Protein AF-0000000066949048 (afdb_homodimer)

Nearest PDB structures (foldseek):
  5hz0-assembly1_B  TM=9.841E-01  e=3.105E-16  Arabidopsis thaliana
  8wei-assembly1_A  TM=9.281E-01  e=3.618E-16  Brassica napus
  3riz-assembly1_A  TM=9.766E-01  e=4.492E-12  Arabidopsis thaliana
  5jfk-assembly2_B  TM=9.798E-01  e=2.516E-10  Arabidopsis thaliana
  5xjx-assembly1_A  TM=6.779E-01  e=1.478E-13  Arabidopsis thaliana

Solvent-accessible surface area (backbone atoms only — not comparable to full-atom values): 26074 Å² total; per-residue (Å²): 135,84,85,83,82,88,76,73,70,66,64,60,59,55,55,55,50,50,50,49,50,51,51,50,51,53,50,52,62,61,61,56,61,71,79,62,52,32,37,73,54,31,44,22,50,51,54,42,54,67,60,38,62,52,48,93,62,58,67,65,63,62,52,68,78,33,59,56,47,61,80,21,79,42,37,39,44,39,89,86,80,64,43,51,28,29,39,47,48,64,71,43,51,35,31,33,62,60,74,39,77,49,46,52,81,33,22,82,50,26,28,36,42,33,48,27,37,18,52,31,30,50,51,61,48,52,58,61,22,60,26,52,47,23,28,33,42,28,55,20,43,30,52,30,30,50,47,63,43,63,40,51,34,56,19,46,47,22,29,32,43,32,54,19,39,30,48,31,28,48,49,61,45,65,53,53,22,51,21,44,46,22,27,36,42,35,45,22,40,27,48,28,25,47,49,65,45,56,35,49,20,53,15,48,46,21,27,36,41,32,43,18,46,10,52,47,24,27,50,46,64,42,58,38,53,27,42,17,47,42,22,30,33,40,35,37,34,32,14,44,52,41,62,41,53,37,52,33,57,27,52,22,60,45,23,53,31,39,26,35,37,44,58,78,39,75,58,66,80,62,80,72,117,134,85,82,83,82,84,76,73,70,65,63,60,58,54,53,53,51,51,51,49,50,52,50,48,52,54,50,52,64,63,61,56,61,72,79,62,52,32,37,72,55,31,46,23,50,50,53,42,56,66,60,39,61,51,50,94,62,57,66,64,64,62,54,67,78,34,60,55,47,62,80,20,80,42,35,37,44,40,88,87,79,64,42,51,29,28,39,49,48,63,70,42,51,34,32,33,60,63,74,40,78,50,45,51,81,34,21,83,50,25,27,34,42,32,47,26,36,20,52,31,29,50,52,60,47,51,58,60,23,61,24,51,47,22,29,33,42,28,55,19,45,31,51,31,30,50,49,62,44,62,40,52,35,57,20,45,48,22,29,33,43,31,55,20,38,31,49,31,28,47,48,61,45,65,53,52,21,51,22,45,45,22,27,36,40,35,46,23,40,26,47,30,24,47,50,65,45,56,35,50,20,53,15,47,48,21,28,36,44,31,44,17,47,10,52,49,26,27,50,45,64,41,59,37,54,27,42,17,48,44,22,28,33,40,35,38,33,32,16,44,52,40,61,42,53,38,53,33,57,27,52,24,60,46,24,53,31,39,28,35,37,43,58,77,42,76,59,67,75,62,79,72,115

Secondary structure (DSSP, 8-state):
-PPPP--TTHHHHHHHHHHHHHHHHHHHHHT--------HHHHHHHHHHHT---STTTTTT--TTSS-GGGSTTEEE-TTT--EEEEEEESS---EEPP-GGGGGGTTT--EEEEESS-EEEEPPGGGGG-TT-SEEE--SSEEESB--GGGGG-TT--EEE--SS--EEEPPGGGGG-TT--EEE--SSEEEE---GGGGG-TT--EEE-TT-TEEEEPPPGGGGG-TT--EEEEETSEE-SPPPGGGGG-TT--EEEEE-GGGSSSS-S--/-PPPP--TTHHHHHHHHHHHHHHHHHHHHHT--------HHHHHHHHHHTT---STTTTTT--TTSS-GGGSTTEEE-TTT--EEEEEEESS---EEPP-GGGGGGTTT--EEEEESS-EEEEPPGGGGG-TT-SEEE--SSEEESB--GGGGG-TT--EEE--SS--EEEPPGGGGG-TT--EEE--SSEEEEPPPGGGGG-TT--EEE-TT-TEEEEPPPGGGGG-TT--EEEEETSEE-SPPPGGGGG-TT--EEEEE-GGGSSSS-TT-

Structure (mmCIF, N/CA/C/O backbone):
data_AF-0000000066949048-model_v1
#
loop_
_entity.id
_entity.type
_entity.pdbx_description
1 polymer 'Os09g0479200 protein'
#
loop_
_atom_site.group_PDB
_atom_site.id
_atom_site.type_symbol
_atom_site.label_atom_id
_atom_site.label_alt_id
_atom_site.label_comp_id
_atom_site.label_asym_id
_atom_site.label_entity_id
_atom_site.label_seq_id
_atom_site.pdbx_PDB_ins_code
_atom_site.Cartn_x
_atom_site.Cartn_y
_atom_site.Cartn_z
_atom_site.occupancy
_atom_site.B_iso_or_equiv
_atom_site.auth_seq_id
_atom_site.auth_comp_id
_atom_site.auth_asym_id
_atom_site.auth_atom_id
_atom_site.pdbx_PDB_model_num
ATOM 1 N N . MET A 1 1 ? 6.098 -103.688 -72.188 1 32.59 1 MET A N 1
ATOM 2 C CA . MET A 1 1 ? 5.461 -102.875 -71.188 1 32.59 1 MET A CA 1
ATOM 3 C C . MET A 1 1 ? 6.324 -101.625 -70.875 1 32.59 1 MET A C 1
ATOM 5 O O . MET A 1 1 ? 7.5 -101.75 -70.5 1 32.59 1 MET A O 1
ATOM 9 N N . PRO A 1 2 ? 5.965 -100.375 -71.375 1 46.72 2 PRO A N 1
ATOM 10 C CA . PRO A 1 2 ? 6.805 -99.188 -71.438 1 46.72 2 PRO A CA 1
ATOM 11 C C . PRO A 1 2 ? 7.031 -98.562 -70.062 1 46.72 2 PRO A C 1
ATOM 13 O O . PRO A 1 2 ? 6.234 -98.75 -69.125 1 46.72 2 PRO A O 1
ATOM 16 N N . PRO A 1 3 ? 8.273 -98.062 -69.75 1 50.03 3 PRO A N 1
ATOM 17 C CA . PRO A 1 3 ? 8.773 -97.625 -68.438 1 50.03 3 PRO A CA 1
ATOM 18 C C . PRO A 1 3 ? 8.055 -96.375 -67.875 1 50.03 3 PRO A C 1
ATOM 20 O O . PRO A 1 3 ? 7.531 -95.562 -68.688 1 50.03 3 PRO A O 1
ATOM 23 N N . PRO A 1 4 ? 7.523 -96.312 -66.625 1 49.78 4 PRO A N 1
ATOM 24 C CA . PRO A 1 4 ? 6.664 -95.312 -65.938 1 49.78 4 PRO A CA 1
ATOM 25 C C . PRO A 1 4 ? 7.348 -93.938 -65.812 1 49.78 4 PRO A C 1
ATOM 27 O O . PRO A 1 4 ? 8.578 -93.875 -65.688 1 49.78 4 PRO A O 1
ATOM 30 N N . PRO A 1 5 ? 6.738 -92.75 -66.188 1 50.94 5 PRO A N 1
ATOM 31 C CA . PRO A 1 5 ? 7.289 -91.375 -66.312 1 50.94 5 PRO A CA 1
ATOM 32 C C . PRO A 1 5 ? 7.633 -90.75 -64.938 1 50.94 5 PRO A C 1
ATOM 34 O O . PRO A 1 5 ? 7.059 -91.188 -63.938 1 50.94 5 PRO A O 1
ATOM 37 N N . PRO A 1 6 ? 8.805 -90.062 -64.75 1 47.81 6 PRO A N 1
ATOM 38 C CA . PRO A 1 6 ? 9.438 -89.562 -63.5 1 47.81 6 PRO A CA 1
ATOM 39 C C . PRO A 1 6 ? 8.672 -88.438 -62.875 1 47.81 6 PRO A C 1
ATOM 41 O O . PRO A 1 6 ? 8.484 -87.375 -63.531 1 47.81 6 PRO A O 1
ATOM 44 N N . VAL A 1 7 ? 7.625 -88.562 -61.969 1 49.94 7 VAL A N 1
ATOM 45 C CA . VAL A 1 7 ? 6.707 -87.625 -61.375 1 49.94 7 VAL A CA 1
ATOM 46 C C . VAL A 1 7 ? 7.449 -86.75 -60.344 1 49.94 7 VAL A C 1
ATOM 48 O O . VAL A 1 7 ? 6.848 -85.938 -59.656 1 49.94 7 VAL A O 1
ATOM 51 N N . ALA A 1 8 ? 8.797 -87 -60.031 1 49 8 ALA A N 1
ATOM 52 C CA . ALA A 1 8 ? 9.32 -86.438 -58.781 1 49 8 ALA A CA 1
ATOM 53 C C . ALA A 1 8 ? 9.695 -85 -58.906 1 49 8 ALA A C 1
ATOM 55 O O . ALA A 1 8 ? 10.039 -84.312 -57.906 1 49 8 ALA A O 1
ATOM 56 N N . ALA A 1 9 ? 9.727 -84.312 -60.156 1 51.5 9 ALA A N 1
ATOM 57 C CA . ALA A 1 9 ? 10.406 -83 -60.25 1 51.5 9 ALA A CA 1
ATOM 58 C C . ALA A 1 9 ? 9.492 -81.875 -59.781 1 51.5 9 ALA A C 1
ATOM 60 O O . ALA A 1 9 ? 9.969 -80.812 -59.406 1 51.5 9 ALA A O 1
ATOM 61 N N . ALA A 1 10 ? 8.133 -82.062 -59.688 1 53.38 10 ALA A N 1
ATOM 62 C CA . ALA A 1 10 ? 7.234 -80.938 -59.5 1 53.38 10 ALA A CA 1
ATOM 63 C C . ALA A 1 10 ? 7.125 -80.562 -58 1 53.38 10 ALA A C 1
ATOM 65 O O . ALA A 1 10 ? 6.793 -79.438 -57.656 1 53.38 10 ALA A O 1
ATOM 66 N N . ALA A 1 11 ? 7.535 -81.5 -57.094 1 57.84 11 ALA A N 1
ATOM 67 C CA . ALA A 1 11 ? 7.316 -81.188 -55.656 1 57.84 11 ALA A CA 1
ATOM 68 C C . ALA A 1 11 ? 8.391 -80.25 -55.125 1 57.84 11 ALA A C 1
ATOM 70 O O . ALA A 1 11 ? 8.125 -79.5 -54.219 1 57.84 11 ALA A O 1
ATOM 71 N N . ALA A 1 12 ? 9.609 -80.188 -55.781 1 60.88 12 ALA A N 1
ATOM 72 C CA . ALA A 1 12 ? 10.711 -79.438 -55.25 1 60.88 12 ALA A CA 1
ATOM 73 C C . ALA A 1 12 ? 10.492 -77.938 -55.562 1 60.88 12 ALA A C 1
ATOM 75 O O . ALA A 1 12 ? 10.844 -77.062 -54.75 1 60.88 12 ALA A O 1
ATOM 76 N N . ALA A 1 13 ? 9.727 -77.562 -56.594 1 62.78 13 ALA A N 1
ATOM 77 C CA . ALA A 1 13 ? 9.508 -76.188 -57 1 62.78 13 ALA A CA 1
ATOM 78 C C . ALA A 1 13 ? 8.492 -75.5 -56.062 1 62.78 13 ALA A C 1
ATOM 80 O O . ALA A 1 13 ? 8.617 -74.312 -55.75 1 62.78 13 ALA A O 1
ATOM 81 N N . ALA A 1 14 ? 7.598 -76.312 -55.469 1 66.56 14 ALA A N 1
ATOM 82 C CA . ALA A 1 14 ? 6.57 -75.75 -54.594 1 66.56 14 ALA A CA 1
ATOM 83 C C . ALA A 1 14 ? 7.148 -75.438 -53.219 1 66.56 14 ALA A C 1
ATOM 85 O O . ALA A 1 14 ? 6.781 -74.375 -52.625 1 66.56 14 ALA A O 1
ATOM 86 N N . ARG A 1 15 ? 8.234 -76.188 -52.812 1 68.69 15 ARG A N 1
ATOM 87 C CA . ARG A 1 15 ? 8.859 -75.938 -51.5 1 68.69 15 ARG A CA 1
ATOM 88 C C . ARG A 1 15 ? 9.703 -74.688 -51.562 1 68.69 15 ARG A C 1
ATOM 90 O O . ARG A 1 15 ? 9.711 -73.875 -50.594 1 68.69 15 ARG A O 1
ATOM 97 N N . HIS A 1 16 ? 10.32 -74.438 -52.688 1 70.44 16 HIS A N 1
ATOM 98 C CA . HIS A 1 16 ? 11.141 -73.25 -52.844 1 70.44 16 HIS A CA 1
ATOM 99 C C . HIS A 1 16 ? 10.266 -72 -52.938 1 70.44 16 HIS A C 1
ATOM 101 O O . HIS A 1 16 ? 10.617 -70.938 -52.375 1 70.44 16 HIS A O 1
ATOM 107 N N . ALA A 1 17 ? 9.047 -72.188 -53.5 1 73.56 17 ALA A N 1
ATOM 108 C CA . ALA A 1 17 ? 8.125 -71.062 -53.625 1 73.56 17 ALA A CA 1
ATOM 109 C C . ALA A 1 17 ? 7.508 -70.688 -52.281 1 73.56 17 ALA A C 1
ATOM 111 O O . ALA A 1 17 ? 7.348 -69.5 -51.969 1 73.56 17 ALA A O 1
ATOM 112 N N . LEU A 1 18 ? 7.309 -71.75 -51.438 1 70.69 18 LEU A N 1
ATOM 113 C CA . LEU A 1 18 ? 6.762 -71.5 -50.094 1 70.69 18 LEU A CA 1
ATOM 114 C C . LEU A 1 18 ? 7.805 -70.875 -49.188 1 70.69 18 LEU A C 1
ATOM 116 O O . LEU A 1 18 ? 7.484 -70 -48.406 1 70.69 18 LEU A O 1
ATOM 120 N N . LEU A 1 19 ? 9.07 -71.312 -49.438 1 73.25 19 LEU A N 1
ATOM 121 C CA . LEU A 1 19 ? 10.156 -70.75 -48.656 1 73.25 19 LEU A CA 1
ATOM 122 C C . LEU A 1 19 ? 10.406 -69.312 -49.031 1 73.25 19 LEU A C 1
ATOM 124 O O . LEU A 1 19 ? 10.664 -68.438 -48.188 1 73.25 19 LEU A O 1
ATOM 128 N N . LEU A 1 20 ? 10.172 -69.062 -50.312 1 71.5 20 LEU A N 1
ATOM 129 C CA . LEU A 1 20 ? 10.383 -67.688 -50.781 1 71.5 20 LEU A CA 1
ATOM 130 C C . LEU A 1 20 ? 9.258 -66.812 -50.344 1 71.5 20 LEU A C 1
ATOM 132 O O . LEU A 1 20 ? 9.5 -65.625 -49.969 1 71.5 20 LEU A O 1
ATOM 136 N N . ALA A 1 21 ? 8.023 -67.312 -50.219 1 76.19 21 ALA A N 1
ATOM 137 C CA . ALA A 1 21 ? 6.875 -66.562 -49.75 1 76.19 21 ALA A CA 1
ATOM 138 C C . ALA A 1 21 ? 6.973 -66.312 -48.25 1 76.19 21 ALA A C 1
ATOM 140 O O . ALA A 1 21 ? 6.637 -65.188 -47.781 1 76.19 21 ALA A O 1
ATOM 141 N N . SER A 1 22 ? 7.605 -67.312 -47.531 1 74.31 22 SER A N 1
ATOM 142 C CA . SER A 1 22 ? 7.785 -67.125 -46.094 1 74.31 22 SER A CA 1
ATOM 143 C C . SER A 1 22 ? 8.859 -66.062 -45.812 1 74.31 22 SER A C 1
ATOM 145 O O . SER A 1 22 ? 8.711 -65.25 -44.875 1 74.31 22 SER A O 1
ATOM 147 N N . VAL A 1 23 ? 9.875 -66.062 -46.656 1 72.56 23 VAL A N 1
ATOM 148 C CA . VAL A 1 23 ? 10.945 -65.062 -46.5 1 72.56 23 VAL A CA 1
ATOM 149 C C . VAL A 1 23 ? 10.43 -63.719 -46.875 1 72.56 23 VAL A C 1
ATOM 151 O O . VAL A 1 23 ? 10.75 -62.719 -46.219 1 72.56 23 VAL A O 1
ATOM 154 N N . ALA A 1 24 ? 9.477 -63.625 -47.844 1 68.75 24 ALA A N 1
ATOM 155 C CA . ALA A 1 24 ? 8.906 -62.344 -48.281 1 68.75 24 ALA A CA 1
ATOM 156 C C . ALA A 1 24 ? 7.973 -61.781 -47.219 1 68.75 24 ALA A C 1
ATOM 158 O O . ALA A 1 24 ? 7.984 -60.562 -46.969 1 68.75 24 ALA A O 1
ATOM 159 N N . VAL A 1 25 ? 7.223 -62.656 -46.562 1 68.31 25 VAL A N 1
ATOM 160 C CA . VAL A 1 25 ? 6.336 -62.188 -45.5 1 68.31 25 VAL A CA 1
ATOM 161 C C . VAL A 1 25 ? 7.16 -61.75 -44.281 1 68.31 25 VAL A C 1
ATOM 163 O O . VAL A 1 25 ? 6.859 -60.75 -43.656 1 68.31 25 VAL A O 1
ATOM 166 N N . ALA A 1 26 ? 8.258 -62.438 -43.969 1 71.06 26 ALA A N 1
ATOM 167 C CA . ALA A 1 26 ? 9.141 -62.094 -42.844 1 71.06 26 ALA A CA 1
ATOM 168 C C . ALA A 1 26 ? 9.852 -60.75 -43.125 1 71.06 26 ALA A C 1
ATOM 170 O O . ALA A 1 26 ? 9.992 -59.938 -42.219 1 71.06 26 ALA A O 1
ATOM 171 N N . VAL A 1 27 ? 10.195 -60.562 -44.344 1 65.44 27 VAL A N 1
ATOM 172 C CA . VAL A 1 27 ? 10.852 -59.312 -44.719 1 65.44 27 VAL A CA 1
ATOM 173 C C . VAL A 1 27 ? 9.844 -58.188 -44.719 1 65.44 27 VAL A C 1
ATOM 175 O O . VAL A 1 27 ? 10.148 -57.062 -44.312 1 65.44 27 VAL A O 1
ATOM 178 N N . ALA A 1 28 ? 8.586 -58.438 -45.125 1 65.19 28 ALA A N 1
ATOM 179 C CA . ALA A 1 28 ? 7.551 -57.406 -45.125 1 65.19 28 ALA A CA 1
ATOM 180 C C . ALA A 1 28 ? 7.18 -57 -43.719 1 65.19 28 ALA A C 1
ATOM 182 O O . ALA A 1 28 ? 6.934 -55.812 -43.469 1 65.19 28 ALA A O 1
ATOM 183 N N . LEU A 1 29 ? 7.164 -58 -42.812 1 62.69 29 LEU A N 1
ATOM 184 C CA . LEU A 1 29 ? 6.887 -57.656 -41.406 1 62.69 29 LEU A CA 1
ATOM 185 C C . LEU A 1 29 ? 8.031 -56.844 -40.812 1 62.69 29 LEU A C 1
ATOM 187 O O . LEU A 1 29 ? 7.824 -56.031 -39.906 1 62.69 29 LEU A O 1
ATOM 191 N N . LEU A 1 30 ? 9.203 -57.094 -41.312 1 60.09 30 LEU A N 1
ATOM 192 C CA . LEU A 1 30 ? 10.344 -56.344 -40.844 1 60.09 30 LEU A CA 1
ATOM 193 C C . LEU A 1 30 ? 10.344 -54.938 -41.375 1 60.09 30 LEU A C 1
ATOM 195 O O . LEU A 1 30 ? 11.016 -54.031 -40.844 1 60.09 30 LEU A O 1
ATOM 199 N N . LEU A 1 31 ? 9.664 -54.75 -42.5 1 56.34 31 LEU A N 1
ATOM 200 C CA . LEU A 1 31 ? 9.695 -53.438 -43.125 1 56.34 31 LEU A CA 1
ATOM 201 C C . LEU A 1 31 ? 8.625 -52.531 -42.531 1 56.34 31 LEU A C 1
ATOM 203 O O . LEU A 1 31 ? 8.375 -51.438 -43.031 1 56.34 31 LEU A O 1
ATOM 207 N N . VAL A 1 32 ? 7.766 -53 -41.75 1 54.12 32 VAL A N 1
ATOM 208 C CA . VAL A 1 32 ? 6.965 -52.031 -41.031 1 54.12 32 VAL A CA 1
ATOM 209 C C . VAL A 1 32 ? 7.848 -51.281 -40.031 1 54.12 32 VAL A C 1
ATOM 211 O O . VAL A 1 32 ? 8.203 -51.812 -38.969 1 54.12 32 VAL A O 1
ATOM 214 N N . SER A 1 33 ? 8.734 -50.5 -40.469 1 52.31 33 SER A N 1
ATOM 215 C CA . SER A 1 33 ? 9.336 -49.562 -39.531 1 52.31 33 SER A CA 1
ATOM 216 C C . SER A 1 33 ? 8.289 -49.031 -38.562 1 52.31 33 SER A C 1
ATOM 218 O O . SER A 1 33 ? 7.266 -48.469 -38.969 1 52.31 33 SER A O 1
ATOM 220 N N . PRO A 1 34 ? 8.172 -49.5 -37.375 1 51.47 34 PRO A N 1
ATOM 221 C CA . PRO A 1 34 ? 7.188 -48.875 -36.469 1 51.47 34 PRO A CA 1
ATOM 222 C C . PRO A 1 34 ? 7.121 -47.344 -36.688 1 51.47 34 PRO A C 1
ATOM 224 O O . PRO A 1 34 ? 8.156 -46.719 -36.812 1 51.47 34 PRO A O 1
ATOM 227 N N . CYS A 1 35 ? 6.355 -46.781 -37.562 1 53.94 35 CYS A N 1
ATOM 228 C CA . CYS A 1 35 ? 6.098 -45.344 -37.5 1 53.94 35 CYS A CA 1
ATOM 229 C C . CYS A 1 35 ? 6.344 -44.812 -36.094 1 53.94 35 CYS A C 1
ATOM 231 O O . CYS A 1 35 ? 5.551 -45.062 -35.188 1 53.94 35 CYS A O 1
ATOM 233 N N . HIS A 1 36 ? 7.57 -44.719 -35.625 1 61.94 36 HIS A N 1
ATOM 234 C CA . HIS A 1 36 ? 8 -44.312 -34.312 1 61.94 36 HIS A CA 1
ATOM 235 C C . HIS A 1 36 ? 7.418 -42.969 -33.906 1 61.94 36 HIS A C 1
ATOM 237 O O . HIS A 1 36 ? 7.902 -41.938 -34.375 1 61.94 36 HIS A O 1
ATOM 243 N N . GLY A 1 37 ? 6.086 -42.875 -33.812 1 77.88 37 GLY A N 1
ATOM 244 C CA . GLY A 1 37 ? 5.43 -41.656 -33.375 1 77.88 37 GLY A CA 1
ATOM 245 C C . GLY A 1 37 ? 5.914 -41.188 -32 1 77.88 37 GLY A C 1
ATOM 246 O O . GLY A 1 37 ? 6.73 -41.844 -31.359 1 77.88 37 GLY A O 1
ATOM 247 N N . VAL A 1 38 ? 5.762 -39.844 -31.609 1 88.75 38 VAL A N 1
ATOM 248 C CA . VAL A 1 38 ? 6.16 -39.156 -30.359 1 88.75 38 VAL A CA 1
ATOM 249 C C . VAL A 1 38 ? 5.672 -39.969 -29.172 1 88.75 38 VAL A C 1
ATOM 251 O O . VAL A 1 38 ? 4.68 -40.719 -29.266 1 88.75 38 VAL A O 1
ATOM 254 N N . SER A 1 39 ? 6.477 -40.125 -28.109 1 92.25 39 SER A N 1
ATOM 255 C CA . SER A 1 39 ? 6.121 -40.812 -26.875 1 92.25 39 SER A CA 1
ATOM 256 C C . SER A 1 39 ? 4.703 -40.469 -26.438 1 92.25 39 SER A C 1
ATOM 258 O O . SER A 1 39 ? 4.09 -39.531 -26.969 1 92.25 39 SER A O 1
ATOM 260 N N . GLU A 1 40 ? 4.172 -41.281 -25.484 1 94.12 40 GLU A N 1
ATOM 261 C CA . GLU A 1 40 ? 2.832 -41.062 -24.969 1 94.12 40 GLU A CA 1
ATOM 262 C C . GLU A 1 40 ? 2.705 -39.625 -24.406 1 94.12 40 GLU A C 1
ATOM 264 O O . GLU A 1 40 ? 1.69 -38.969 -24.609 1 94.12 40 GLU A O 1
ATOM 269 N N . GLN A 1 41 ? 3.715 -39.25 -23.703 1 96.44 41 GLN A N 1
ATOM 270 C CA . GLN A 1 41 ? 3.713 -37.906 -23.141 1 96.44 41 GLN A CA 1
ATOM 271 C C . GLN A 1 41 ? 3.768 -36.844 -24.234 1 96.44 41 GLN A C 1
ATOM 273 O O . GLN A 1 41 ? 3.107 -35.812 -24.141 1 96.44 41 GLN A O 1
ATOM 278 N N . GLY A 1 42 ? 4.52 -37.094 -25.234 1 96.75 42 GLY A N 1
ATOM 279 C CA . GLY A 1 42 ? 4.512 -36.219 -26.391 1 96.75 42 GLY A CA 1
ATOM 280 C C . GLY A 1 42 ? 3.152 -36.125 -27.062 1 96.75 42 GLY A C 1
ATOM 281 O O . GLY A 1 42 ? 2.719 -35.062 -27.453 1 96.75 42 GLY A O 1
ATOM 282 N N . GLN A 1 43 ? 2.561 -37.281 -27.172 1 96 43 GLN A N 1
ATOM 283 C CA . GLN A 1 43 ? 1.226 -37.312 -27.75 1 96 43 GLN A CA 1
ATOM 284 C C . GLN A 1 43 ? 0.244 -36.469 -26.938 1 96 43 GLN A C 1
ATOM 286 O O . GLN A 1 43 ? -0.621 -35.812 -27.484 1 96 43 GLN A O 1
ATOM 291 N N . ALA A 1 44 ? 0.372 -36.562 -25.672 1 96.19 44 ALA A N 1
ATOM 292 C CA . ALA A 1 44 ? -0.479 -35.781 -24.781 1 96.19 44 ALA A CA 1
ATOM 293 C C . ALA A 1 44 ? -0.307 -34.281 -25.031 1 96.19 44 ALA A C 1
ATOM 295 O O . ALA A 1 44 ? -1.291 -33.531 -25.125 1 96.19 44 ALA A O 1
ATOM 296 N N . LEU A 1 45 ? 0.904 -33.844 -25.188 1 97.25 45 LEU A N 1
ATOM 297 C CA . LEU A 1 45 ? 1.2 -32.469 -25.469 1 97.25 45 LEU A CA 1
ATOM 298 C C . LEU A 1 45 ? 0.64 -32.062 -26.828 1 97.25 45 LEU A C 1
ATOM 300 O O . LEU A 1 45 ? 0.08 -30.953 -26.969 1 97.25 45 LEU A O 1
ATOM 304 N N . LEU A 1 46 ? 0.747 -32.938 -27.766 1 96.62 46 LEU A N 1
ATOM 305 C CA . LEU A 1 46 ? 0.224 -32.656 -29.094 1 96.62 46 LEU A CA 1
ATOM 306 C C . LEU A 1 46 ? -1.299 -32.594 -29.078 1 96.62 46 LEU A C 1
ATOM 308 O O . LEU A 1 46 ? -1.896 -31.797 -29.812 1 96.62 46 LEU A O 1
ATOM 312 N N . ARG A 1 47 ? -1.894 -33.406 -28.25 1 96.25 47 ARG A N 1
ATOM 313 C CA . ARG A 1 47 ? -3.344 -33.312 -28.094 1 96.25 47 ARG A CA 1
ATOM 314 C C . ARG A 1 47 ? -3.766 -31.969 -27.547 1 96.25 47 ARG A C 1
ATOM 316 O O . ARG A 1 47 ? -4.738 -31.375 -28.016 1 96.25 47 ARG A O 1
ATOM 323 N N . TRP A 1 48 ? -3.051 -31.453 -26.531 1 96.75 48 TRP A N 1
ATOM 324 C CA . TRP A 1 48 ? -3.342 -30.125 -26.016 1 96.75 48 TRP A CA 1
ATOM 325 C C . TRP A 1 48 ? -3.092 -29.062 -27.078 1 96.75 48 TRP A C 1
ATOM 327 O O . TRP A 1 48 ? -3.922 -28.172 -27.281 1 96.75 48 TRP A O 1
ATOM 337 N N . LYS A 1 49 ? -1.95 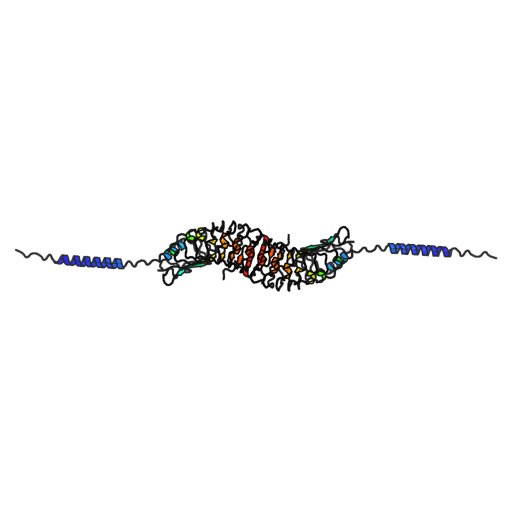-29.172 -27.703 1 96.25 49 LYS A N 1
ATOM 338 C CA . LYS A 1 49 ? -1.64 -28.234 -28.797 1 96.25 49 LYS A CA 1
ATOM 339 C C . LYS A 1 49 ? -2.785 -28.156 -29.797 1 96.25 49 LYS A C 1
ATOM 341 O O . LYS A 1 49 ? -3.123 -27.078 -30.281 1 96.25 49 LYS A O 1
ATOM 346 N N . ALA A 1 50 ? -3.426 -29.25 -30.047 1 94.88 50 ALA A N 1
ATOM 347 C CA . ALA A 1 50 ? -4.504 -29.328 -31.031 1 94.88 50 ALA A CA 1
ATOM 348 C C . ALA A 1 50 ? -5.734 -28.547 -30.562 1 94.88 50 ALA A C 1
ATOM 350 O O . ALA A 1 50 ? -6.594 -28.188 -31.359 1 94.88 50 ALA A O 1
ATOM 351 N N . SER A 1 51 ? -5.797 -28.297 -29.312 1 95.62 51 SER A N 1
ATOM 352 C CA . SER A 1 51 ? -6.938 -27.578 -28.766 1 95.62 51 SER A CA 1
ATOM 353 C C . SER A 1 51 ? -6.695 -26.062 -28.781 1 95.62 51 SER A C 1
ATOM 355 O O . SER A 1 51 ? -7.598 -25.281 -28.469 1 95.62 51 SER A O 1
ATOM 357 N N . LEU A 1 52 ? -5.473 -25.625 -29.141 1 96.19 52 LEU A N 1
ATOM 358 C CA . LEU A 1 52 ? -5.066 -24.234 -29.125 1 96.19 52 LEU A CA 1
ATOM 359 C C . LEU A 1 52 ? -5.191 -23.625 -30.516 1 96.19 52 LEU A C 1
ATOM 361 O O . LEU A 1 52 ? -5.406 -24.328 -31.5 1 96.19 52 LEU A O 1
ATOM 365 N N . ARG A 1 53 ? -5.176 -22.25 -30.594 1 94.19 53 ARG A N 1
ATOM 366 C CA . ARG A 1 53 ? -5.137 -21.469 -31.828 1 94.19 53 ARG A CA 1
ATOM 367 C C . ARG A 1 53 ? -4.023 -20.438 -31.781 1 94.19 53 ARG A C 1
ATOM 369 O O . ARG A 1 53 ? -4.289 -19.234 -31.734 1 94.19 53 ARG A O 1
ATOM 376 N N . PRO A 1 54 ? -2.854 -20.984 -31.844 1 92.56 54 PRO A N 1
ATOM 377 C CA . PRO A 1 54 ? -1.716 -20.094 -31.656 1 92.56 54 PRO A CA 1
ATOM 378 C C . PRO A 1 54 ? -1.526 -19.125 -32.812 1 92.56 54 PRO A C 1
ATOM 380 O O . PRO A 1 54 ? -1.841 -19.469 -33.969 1 92.56 54 PRO A O 1
ATOM 383 N N . SER A 1 55 ? -0.984 -17.984 -32.469 1 88.12 55 SER A N 1
ATOM 384 C CA . SER A 1 55 ? -0.576 -17.031 -33.469 1 88.12 55 SER A CA 1
ATOM 385 C C . SER A 1 55 ? 0.94 -17.016 -33.656 1 88.12 55 SER A C 1
ATOM 387 O O . SER A 1 55 ? 1.675 -17.266 -32.688 1 88.12 55 SER A O 1
ATOM 389 N N . GLY A 1 56 ? 1.486 -16.719 -34.812 1 85.75 56 GLY A N 1
ATOM 390 C CA . GLY A 1 56 ? 2.889 -16.422 -35.062 1 85.75 56 GLY A CA 1
ATOM 391 C C . GLY A 1 56 ? 3.787 -17.641 -34.938 1 85.75 56 GLY A C 1
ATOM 392 O O . GLY A 1 56 ? 4.973 -17.516 -34.625 1 85.75 56 GLY A O 1
ATOM 393 N N . GLY A 1 57 ? 3.199 -18.828 -35.031 1 85.25 57 GLY A N 1
ATOM 394 C CA . GLY A 1 57 ? 4.023 -20.031 -35.062 1 85.25 57 GLY A CA 1
ATOM 395 C C . GLY A 1 57 ? 4.469 -20.469 -33.688 1 85.25 57 GLY A C 1
ATOM 396 O O . GLY A 1 57 ? 5.504 -21.109 -33.531 1 85.25 57 GLY A O 1
ATOM 397 N N . ALA A 1 58 ? 3.648 -19.953 -32.812 1 85.25 58 ALA A N 1
ATOM 398 C CA . ALA A 1 58 ? 3.928 -20.422 -31.453 1 85.25 58 ALA A CA 1
ATOM 399 C C . ALA A 1 58 ? 3.887 -21.938 -31.391 1 85.25 58 ALA A C 1
ATOM 401 O O . ALA A 1 58 ? 3.102 -22.578 -32.094 1 85.25 58 ALA A O 1
ATOM 402 N N . LEU A 1 59 ? 4.758 -22.719 -30.922 1 94.06 59 LEU A N 1
ATOM 403 C CA . LEU A 1 59 ? 4.871 -24.156 -30.656 1 94.06 59 LEU A CA 1
ATOM 404 C C . LEU A 1 59 ? 5.18 -24.922 -31.938 1 94.06 59 LEU A C 1
ATOM 406 O O . LEU A 1 59 ? 4.895 -26.109 -32.031 1 94.06 59 LEU A O 1
ATOM 410 N N . ASP A 1 60 ? 5.684 -24.234 -32.969 1 94.31 60 ASP A N 1
ATOM 411 C CA . ASP A 1 60 ? 6.047 -24.875 -34.219 1 94.31 60 ASP A CA 1
ATOM 412 C C . ASP A 1 60 ? 7.066 -25.984 -34 1 94.31 60 ASP A C 1
ATOM 414 O O . ASP A 1 60 ? 7.113 -26.953 -34.75 1 94.31 60 ASP A O 1
ATOM 418 N N . SER A 1 61 ? 7.762 -25.891 -33 1 94.62 61 SER A N 1
ATOM 419 C CA . SER A 1 61 ? 8.781 -26.891 -32.688 1 94.62 61 SER A CA 1
ATOM 420 C C . SER A 1 61 ? 8.156 -28.203 -32.25 1 94.62 61 SER A C 1
ATOM 422 O O . SER A 1 61 ? 8.836 -29.234 -32.219 1 94.62 61 SER A O 1
ATOM 424 N N . TRP A 1 62 ? 6.941 -28.203 -31.828 1 96.38 62 TRP A N 1
ATOM 425 C CA . TRP A 1 62 ? 6.25 -29.406 -31.406 1 96.38 62 TRP A CA 1
ATOM 426 C C . TRP A 1 62 ? 5.781 -30.219 -32.625 1 96.38 62 TRP A C 1
ATOM 428 O O . TRP A 1 62 ? 4.723 -29.938 -33.188 1 96.38 62 TRP A O 1
ATOM 438 N N . ARG A 1 63 ? 6.488 -31.312 -32.938 1 95.19 63 ARG A N 1
ATOM 439 C CA . ARG A 1 63 ? 6.207 -32.062 -34.156 1 95.19 63 ARG A CA 1
ATOM 440 C C . ARG A 1 63 ? 5.918 -33.531 -33.844 1 95.19 63 ARG A C 1
ATOM 442 O O . ARG A 1 63 ? 6.672 -34.156 -33.094 1 95.19 63 ARG A O 1
ATOM 449 N N . ALA A 1 64 ? 4.891 -34.031 -34.5 1 94.06 64 ALA A N 1
ATOM 450 C CA . ALA A 1 64 ? 4.484 -35.406 -34.312 1 94.06 64 ALA A CA 1
ATOM 451 C C . ALA A 1 64 ? 5.535 -36.375 -34.844 1 94.06 64 ALA A C 1
ATOM 453 O O . ALA A 1 64 ? 5.602 -37.531 -34.438 1 94.06 64 ALA A O 1
ATOM 454 N N . SER A 1 65 ? 6.371 -35.906 -35.688 1 93.38 65 SER A N 1
ATOM 455 C CA . SER A 1 65 ? 7.371 -36.75 -36.344 1 93.38 65 SER A CA 1
ATOM 456 C C . SER A 1 65 ? 8.57 -37 -35.406 1 93.38 65 SER A C 1
ATOM 458 O O . SER A 1 65 ? 9.375 -37.875 -35.656 1 93.38 65 SER A O 1
ATOM 460 N N . ASP A 1 66 ? 8.633 -36.219 -34.406 1 94.56 66 ASP A N 1
ATOM 461 C CA . ASP A 1 66 ? 9.742 -36.375 -33.5 1 94.56 66 ASP A CA 1
ATOM 462 C C . ASP A 1 66 ? 9.547 -37.625 -32.625 1 94.56 66 ASP A C 1
ATOM 464 O O . ASP A 1 66 ? 8.414 -38.031 -32.375 1 94.56 66 ASP A O 1
ATOM 468 N N . ALA A 1 67 ? 10.57 -38.25 -32.156 1 91.56 67 ALA A N 1
ATOM 469 C CA . ALA A 1 67 ? 10.484 -39.438 -31.312 1 91.56 67 ALA A CA 1
ATOM 470 C C . ALA A 1 67 ? 10.117 -39.031 -29.891 1 91.56 67 ALA A C 1
ATOM 472 O O . ALA A 1 67 ? 9.445 -39.812 -29.188 1 91.56 67 ALA A O 1
ATOM 473 N N . THR A 1 68 ? 10.586 -37.875 -29.484 1 94.19 68 THR A N 1
ATOM 474 C CA . THR A 1 68 ? 10.383 -37.406 -28.125 1 94.19 68 THR A CA 1
ATOM 475 C C . THR A 1 68 ? 10.117 -35.906 -28.109 1 94.19 68 THR A C 1
ATOM 477 O O . THR A 1 68 ? 10.562 -35.188 -29 1 94.19 68 THR A O 1
ATOM 480 N N . PRO A 1 69 ? 9.422 -35.531 -27.109 1 96.81 69 PRO A N 1
ATOM 481 C CA . PRO A 1 69 ? 9.172 -34.094 -27 1 96.81 69 PRO A CA 1
ATOM 482 C C . PRO A 1 69 ? 10.32 -33.344 -26.344 1 96.81 69 PRO A C 1
ATOM 484 O O . PRO A 1 69 ? 10.219 -32.125 -26.109 1 96.81 69 PRO A O 1
ATOM 487 N N . CYS A 1 70 ? 11.391 -33.969 -26.047 1 97.31 70 CYS A N 1
ATOM 488 C CA . CYS A 1 70 ? 12.406 -33.438 -25.125 1 97.31 70 CYS A CA 1
ATOM 489 C C . CYS A 1 70 ? 13.203 -32.312 -25.781 1 97.31 70 CYS A C 1
ATOM 491 O O . CYS A 1 70 ? 13.969 -31.609 -25.125 1 97.31 70 CYS A O 1
ATOM 493 N N . ARG A 1 71 ? 12.93 -32 -27.047 1 95.12 71 ARG A N 1
ATOM 494 C CA . ARG A 1 71 ? 13.602 -30.891 -27.719 1 95.12 71 ARG A CA 1
ATOM 495 C C . ARG A 1 71 ? 12.609 -29.797 -28.094 1 95.12 71 ARG A C 1
ATOM 497 O O . ARG A 1 71 ? 12.977 -28.812 -28.734 1 95.12 71 ARG A O 1
ATOM 504 N N . TRP A 1 72 ? 11.453 -30 -27.656 1 97.25 72 TRP A N 1
ATOM 505 C CA . TRP A 1 72 ? 10.414 -29.031 -27.984 1 97.25 72 TRP A CA 1
ATOM 506 C C . TRP A 1 72 ? 10.57 -27.75 -27.172 1 97.25 72 TRP A C 1
ATOM 508 O O . TRP A 1 72 ? 11.047 -27.797 -26.031 1 97.25 72 TRP A O 1
ATOM 518 N N . LEU A 1 73 ? 10.078 -26.609 -27.734 1 95.19 73 LEU A N 1
ATOM 519 C CA . LEU A 1 73 ? 10.102 -25.328 -27.031 1 95.19 73 LEU A CA 1
ATOM 520 C C . LEU A 1 73 ? 9.297 -25.406 -25.734 1 95.19 73 LEU A C 1
ATOM 522 O O . LEU A 1 73 ? 8.156 -25.875 -25.734 1 95.19 73 LEU A O 1
ATOM 526 N N . GLY A 1 74 ? 9.984 -25.094 -24.656 1 97.5 74 GLY A N 1
ATOM 527 C CA . GLY A 1 74 ? 9.297 -24.984 -23.391 1 97.5 74 GLY A CA 1
ATOM 528 C C . GLY A 1 74 ? 9.148 -26.312 -22.672 1 97.5 74 GLY A C 1
ATOM 529 O O . GLY A 1 74 ? 8.578 -26.391 -21.578 1 97.5 74 GLY A O 1
ATOM 530 N N . VAL A 1 75 ? 9.688 -27.453 -23.281 1 98 75 VAL A N 1
ATOM 531 C CA . VAL A 1 75 ? 9.547 -28.781 -22.672 1 98 75 VAL A CA 1
ATOM 532 C C . VAL A 1 75 ? 10.891 -29.219 -22.094 1 98 75 VAL A C 1
ATOM 534 O O . VAL A 1 75 ? 11.93 -29.078 -22.734 1 98 75 VAL A O 1
ATOM 537 N N . SER A 1 76 ? 10.867 -29.609 -20.844 1 98.38 76 SER A N 1
ATOM 538 C CA . SER A 1 76 ? 12.031 -30.203 -20.203 1 98.38 76 SER A CA 1
ATOM 539 C C . SER A 1 76 ? 11.773 -31.656 -19.812 1 98.38 76 SER A C 1
ATOM 541 O O . SER A 1 76 ? 10.672 -32 -19.375 1 98.38 76 SER A O 1
ATOM 543 N N . CYS A 1 77 ? 12.789 -32.531 -19.953 1 98.19 77 CYS A N 1
ATOM 544 C CA . CYS A 1 77 ? 12.656 -33.938 -19.672 1 98.19 77 CYS A CA 1
ATOM 545 C C . CYS A 1 77 ? 13.719 -34.406 -18.672 1 98.19 77 CYS A C 1
ATOM 547 O O . CYS A 1 77 ? 14.773 -33.781 -18.562 1 98.19 77 CYS A O 1
ATOM 549 N N . ASP A 1 78 ? 13.305 -35.375 -17.906 1 97.81 78 ASP A N 1
ATOM 550 C CA . ASP A 1 78 ? 14.297 -36.094 -17.109 1 97.81 78 ASP A CA 1
ATOM 551 C C . ASP A 1 78 ? 15.328 -36.781 -17.984 1 97.81 78 ASP A C 1
ATOM 553 O O . ASP A 1 78 ? 14.961 -37.531 -18.906 1 97.81 78 ASP A O 1
ATOM 557 N N . ALA A 1 79 ? 16.562 -36.562 -17.781 1 95.38 79 ALA A N 1
ATOM 558 C CA . ALA A 1 79 ? 17.641 -37.062 -18.656 1 95.38 79 ALA A CA 1
ATOM 559 C C . ALA A 1 79 ? 17.703 -38.594 -18.594 1 95.38 79 ALA A C 1
ATOM 561 O O . ALA A 1 79 ? 18.094 -39.25 -19.578 1 95.38 79 ALA A O 1
ATOM 562 N N . ARG A 1 80 ? 17.266 -39.219 -17.516 1 96.06 80 ARG A N 1
ATOM 563 C CA . ARG A 1 80 ? 17.406 -40.656 -17.328 1 96.06 80 ARG A CA 1
ATOM 564 C C . ARG A 1 80 ? 16.172 -41.406 -17.859 1 96.06 80 ARG A C 1
ATOM 566 O O . ARG A 1 80 ? 16.312 -42.375 -18.609 1 96.06 80 ARG A O 1
ATOM 573 N N . THR A 1 81 ? 14.977 -40.875 -17.609 1 95.06 81 THR A N 1
ATOM 574 C CA . THR A 1 81 ? 13.75 -41.594 -17.922 1 95.06 81 THR A CA 1
ATOM 575 C C . THR A 1 81 ? 13.148 -41.125 -19.234 1 95.06 81 THR A C 1
ATOM 577 O O . THR A 1 81 ? 12.344 -41.844 -19.844 1 95.06 81 THR A O 1
ATOM 580 N N . GLY A 1 82 ? 13.547 -39.875 -19.578 1 95.88 82 GLY A N 1
ATOM 581 C CA . GLY A 1 82 ? 12.953 -39.312 -20.781 1 95.88 82 GLY A CA 1
ATOM 582 C C . GLY A 1 82 ? 11.57 -38.75 -20.562 1 95.88 82 GLY A C 1
ATOM 583 O O . GLY A 1 82 ? 10.945 -38.219 -21.484 1 95.88 82 GLY A O 1
ATOM 584 N N . ASP A 1 83 ? 11.125 -38.75 -19.297 1 97.44 83 ASP A N 1
ATOM 585 C CA . ASP A 1 83 ? 9.797 -38.25 -18.969 1 97.44 83 ASP A CA 1
ATOM 586 C C . ASP A 1 83 ? 9.781 -36.719 -18.953 1 97.44 83 ASP A C 1
ATOM 588 O O . ASP A 1 83 ? 10.773 -36.062 -18.594 1 97.44 83 ASP A O 1
ATOM 592 N N . VAL A 1 84 ? 8.656 -36.156 -19.312 1 98.25 84 VAL A N 1
ATOM 593 C CA . VAL A 1 84 ? 8.477 -34.719 -19.25 1 98.25 84 VAL A CA 1
ATOM 594 C C . VAL A 1 84 ? 8.344 -34.281 -17.797 1 98.25 84 VAL A C 1
ATOM 596 O O . VAL A 1 84 ? 7.484 -34.781 -17.062 1 98.25 84 VAL A O 1
ATOM 599 N N . VAL A 1 85 ? 9.242 -33.312 -17.375 1 98.62 85 VAL A N 1
ATOM 600 C CA . VAL A 1 85 ? 9.219 -32.875 -15.984 1 98.62 85 VAL A CA 1
ATOM 601 C C . VAL A 1 85 ? 8.773 -31.422 -15.914 1 98.62 85 VAL A C 1
ATOM 603 O O . VAL A 1 85 ? 8.391 -30.922 -14.844 1 98.62 85 VAL A O 1
ATOM 606 N N . GLY A 1 86 ? 8.82 -30.75 -17.062 1 98.44 86 GLY A N 1
ATOM 607 C CA . GLY A 1 86 ? 8.43 -29.344 -17.031 1 98.44 86 GLY A CA 1
ATOM 608 C C . GLY A 1 86 ? 7.895 -28.859 -18.359 1 98.44 86 GLY A C 1
ATOM 609 O O . GLY A 1 86 ? 8.383 -29.266 -19.422 1 98.44 86 GLY A O 1
ATOM 610 N N . VAL A 1 87 ? 6.918 -28.016 -18.328 1 97.81 87 VAL A N 1
ATOM 611 C CA . VAL A 1 87 ? 6.41 -27.25 -19.453 1 97.81 87 VAL A CA 1
ATOM 612 C C . VAL A 1 87 ? 6.375 -25.766 -19.094 1 97.81 87 VAL A C 1
ATOM 614 O O . VAL A 1 87 ? 5.695 -25.359 -18.156 1 97.81 87 VAL A O 1
ATOM 617 N N . THR A 1 88 ? 7.16 -24.953 -19.766 1 98.19 88 THR A N 1
ATOM 618 C CA . THR A 1 88 ? 7.238 -23.516 -19.531 1 98.19 88 THR A CA 1
ATOM 619 C C . THR A 1 88 ? 7.055 -22.734 -20.828 1 98.19 88 THR A C 1
ATOM 621 O O . THR A 1 88 ? 7.938 -22.75 -21.688 1 98.19 88 THR A O 1
ATOM 624 N N . VAL A 1 89 ? 5.914 -22.203 -20.969 1 96.62 89 VAL A N 1
ATOM 625 C CA . VAL A 1 89 ? 5.586 -21.359 -22.109 1 96.62 89 VAL A CA 1
ATOM 626 C C . VAL A 1 89 ? 5.035 -20.016 -21.625 1 96.62 89 VAL A C 1
ATOM 628 O O . VAL A 1 89 ? 3.979 -19.969 -21 1 96.62 89 VAL A O 1
ATOM 631 N N . THR A 1 90 ? 5.723 -18.906 -21.938 1 96.94 90 THR A N 1
ATOM 632 C CA . THR A 1 90 ? 5.285 -17.609 -21.438 1 96.94 90 THR A CA 1
ATOM 633 C C . THR A 1 90 ? 5.266 -16.562 -22.562 1 96.94 90 THR A C 1
ATOM 635 O O . THR A 1 90 ? 6.035 -16.672 -23.516 1 96.94 90 THR A O 1
ATOM 638 N N . SER A 1 91 ? 4.328 -15.695 -22.484 1 95.38 91 SER A N 1
ATOM 639 C CA . SER A 1 91 ? 4.301 -14.484 -23.297 1 95.38 91 SER A CA 1
ATOM 640 C C . SER A 1 91 ? 4.18 -14.828 -24.781 1 95.38 91 SER A C 1
ATOM 642 O O . SER A 1 91 ? 4.852 -14.227 -25.625 1 95.38 91 SER A O 1
ATOM 644 N N . VAL A 1 92 ? 3.447 -15.828 -25.062 1 94.69 92 VAL A N 1
ATOM 645 C CA . VAL A 1 92 ? 3.086 -16.188 -26.422 1 94.69 92 VAL A CA 1
ATOM 646 C C . VAL A 1 92 ? 1.566 -16.297 -26.547 1 94.69 92 VAL A C 1
ATOM 648 O O . VAL A 1 92 ? 0.885 -16.656 -25.578 1 94.69 92 VAL A O 1
ATOM 651 N N . ASP A 1 93 ? 1.188 -16.047 -27.703 1 96.12 93 ASP A N 1
ATOM 652 C CA . ASP A 1 93 ? -0.255 -16.062 -27.922 1 96.12 93 ASP A CA 1
ATOM 653 C C . ASP A 1 93 ? -0.729 -17.469 -28.312 1 96.12 93 ASP A C 1
ATOM 655 O O . ASP A 1 93 ? -0.718 -17.812 -29.484 1 96.12 93 ASP A O 1
ATOM 659 N N . LEU A 1 94 ? -1.263 -18.25 -27.359 1 96.94 94 LEU A N 1
ATOM 660 C CA . LEU A 1 94 ? -1.694 -19.625 -27.609 1 96.94 94 LEU A CA 1
ATOM 661 C C . LEU A 1 94 ? -3.193 -19.688 -27.875 1 96.94 94 LEU A C 1
ATOM 663 O O . LEU A 1 94 ? -3.648 -20.484 -28.703 1 96.94 94 LEU A O 1
ATOM 667 N N . GLN A 1 95 ? -3.893 -18.922 -27.188 1 96 95 GLN A N 1
ATOM 668 C CA . GLN A 1 95 ? -5.348 -18.906 -27.281 1 96 95 GLN A CA 1
ATOM 669 C C . GLN A 1 95 ? -5.93 -20.297 -27.078 1 96 95 GLN A C 1
ATOM 671 O O . GLN A 1 95 ? -5.449 -21.266 -27.688 1 96 95 GLN A O 1
ATOM 676 N N . GLY A 1 96 ? -6.922 -20.453 -26.344 1 96.94 96 GLY A N 1
ATOM 677 C CA . GLY A 1 96 ? -7.527 -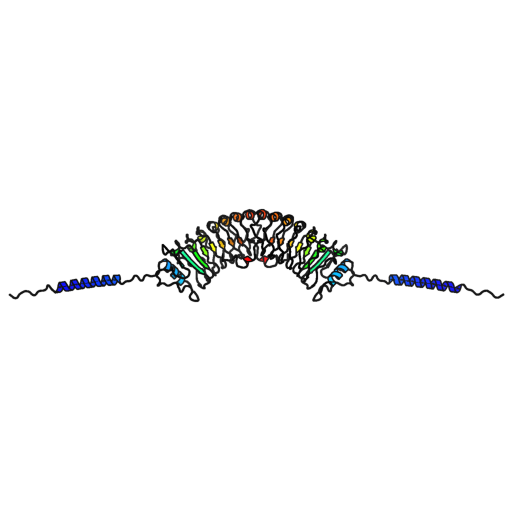21.734 -26.062 1 96.94 96 GLY A CA 1
ATOM 678 C C . GLY A 1 96 ? -7.562 -22.062 -24.594 1 96.94 96 GLY A C 1
ATOM 679 O O . GLY A 1 96 ? -7.297 -21.203 -23.75 1 96.94 96 GLY A O 1
ATOM 680 N N . PRO A 1 97 ? -7.918 -23.344 -24.297 1 97.69 97 PRO A N 1
ATOM 681 C CA . PRO A 1 97 ? -8.078 -23.719 -22.891 1 97.69 97 PRO A CA 1
ATOM 682 C C . PRO A 1 97 ? -6.781 -24.234 -22.266 1 97.69 97 PRO A C 1
ATOM 684 O O . PRO A 1 97 ? -5.855 -24.609 -22.984 1 97.69 97 PRO A O 1
ATOM 687 N N . LEU A 1 98 ? -6.77 -24.188 -20.938 1 97.94 98 LEU A N 1
ATOM 688 C CA . LEU A 1 98 ? -5.734 -24.922 -20.219 1 97.94 98 LEU A CA 1
ATOM 689 C C . LEU A 1 98 ? -5.832 -26.406 -20.484 1 97.94 98 LEU A C 1
ATOM 691 O O . LEU A 1 98 ? -6.906 -26.922 -20.797 1 97.94 98 LEU A O 1
ATOM 695 N N . PRO A 1 99 ? -4.621 -27.031 -20.328 1 94.56 99 PRO A N 1
ATOM 696 C CA . PRO A 1 99 ? -4.695 -28.484 -20.484 1 94.56 99 PRO A CA 1
ATOM 697 C C . PRO A 1 99 ? -5.469 -29.156 -19.344 1 94.56 99 PRO A C 1
ATOM 699 O O . PRO A 1 99 ? -5.297 -28.797 -18.188 1 94.56 99 PRO A O 1
ATOM 702 N N . ALA A 1 100 ? -6.379 -30 -19.656 1 87.81 100 ALA A N 1
ATOM 703 C CA . ALA A 1 100 ? -7.195 -30.734 -18.703 1 87.81 100 ALA A CA 1
ATOM 704 C C . ALA A 1 100 ? -6.812 -32.219 -18.672 1 87.81 100 ALA A C 1
ATOM 706 O O . ALA A 1 100 ? -5.66 -32.562 -18.406 1 87.81 100 ALA A O 1
ATOM 707 N N . ALA A 1 101 ? -7.625 -33.094 -19.062 1 85.06 101 ALA A N 1
ATOM 708 C CA . ALA A 1 101 ? -7.438 -34.531 -19.047 1 85.06 101 ALA A CA 1
ATOM 709 C C . ALA A 1 101 ? -6.367 -34.969 -20.047 1 85.06 101 ALA A C 1
ATOM 711 O O . ALA A 1 101 ? -5.711 -35.969 -19.859 1 85.06 101 ALA A O 1
ATOM 712 N N . SER A 1 102 ? -6.012 -34 -20.906 1 86.69 102 SER A N 1
ATOM 713 C CA . SER A 1 102 ? -5.102 -34.344 -21.984 1 86.69 102 SER A CA 1
ATOM 714 C C . SER A 1 102 ? -3.68 -34.562 -21.469 1 86.69 102 SER A C 1
ATOM 716 O O . SER A 1 102 ? -2.938 -35.406 -21.984 1 86.69 102 SER A O 1
ATOM 718 N N . LEU A 1 103 ? -3.377 -33.875 -20.422 1 92.56 103 LEU A N 1
ATOM 719 C CA . LEU A 1 103 ? -1.991 -33.938 -19.969 1 92.56 103 LEU A CA 1
ATOM 720 C C . LEU A 1 103 ? -1.845 -34.906 -18.797 1 92.56 103 LEU A C 1
ATOM 722 O O . LEU A 1 103 ? -0.768 -35 -18.203 1 92.56 103 LEU A O 1
ATOM 726 N N . LEU A 1 104 ? -2.855 -35.719 -18.547 1 93.88 104 LEU A N 1
ATOM 727 C CA . LEU A 1 104 ? -2.84 -36.625 -17.406 1 93.88 104 LEU A CA 1
ATOM 728 C C . LEU A 1 104 ? -1.671 -37.594 -17.516 1 93.88 104 LEU A C 1
ATOM 730 O O . LEU A 1 104 ? -1.078 -37.969 -16.5 1 93.88 104 LEU A O 1
ATOM 734 N N . PRO A 1 105 ? -1.222 -38 -18.734 1 95.62 105 PRO A N 1
ATOM 735 C CA . PRO A 1 105 ? -0.057 -38.875 -18.859 1 95.62 105 PRO A CA 1
ATOM 736 C C . PRO A 1 105 ? 1.209 -38.25 -18.266 1 95.62 105 PRO A C 1
ATOM 738 O O . PRO A 1 105 ? 2.176 -38.969 -17.984 1 95.62 105 PRO A O 1
ATOM 741 N N . LEU A 1 106 ? 1.165 -36.938 -18.016 1 95.81 106 LEU A N 1
ATOM 742 C CA . LEU A 1 106 ? 2.322 -36.281 -17.438 1 95.81 106 LEU A CA 1
ATOM 743 C C . LEU A 1 106 ? 2.189 -36.188 -15.914 1 95.81 106 LEU A C 1
ATOM 745 O O . LEU A 1 106 ? 3.104 -35.688 -15.234 1 95.81 106 LEU A O 1
ATOM 749 N N . ALA A 1 107 ? 1.17 -36.625 -15.289 1 95.88 107 ALA A N 1
ATOM 750 C CA . ALA A 1 107 ? 0.78 -36.375 -13.906 1 95.88 107 ALA A CA 1
ATOM 751 C C . ALA A 1 107 ? 1.846 -36.875 -12.93 1 95.88 107 ALA A C 1
ATOM 753 O O . ALA A 1 107 ? 2.094 -36.25 -11.898 1 95.88 107 ALA A O 1
ATOM 754 N N . ARG A 1 108 ? 2.533 -37.938 -13.25 1 95.94 108 ARG A N 1
ATOM 755 C CA . ARG A 1 108 ? 3.451 -38.562 -12.305 1 95.94 108 ARG A CA 1
ATOM 756 C C . ARG A 1 108 ? 4.848 -37.969 -12.414 1 95.94 108 ARG A C 1
ATOM 758 O O . ARG A 1 108 ? 5.695 -38.188 -11.547 1 95.94 108 ARG A O 1
ATOM 765 N N . SER A 1 109 ? 5.078 -37.219 -13.508 1 97.38 109 SER A N 1
ATOM 766 C CA . SER A 1 109 ? 6.449 -36.781 -13.711 1 97.38 109 SER A CA 1
ATOM 767 C C . SER A 1 109 ? 6.52 -35.25 -13.727 1 97.38 109 SER A C 1
ATOM 769 O O . SER A 1 109 ? 7.566 -34.656 -13.438 1 97.38 109 SER A O 1
ATOM 771 N N . LEU A 1 110 ? 5.398 -34.594 -13.984 1 98.06 110 LEU A N 1
ATOM 772 C CA . LEU A 1 110 ? 5.422 -33.156 -14.203 1 98.06 110 LEU A CA 1
ATOM 773 C C . LEU A 1 110 ? 5.633 -32.406 -12.891 1 98.06 110 LEU A C 1
ATOM 775 O O . LEU A 1 110 ? 4.852 -32.562 -11.945 1 98.06 110 LEU A O 1
ATOM 779 N N . ARG A 1 111 ? 6.672 -31.531 -12.852 1 98.44 111 ARG A N 1
ATOM 780 C CA . ARG A 1 111 ? 7.02 -30.781 -11.641 1 98.44 111 ARG A CA 1
ATOM 781 C C . ARG A 1 111 ? 6.773 -29.297 -11.836 1 98.44 111 ARG A C 1
ATOM 783 O O . ARG A 1 111 ? 6.523 -28.562 -10.867 1 98.44 111 ARG A O 1
ATOM 790 N N . THR A 1 112 ? 6.91 -28.891 -13.055 1 98.44 112 THR A N 1
ATOM 791 C CA . THR A 1 112 ? 6.746 -27.484 -13.359 1 98.44 112 THR A CA 1
ATOM 792 C C . THR A 1 112 ? 5.766 -27.281 -14.516 1 98.44 112 THR A C 1
ATOM 794 O O . THR A 1 112 ? 5.926 -27.891 -15.578 1 98.44 112 THR A O 1
ATOM 797 N N . LEU A 1 113 ? 4.715 -26.562 -14.297 1 98.12 113 LEU A N 1
ATOM 798 C CA . LEU A 1 113 ? 3.791 -26.125 -15.336 1 98.12 113 LEU A CA 1
ATOM 799 C C . LEU A 1 113 ? 3.611 -24.609 -15.312 1 98.12 113 LEU A C 1
ATOM 801 O O . LEU A 1 113 ? 2.914 -24.078 -14.445 1 98.12 113 LEU A O 1
ATOM 805 N N . VAL A 1 114 ? 4.238 -23.906 -16.234 1 98.62 114 VAL A N 1
ATOM 806 C CA . VAL A 1 114 ? 4.188 -22.453 -16.328 1 98.62 114 VAL A CA 1
ATOM 807 C C . VAL A 1 114 ? 3.615 -22.047 -17.688 1 98.62 114 VAL A C 1
ATOM 809 O O . VAL A 1 114 ? 4.258 -22.234 -18.719 1 98.62 114 VAL A O 1
ATOM 812 N N . LEU A 1 115 ? 2.426 -21.594 -17.688 1 97.81 115 LEU A N 1
ATOM 813 C CA . LEU A 1 115 ? 1.727 -21.062 -18.859 1 97.81 115 LEU A CA 1
ATOM 814 C C . LEU A 1 115 ? 1.253 -19.641 -18.609 1 97.81 115 LEU A C 1
ATOM 816 O O . LEU A 1 115 ? 0.048 -19.391 -18.531 1 97.81 115 LEU A O 1
ATOM 820 N N . SER A 1 116 ? 2.139 -18.719 -18.562 1 98.19 116 SER A N 1
ATOM 821 C CA . SER A 1 116 ? 1.835 -17.344 -18.156 1 98.19 116 SER A CA 1
ATOM 822 C C . SER A 1 116 ? 1.848 -16.391 -19.359 1 98.19 116 SER A C 1
ATOM 824 O O . SER A 1 116 ? 2.734 -16.484 -20.203 1 98.19 116 SER A O 1
ATOM 826 N N . GLY A 1 117 ? 0.877 -15.516 -19.359 1 97.81 117 GLY A N 1
ATOM 827 C CA . GLY A 1 117 ? 0.829 -14.523 -20.422 1 97.81 117 GLY A CA 1
ATOM 828 C C . GLY A 1 117 ? 0.627 -15.133 -21.797 1 97.81 117 GLY A C 1
ATOM 829 O O . GLY A 1 117 ? 1.311 -14.766 -22.75 1 97.81 117 GLY A O 1
ATOM 830 N N . THR A 1 118 ? -0.328 -16.109 -21.891 1 97.44 118 THR A N 1
ATOM 831 C CA . THR A 1 118 ? -0.435 -16.859 -23.156 1 97.44 118 THR A CA 1
ATOM 832 C C . THR A 1 118 ? -1.843 -16.734 -23.734 1 97.44 118 THR A C 1
ATOM 834 O O . THR A 1 118 ? -2.209 -17.484 -24.641 1 97.44 118 THR A O 1
ATOM 837 N N . ASN A 1 119 ? -2.65 -15.883 -23.125 1 97.62 119 ASN A N 1
ATOM 838 C CA . ASN A 1 119 ? -3.998 -15.594 -23.594 1 97.62 119 ASN A CA 1
ATOM 839 C C . ASN A 1 119 ? -4.887 -16.828 -23.562 1 97.62 119 ASN A C 1
ATOM 841 O O . ASN A 1 119 ? -5.723 -17.031 -24.438 1 97.62 119 ASN A O 1
ATOM 845 N N . LEU A 1 120 ? -4.664 -17.688 -22.641 1 98.25 120 LEU A N 1
ATOM 846 C CA . LEU A 1 120 ? -5.531 -18.844 -22.438 1 98.25 120 LEU A CA 1
ATOM 847 C C . LEU A 1 120 ? -6.859 -18.422 -21.812 1 98.25 120 LEU A C 1
ATOM 849 O O . LEU A 1 120 ? -6.93 -17.422 -21.109 1 98.25 120 LEU A O 1
ATOM 853 N N . THR A 1 121 ? -7.887 -19.219 -22.172 1 98.31 121 THR A N 1
ATOM 854 C CA . THR A 1 121 ? -9.242 -18.906 -21.719 1 98.31 121 THR A CA 1
ATOM 855 C C . THR A 1 121 ? -9.883 -20.141 -21.062 1 98.31 121 THR A C 1
ATOM 857 O O . THR A 1 121 ? -9.258 -21.188 -20.969 1 98.31 121 THR A O 1
ATOM 860 N N . GLY A 1 122 ? -11.117 -19.953 -20.531 1 98.12 122 GLY A N 1
ATOM 861 C CA . GLY A 1 122 ? -11.836 -21.047 -19.891 1 98.12 122 GLY A CA 1
ATOM 862 C C . GLY A 1 122 ? -11.555 -21.172 -18.406 1 98.12 122 GLY A C 1
ATOM 863 O O . GLY A 1 122 ? -11.023 -20.234 -17.797 1 98.12 122 GLY A O 1
ATOM 864 N N . GLU A 1 123 ? -11.961 -22.312 -17.844 1 98.5 123 GLU A N 1
ATOM 865 C CA . GLU A 1 123 ? -11.82 -22.531 -16.422 1 98.5 123 GLU A CA 1
ATOM 866 C C . GLU A 1 123 ? -10.539 -23.312 -16.109 1 98.5 123 GLU A C 1
ATOM 868 O O . GLU A 1 123 ? -9.953 -23.922 -17 1 98.5 123 GLU A O 1
ATOM 873 N N . ILE A 1 124 ? -10.117 -23.234 -14.906 1 98.75 124 ILE A N 1
ATOM 874 C CA . ILE A 1 124 ? -9.055 -24.109 -14.438 1 98.75 124 ILE A CA 1
ATOM 875 C C . ILE A 1 124 ? -9.602 -25.531 -14.242 1 98.75 124 ILE A C 1
ATOM 877 O O . ILE A 1 124 ? -10.5 -25.75 -13.43 1 98.75 124 ILE A O 1
ATOM 881 N N . PRO A 1 125 ? -9.062 -26.422 -14.953 1 97.75 125 PRO A N 1
ATOM 882 C CA . PRO A 1 125 ? -9.594 -27.797 -14.852 1 97.75 125 PRO A CA 1
ATOM 883 C C . PRO A 1 125 ? -9.289 -28.438 -13.5 1 97.75 125 PRO A C 1
ATOM 885 O O . PRO A 1 125 ? -8.141 -28.438 -13.055 1 97.75 125 PRO A O 1
ATOM 888 N N . PRO A 1 126 ? -10.289 -29.078 -12.867 1 97.31 126 PRO A N 1
ATOM 889 C CA . PRO A 1 126 ? -10.047 -29.75 -11.586 1 97.31 126 PRO A CA 1
ATOM 890 C C . PRO A 1 126 ? -9.039 -30.875 -11.695 1 97.31 126 PRO A C 1
ATOM 892 O O . PRO A 1 126 ? -8.383 -31.234 -10.711 1 97.31 126 PRO A O 1
ATOM 895 N N . GLU A 1 127 ? -8.812 -31.375 -12.922 1 96.69 127 GLU A N 1
ATOM 896 C CA . GLU A 1 127 ? -7.891 -32.469 -13.172 1 96.69 127 GLU A CA 1
ATOM 897 C C . GLU A 1 127 ? -6.457 -32.094 -12.82 1 96.69 127 GLU A C 1
ATOM 899 O O . GLU A 1 127 ? -5.617 -32.969 -12.57 1 96.69 127 GLU A O 1
ATOM 904 N N . LEU A 1 128 ? -6.203 -30.828 -12.758 1 96.94 128 LEU A N 1
ATOM 905 C CA . LEU A 1 128 ? -4.871 -30.359 -12.391 1 96.94 128 LEU A CA 1
ATOM 906 C C . LEU A 1 128 ? -4.516 -30.812 -10.977 1 96.94 128 LEU A C 1
ATOM 908 O O . LEU A 1 128 ? -3.334 -30.906 -10.625 1 96.94 128 LEU A O 1
ATOM 912 N N . GLY A 1 129 ? -5.531 -31.094 -10.18 1 97.5 129 GLY A N 1
ATOM 913 C CA . GLY A 1 129 ? -5.312 -31.594 -8.828 1 97.5 129 GLY A CA 1
ATOM 914 C C . GLY A 1 129 ? -4.707 -32.969 -8.781 1 97.5 129 GLY A C 1
ATOM 915 O O . GLY A 1 129 ? -4.289 -33.438 -7.719 1 97.5 129 GLY A O 1
ATOM 916 N N . GLU A 1 130 ? -4.566 -33.656 -9.961 1 96.75 130 GLU A N 1
ATOM 917 C CA . GLU A 1 130 ? -4.047 -35 -10.031 1 96.75 130 GLU A CA 1
ATOM 918 C C . GLU A 1 130 ? -2.537 -35 -10.266 1 96.75 130 GLU A C 1
ATOM 920 O O . GLU A 1 130 ? -1.906 -36.062 -10.25 1 96.75 130 GLU A O 1
ATOM 925 N N . TYR A 1 131 ? -2.029 -33.812 -10.422 1 96.88 131 TYR A N 1
ATOM 926 C CA . TYR A 1 131 ? -0.598 -33.719 -10.688 1 96.88 131 TYR A CA 1
ATOM 927 C C . TYR A 1 131 ? 0.192 -33.625 -9.391 1 96.88 131 TYR A C 1
ATOM 929 O O . TYR A 1 131 ? 0.796 -32.562 -9.102 1 96.88 131 TYR A O 1
ATOM 937 N N . GLY A 1 132 ? 0.276 -34.75 -8.742 1 96.56 132 GLY A N 1
ATOM 938 C CA . GLY A 1 132 ? 0.772 -34.812 -7.375 1 96.56 132 GLY A CA 1
ATOM 939 C C . GLY A 1 132 ? 2.234 -34.438 -7.25 1 96.56 132 GLY A C 1
ATOM 940 O O . GLY A 1 132 ? 2.717 -34.125 -6.152 1 96.56 132 GLY A O 1
ATOM 941 N N . GLU A 1 133 ? 2.99 -34.344 -8.398 1 97.62 133 GLU A N 1
ATOM 942 C CA . GLU A 1 133 ? 4.418 -34.062 -8.352 1 97.62 133 GLU A CA 1
ATOM 943 C C . GLU A 1 133 ? 4.691 -32.594 -8.648 1 97.62 133 GLU A C 1
ATOM 945 O O . GLU A 1 133 ? 5.832 -32.125 -8.555 1 97.62 133 GLU A O 1
ATOM 950 N N . LEU A 1 134 ? 3.637 -31.797 -8.953 1 97.94 134 LEU A N 1
ATOM 951 C CA . LEU A 1 134 ? 3.814 -30.406 -9.32 1 97.94 134 LEU A CA 1
ATOM 952 C C . LEU A 1 134 ? 4.398 -29.609 -8.148 1 97.94 134 LEU A C 1
ATOM 954 O O . LEU A 1 134 ? 3.893 -29.688 -7.031 1 97.94 134 LEU A O 1
ATOM 958 N N . ALA A 1 135 ? 5.457 -28.906 -8.438 1 98.62 135 ALA A N 1
ATOM 959 C CA . ALA A 1 135 ? 6.074 -28 -7.48 1 98.62 135 ALA A CA 1
ATOM 960 C C . ALA A 1 135 ? 5.773 -26.547 -7.844 1 98.62 135 ALA A C 1
ATOM 962 O O . ALA A 1 135 ? 5.711 -25.672 -6.965 1 98.62 135 ALA A O 1
ATOM 963 N N . THR A 1 136 ? 5.629 -26.297 -9.109 1 98.69 136 THR A N 1
ATOM 964 C CA . THR A 1 136 ? 5.324 -24.969 -9.602 1 98.69 136 THR A CA 1
ATOM 965 C C . THR A 1 136 ? 4.148 -25 -10.57 1 98.69 136 THR A C 1
ATOM 967 O O . THR A 1 136 ? 4.184 -25.734 -11.57 1 98.69 136 THR A O 1
ATOM 970 N N . LEU A 1 137 ? 3.105 -24.312 -10.281 1 98.44 137 LEU A N 1
ATOM 971 C CA . LEU A 1 137 ? 1.976 -24.078 -11.18 1 98.44 137 LEU A CA 1
ATOM 972 C C . LEU A 1 137 ? 1.744 -22.594 -11.391 1 98.44 137 LEU A C 1
ATOM 974 O O . LEU A 1 137 ? 1.358 -21.875 -10.461 1 98.44 137 LEU A O 1
ATOM 978 N N . ASP A 1 138 ? 1.995 -22.094 -12.586 1 98.62 138 ASP A N 1
ATOM 979 C CA . ASP A 1 138 ? 1.814 -20.688 -12.938 1 98.62 138 ASP A CA 1
ATOM 980 C C . ASP A 1 138 ? 0.958 -20.531 -14.188 1 98.62 138 ASP A C 1
ATOM 982 O O . ASP A 1 138 ? 1.423 -20.797 -15.305 1 98.62 138 ASP A O 1
ATOM 986 N N . VAL A 1 139 ? -0.244 -20.156 -13.969 1 98.56 139 VAL A N 1
ATOM 987 C CA . VAL A 1 139 ? -1.139 -19.891 -15.094 1 98.56 139 VAL A CA 1
ATOM 988 C C . VAL A 1 139 ? -1.607 -18.438 -15.047 1 98.56 139 VAL A C 1
ATOM 990 O O . VAL A 1 139 ? -2.74 -18.141 -15.43 1 98.56 139 VAL A O 1
ATOM 993 N N . SER A 1 140 ? -0.732 -17.594 -14.602 1 98.06 140 SER A N 1
ATOM 994 C CA . SER A 1 140 ? -1.044 -16.172 -14.422 1 98.06 140 SER A CA 1
ATOM 995 C C . SER A 1 140 ? -1.074 -15.445 -15.758 1 98.06 140 SER A C 1
ATOM 997 O O . SER A 1 140 ? -0.591 -15.961 -16.766 1 98.06 140 SER A O 1
ATOM 999 N N . LYS A 1 141 ? -1.66 -14.195 -15.703 1 97.88 141 LYS A N 1
ATOM 1000 C CA . LYS A 1 141 ? -1.67 -13.289 -16.844 1 97.88 141 LYS A CA 1
ATOM 1001 C C . LYS A 1 141 ? -2.32 -13.945 -18.062 1 97.88 141 LYS A C 1
ATOM 1003 O O . LYS A 1 141 ? -1.742 -13.953 -19.156 1 97.88 141 LYS A O 1
ATOM 1008 N N . ASN A 1 142 ? -3.512 -14.484 -17.844 1 98.62 142 ASN A N 1
ATOM 1009 C CA . ASN A 1 142 ? -4.387 -15.016 -18.875 1 98.62 142 ASN A CA 1
ATOM 1010 C C . ASN A 1 142 ? -5.793 -14.438 -18.781 1 98.62 142 ASN A C 1
ATOM 1012 O O . ASN A 1 142 ? -5.98 -13.336 -18.266 1 98.62 142 ASN A O 1
ATOM 1016 N N . GLN A 1 143 ? -6.73 -15.141 -19.406 1 98.5 143 GLN A N 1
ATOM 1017 C CA . GLN A 1 143 ? -8.125 -14.727 -19.328 1 98.5 143 GLN A CA 1
ATOM 1018 C C . GLN A 1 143 ? -9 -15.844 -18.75 1 98.5 143 GLN A C 1
ATOM 1020 O O . GLN A 1 143 ? -10.07 -16.141 -19.281 1 98.5 143 GLN A O 1
ATOM 1025 N N . LEU A 1 144 ? -8.469 -16.453 -17.766 1 98.81 144 LEU A N 1
ATOM 1026 C CA . LEU A 1 144 ? -9.164 -17.578 -17.156 1 98.81 144 LEU A CA 1
ATOM 1027 C C . LEU A 1 144 ? -10.359 -17.109 -16.344 1 98.81 144 LEU A C 1
ATOM 1029 O O . LEU A 1 144 ? -10.32 -16.031 -15.742 1 98.81 144 LEU A O 1
ATOM 1033 N N . THR A 1 145 ? -11.367 -17.938 -16.328 1 98.69 145 THR A N 1
ATOM 1034 C CA . THR A 1 145 ? -12.609 -17.625 -15.625 1 98.69 145 THR A CA 1
ATOM 1035 C C . THR A 1 145 ? -12.992 -18.766 -14.68 1 98.69 145 THR A C 1
ATOM 1037 O O . THR A 1 145 ? -12.234 -19.719 -14.516 1 98.69 145 THR A O 1
ATOM 1040 N N . GLY A 1 146 ? -14.094 -18.578 -14.016 1 98.69 146 GLY A N 1
ATOM 1041 C CA . GLY A 1 146 ? -14.555 -19.625 -13.102 1 98.69 146 GLY A CA 1
ATOM 1042 C C . GLY A 1 146 ? -13.883 -19.547 -11.742 1 98.69 146 GLY A C 1
ATOM 1043 O O . GLY A 1 146 ? -13.273 -18.547 -11.398 1 98.69 146 GLY A O 1
ATOM 1044 N N . ALA A 1 147 ? -14.062 -20.656 -11 1 98.75 147 ALA A N 1
ATOM 1045 C CA . ALA A 1 147 ? -13.562 -20.703 -9.625 1 98.75 147 ALA A CA 1
ATOM 1046 C C . ALA A 1 147 ? -12.203 -21.406 -9.562 1 98.75 147 ALA A C 1
ATOM 1048 O O . ALA A 1 147 ? -11.797 -22.078 -10.508 1 98.75 147 ALA A O 1
ATOM 1049 N N . ILE A 1 148 ? -11.523 -21.203 -8.484 1 98.88 148 ILE A N 1
ATOM 1050 C CA . ILE A 1 148 ? -10.367 -22.031 -8.164 1 98.88 148 ILE A CA 1
ATOM 1051 C C . ILE A 1 148 ? -10.836 -23.422 -7.719 1 98.88 148 ILE A C 1
ATOM 1053 O O . ILE A 1 148 ? -11.492 -23.562 -6.684 1 98.88 148 ILE A O 1
ATOM 1057 N N . PRO A 1 149 ? -10.5 -24.391 -8.469 1 98.44 149 PRO A N 1
ATOM 1058 C CA . PRO A 1 149 ? -10.984 -25.719 -8.078 1 98.44 149 PRO A CA 1
ATOM 1059 C C . PRO A 1 149 ? -10.344 -26.219 -6.789 1 98.44 149 PRO A C 1
ATOM 1061 O O . PRO A 1 149 ? -9.117 -26.203 -6.66 1 98.44 149 PRO A O 1
ATOM 1064 N N . PRO A 1 150 ? -11.164 -26.703 -5.855 1 98.5 150 PRO A N 1
ATOM 1065 C CA . PRO A 1 150 ? -10.609 -27.172 -4.586 1 98.5 150 PRO A CA 1
ATOM 1066 C C . PRO A 1 150 ? -9.641 -28.344 -4.766 1 98.5 150 PRO A C 1
ATOM 1068 O O . PRO A 1 150 ? -8.797 -28.578 -3.896 1 98.5 150 PRO A O 1
ATOM 1071 N N . GLU A 1 151 ? -9.711 -29.016 -5.91 1 98.44 151 GLU A N 1
ATOM 1072 C CA . GLU A 1 151 ? -8.828 -30.141 -6.207 1 98.44 151 GLU A CA 1
ATOM 1073 C C . GLU A 1 151 ? -7.363 -29.703 -6.242 1 98.44 151 GLU A C 1
ATOM 1075 O O . GLU A 1 151 ? -6.461 -30.516 -6.023 1 98.44 151 GLU A O 1
ATOM 1080 N N . LEU A 1 152 ? -7.121 -28.406 -6.488 1 98.5 152 LEU A N 1
ATOM 1081 C CA . LEU A 1 152 ? -5.758 -27.906 -6.477 1 98.5 152 LEU A CA 1
ATOM 1082 C C . LEU A 1 152 ? -5.125 -28.062 -5.098 1 98.5 152 LEU A C 1
ATOM 1084 O O . LEU A 1 152 ? -3.902 -28.125 -4.973 1 98.5 152 LEU A O 1
ATOM 1088 N N . CYS A 1 153 ? -5.973 -28.156 -4.09 1 98.69 153 CYS A N 1
ATOM 1089 C CA . CYS A 1 153 ? -5.484 -28.219 -2.717 1 98.69 153 CYS A CA 1
ATOM 1090 C C . CYS A 1 153 ? -4.949 -29.609 -2.402 1 98.69 153 CYS A C 1
ATOM 1092 O O . CYS A 1 153 ? -4.457 -29.859 -1.3 1 98.69 153 CYS A O 1
ATOM 1094 N N . ARG A 1 154 ? -4.977 -30.531 -3.406 1 98.19 154 ARG A N 1
ATOM 1095 C CA . ARG A 1 154 ? -4.41 -31.875 -3.252 1 98.19 154 ARG A CA 1
ATOM 1096 C C . ARG A 1 154 ? -2.926 -31.891 -3.598 1 98.19 154 ARG A C 1
ATOM 1098 O O . ARG A 1 154 ? -2.225 -32.844 -3.318 1 98.19 154 ARG A O 1
ATOM 1105 N N . LEU A 1 155 ? -2.467 -30.797 -4.164 1 98.31 155 LEU A N 1
ATOM 1106 C CA . LEU A 1 155 ? -1.09 -30.734 -4.637 1 98.31 155 LEU A CA 1
ATOM 1107 C C . LEU A 1 155 ? -0.129 -30.469 -3.484 1 98.31 155 LEU A C 1
ATOM 1109 O O . LEU A 1 155 ? 0.456 -29.391 -3.396 1 98.31 155 LEU A O 1
ATOM 1113 N N . SER A 1 156 ? 0.218 -31.453 -2.775 1 97.19 156 SER A N 1
ATOM 1114 C CA . SER A 1 156 ? 0.917 -31.344 -1.5 1 97.19 156 SER A CA 1
ATOM 1115 C C . SER A 1 156 ? 2.365 -30.906 -1.702 1 97.19 156 SER A C 1
ATOM 1117 O O . SER A 1 156 ? 3.01 -30.422 -0.771 1 97.19 156 SER A O 1
ATOM 1119 N N . LYS A 1 157 ? 2.85 -31.047 -2.959 1 98.44 157 LYS A N 1
ATOM 1120 C CA . LYS A 1 157 ? 4.25 -30.719 -3.201 1 98.44 157 LYS A CA 1
ATOM 1121 C C . LYS A 1 157 ? 4.395 -29.312 -3.797 1 98.44 157 LYS A C 1
ATOM 1123 O O . LYS A 1 157 ? 5.508 -28.859 -4.055 1 98.44 157 LYS A O 1
ATOM 1128 N N . LEU A 1 158 ? 3.293 -28.656 -3.979 1 98.69 158 LEU A N 1
ATOM 1129 C CA . LEU A 1 158 ? 3.301 -27.359 -4.621 1 98.69 158 LEU A CA 1
ATOM 1130 C C . LEU A 1 158 ? 4.062 -26.344 -3.773 1 98.69 158 LEU A C 1
ATOM 1132 O O . LEU A 1 158 ? 3.775 -26.172 -2.586 1 98.69 158 LEU A O 1
ATOM 1136 N N . GLU A 1 159 ? 5.059 -25.703 -4.359 1 98.81 159 GLU A N 1
ATOM 1137 C CA . GLU A 1 159 ? 5.859 -24.656 -3.711 1 98.81 159 GLU A CA 1
ATOM 1138 C C . GLU A 1 159 ? 5.453 -23.266 -4.188 1 98.81 159 GLU A C 1
ATOM 1140 O O . GLU A 1 159 ? 5.586 -22.297 -3.449 1 98.81 159 GLU A O 1
ATOM 1145 N N . SER A 1 160 ? 5.004 -23.219 -5.418 1 98.75 160 SER A N 1
ATOM 1146 C CA . SER A 1 160 ? 4.602 -21.953 -6.016 1 98.75 160 SER A CA 1
ATOM 1147 C C . SER A 1 160 ? 3.291 -22.094 -6.785 1 98.75 160 SER A C 1
ATOM 1149 O O . SER A 1 160 ? 3.172 -22.953 -7.664 1 98.75 160 SER A O 1
ATOM 1151 N N . LEU A 1 161 ? 2.316 -21.297 -6.426 1 98.69 161 LEU A N 1
ATOM 1152 C CA . LEU A 1 161 ? 1.025 -21.234 -7.102 1 98.69 161 LEU A CA 1
ATOM 1153 C C . LEU A 1 161 ? 0.714 -19.812 -7.547 1 98.69 161 LEU A C 1
ATOM 1155 O O . LEU A 1 161 ? 0.469 -18.938 -6.715 1 98.69 161 LEU A O 1
ATOM 1159 N N . SER A 1 162 ? 0.747 -19.547 -8.836 1 98.5 162 SER A N 1
ATOM 1160 C CA . SER A 1 162 ? 0.466 -18.234 -9.398 1 98.5 162 SER A CA 1
ATOM 1161 C C . SER A 1 162 ? -0.781 -18.25 -10.273 1 98.5 162 SER A C 1
ATOM 1163 O O . SER A 1 162 ? -0.774 -18.844 -11.352 1 98.5 162 SER A O 1
ATOM 1165 N N . LEU A 1 163 ? -1.83 -17.609 -9.812 1 98.62 163 LEU A N 1
ATOM 1166 C CA . LEU A 1 163 ? -3.105 -17.547 -10.523 1 98.62 163 LEU A CA 1
ATOM 1167 C C . LEU A 1 163 ? -3.488 -16.109 -10.836 1 98.62 163 LEU A C 1
ATOM 1169 O O . LEU A 1 163 ? -4.594 -15.844 -11.312 1 98.62 163 LEU A O 1
ATOM 1173 N N . ASN A 1 164 ? -2.66 -15.234 -10.594 1 97.88 164 ASN A N 1
ATOM 1174 C CA . ASN A 1 164 ? -2.98 -13.805 -10.617 1 97.88 164 ASN A CA 1
ATOM 1175 C C . ASN A 1 164 ? -3.244 -13.312 -12.031 1 97.88 164 ASN A C 1
ATOM 1177 O O . ASN A 1 164 ? -2.82 -13.945 -13.008 1 97.88 164 ASN A O 1
ATOM 1181 N N . SER A 1 165 ? -3.873 -12.117 -12.109 1 97.38 165 SER A N 1
ATOM 1182 C CA . SER A 1 165 ? -4.129 -11.414 -13.367 1 97.38 165 SER A CA 1
ATOM 1183 C C . SER A 1 165 ? -4.941 -12.273 -14.328 1 97.38 165 SER A C 1
ATOM 1185 O O . SER A 1 165 ? -4.508 -12.531 -15.453 1 97.38 165 SER A O 1
ATOM 1187 N N . ASN A 1 166 ? -6.059 -12.727 -13.844 1 98.62 166 ASN A N 1
ATOM 1188 C CA . ASN A 1 166 ? -7.117 -13.43 -14.562 1 98.62 166 ASN A CA 1
ATOM 1189 C C . ASN A 1 166 ? -8.492 -12.852 -14.234 1 98.62 166 ASN A C 1
ATOM 1191 O O . ASN A 1 166 ? -8.609 -11.68 -13.875 1 98.62 166 ASN A O 1
ATOM 1195 N N . SER A 1 167 ? -9.547 -13.617 -14.5 1 98.69 167 SER A N 1
ATOM 1196 C CA . SER A 1 167 ? -10.906 -13.234 -14.133 1 98.69 167 SER A CA 1
ATOM 1197 C C . SER A 1 167 ? -11.555 -14.297 -13.25 1 98.69 167 SER A C 1
ATOM 1199 O O . SER A 1 167 ? -12.734 -14.609 -13.422 1 98.69 167 SER A O 1
ATOM 1201 N N . LEU A 1 168 ? -10.734 -14.852 -12.438 1 98.81 168 LEU A N 1
ATOM 1202 C CA . LEU A 1 168 ? -11.234 -15.898 -11.562 1 98.81 168 LEU A CA 1
ATOM 1203 C C . LEU A 1 168 ? -12.227 -15.328 -10.547 1 98.81 168 LEU A C 1
ATOM 1205 O O . LEU A 1 168 ? -12.047 -14.211 -10.055 1 98.81 168 LEU A O 1
ATOM 1209 N N . ARG A 1 169 ? -13.211 -16.109 -10.289 1 98.75 169 ARG A N 1
ATOM 1210 C CA . ARG A 1 169 ? -14.266 -15.727 -9.352 1 98.75 169 ARG A CA 1
ATOM 1211 C C . ARG A 1 169 ? -14.398 -16.766 -8.234 1 98.75 169 ARG A C 1
ATOM 1213 O O . ARG A 1 169 ? -13.703 -17.766 -8.227 1 98.75 169 ARG A O 1
ATOM 1220 N N . GLY A 1 170 ? -15.273 -16.406 -7.27 1 98.56 170 GLY A N 1
ATOM 1221 C CA . GLY A 1 170 ? -15.508 -17.312 -6.16 1 98.56 170 GLY A CA 1
ATOM 1222 C C . GLY A 1 170 ? -14.523 -17.125 -5.02 1 98.56 170 GLY A C 1
ATOM 1223 O O . GLY A 1 170 ? -13.789 -16.141 -4.98 1 98.56 170 GLY A O 1
ATOM 1224 N N . ALA A 1 171 ? -14.594 -18.094 -4.113 1 98.75 171 ALA A N 1
ATOM 1225 C CA . ALA A 1 171 ? -13.82 -18 -2.881 1 98.75 171 ALA A CA 1
ATOM 1226 C C . ALA A 1 171 ? -12.461 -18.672 -3.033 1 98.75 171 ALA A C 1
ATOM 1228 O O . ALA A 1 171 ? -12.289 -19.531 -3.9 1 98.75 171 ALA A O 1
ATOM 1229 N N . ILE A 1 172 ? -11.492 -18.281 -2.215 1 98.81 172 ILE A N 1
ATOM 1230 C CA . ILE A 1 172 ? -10.312 -19.094 -1.992 1 98.81 172 ILE A CA 1
ATOM 1231 C C . ILE A 1 172 ? -10.703 -20.406 -1.304 1 98.81 172 ILE A C 1
ATOM 1233 O O . ILE A 1 172 ? -11.414 -20.391 -0.295 1 98.81 172 ILE A O 1
ATOM 1237 N N . PRO A 1 173 ? -10.242 -21.516 -1.857 1 98.75 173 PRO A N 1
ATOM 1238 C CA . PRO A 1 173 ? -10.664 -22.781 -1.269 1 98.75 173 PRO A CA 1
ATOM 1239 C C . PRO A 1 173 ? -10.289 -22.906 0.208 1 98.75 173 PRO A C 1
ATOM 1241 O O . PRO A 1 173 ? -9.18 -22.547 0.601 1 98.75 173 PRO A O 1
ATOM 1244 N N . ASP A 1 174 ? -11.219 -23.453 1.033 1 98.44 174 ASP A N 1
ATOM 1245 C CA . ASP A 1 174 ? -11.023 -23.594 2.475 1 98.44 174 ASP A CA 1
ATOM 1246 C C . ASP A 1 174 ? -9.828 -24.484 2.793 1 98.44 174 ASP A C 1
ATOM 1248 O O . ASP A 1 174 ? -9.172 -24.297 3.82 1 98.44 174 ASP A O 1
ATOM 1252 N N . ASP A 1 175 ? -9.531 -25.344 1.816 1 98.5 175 ASP A N 1
ATOM 1253 C CA . ASP A 1 175 ? -8.492 -26.344 2.055 1 98.5 175 ASP A CA 1
ATOM 1254 C C . ASP A 1 175 ? -7.137 -25.844 1.549 1 98.5 175 ASP A C 1
ATOM 1256 O O . ASP A 1 175 ? -6.188 -26.625 1.434 1 98.5 175 ASP A O 1
ATOM 1260 N N . ILE A 1 176 ? -6.988 -24.578 1.278 1 98.75 176 ILE A N 1
ATOM 1261 C CA . ILE A 1 176 ? -5.746 -24.031 0.747 1 98.75 176 ILE A CA 1
ATOM 1262 C C . ILE A 1 176 ? -4.594 -24.328 1.704 1 98.75 176 ILE A C 1
ATOM 1264 O O . ILE A 1 176 ? -3.447 -24.469 1.279 1 98.75 176 ILE A O 1
ATOM 1268 N N . GLY A 1 177 ? -4.91 -24.469 2.99 1 98.69 177 GLY A N 1
ATOM 1269 C CA . GLY A 1 177 ? -3.934 -24.766 4.027 1 98.69 177 GLY A CA 1
ATOM 1270 C C . GLY A 1 177 ? -3.332 -26.156 3.908 1 98.69 177 GLY A C 1
ATOM 1271 O O . GLY A 1 177 ? -2.336 -26.469 4.566 1 98.69 177 GLY A O 1
ATOM 1272 N N . ASN A 1 178 ? -3.883 -27.016 3.02 1 98.69 178 ASN A N 1
ATOM 1273 C CA . ASN A 1 178 ? -3.34 -28.344 2.783 1 98.69 178 ASN A CA 1
ATOM 1274 C C . ASN A 1 178 ? -2.057 -28.281 1.961 1 98.69 178 ASN A C 1
ATOM 1276 O O . ASN A 1 178 ? -1.313 -29.266 1.894 1 98.69 178 ASN A O 1
ATOM 1280 N N . LEU A 1 179 ? -1.807 -27.172 1.341 1 98.75 179 LEU A N 1
ATOM 1281 C CA . LEU A 1 179 ? -0.601 -27.016 0.536 1 98.75 179 LEU A CA 1
ATOM 1282 C C . LEU A 1 179 ? 0.589 -26.625 1.408 1 98.75 179 LEU A C 1
ATOM 1284 O O . LEU A 1 179 ? 1.166 -25.547 1.237 1 98.75 179 LEU A O 1
ATOM 1288 N N . THR A 1 180 ? 1.023 -27.547 2.197 1 98.31 180 THR A N 1
ATOM 1289 C CA . THR A 1 180 ? 1.936 -27.25 3.295 1 98.31 180 THR A CA 1
ATOM 1290 C C . THR A 1 180 ? 3.33 -26.922 2.768 1 98.31 180 THR A C 1
ATOM 1292 O O . THR A 1 180 ? 4.152 -26.359 3.486 1 98.31 180 THR A O 1
ATOM 1295 N N . ALA A 1 181 ? 3.59 -27.25 1.461 1 98.56 181 ALA A N 1
ATOM 1296 C CA . ALA A 1 181 ? 4.898 -26.938 0.886 1 98.56 181 ALA A CA 1
ATOM 1297 C C . ALA A 1 181 ? 4.902 -25.562 0.227 1 98.56 181 ALA A C 1
ATOM 1299 O O . ALA A 1 181 ? 5.949 -25.094 -0.222 1 98.56 181 ALA A O 1
ATOM 1300 N N . LEU A 1 182 ? 3.803 -24.922 0.202 1 98.75 182 LEU A N 1
ATOM 1301 C CA . LEU A 1 182 ? 3.617 -23.688 -0.557 1 98.75 182 LEU A CA 1
ATOM 1302 C C . LEU A 1 182 ? 4.445 -22.562 0.038 1 98.75 182 LEU A C 1
ATOM 1304 O O . LEU A 1 182 ? 4.352 -22.281 1.235 1 98.75 182 LEU A O 1
ATOM 1308 N N . ALA A 1 183 ? 5.305 -21.906 -0.772 1 98.56 183 ALA A N 1
ATOM 1309 C CA . ALA A 1 183 ? 6.125 -20.766 -0.385 1 98.56 183 ALA A CA 1
ATOM 1310 C C . ALA A 1 183 ? 5.609 -19.484 -1.026 1 98.56 183 ALA A C 1
ATOM 1312 O O . ALA A 1 183 ? 5.723 -18.406 -0.444 1 98.56 183 ALA A O 1
ATOM 1313 N N . TYR A 1 184 ? 5.07 -19.609 -2.24 1 97.94 184 TYR A N 1
ATOM 1314 C CA . TYR A 1 184 ? 4.605 -18.469 -3.016 1 97.94 184 TYR A CA 1
ATOM 1315 C C . TYR A 1 184 ? 3.162 -18.656 -3.463 1 97.94 184 TYR A C 1
ATOM 1317 O O . TYR A 1 184 ? 2.852 -19.609 -4.184 1 97.94 184 TYR A O 1
ATOM 1325 N N . LEU A 1 185 ? 2.291 -17.75 -3.031 1 98.19 185 LEU A N 1
ATOM 1326 C CA . LEU A 1 185 ? 0.888 -17.766 -3.428 1 98.19 185 LEU A CA 1
ATOM 1327 C C . LEU A 1 185 ? 0.473 -16.391 -3.979 1 98.19 185 LEU A C 1
ATOM 1329 O O . LEU A 1 185 ? 0.358 -15.43 -3.227 1 98.19 185 LEU A O 1
ATOM 1333 N N . THR A 1 186 ? 0.238 -16.312 -5.297 1 97.62 186 THR A N 1
ATOM 1334 C CA . THR A 1 186 ? -0.189 -15.055 -5.914 1 97.62 186 THR A CA 1
ATOM 1335 C C . THR A 1 186 ? -1.557 -15.211 -6.57 1 97.62 186 THR A C 1
ATOM 1337 O O . THR A 1 186 ? -1.722 -16.031 -7.484 1 97.62 186 THR A O 1
ATOM 1340 N N . LEU A 1 187 ? -2.514 -14.375 -6.078 1 97.75 187 LEU A N 1
ATOM 1341 C CA . LEU A 1 187 ? -3.908 -14.422 -6.5 1 97.75 187 LEU A CA 1
ATOM 1342 C C . LEU A 1 187 ? -4.391 -13.055 -6.949 1 97.75 187 LEU A C 1
ATOM 1344 O O . LEU A 1 187 ? -5.566 -12.883 -7.281 1 97.75 187 LEU A O 1
ATOM 1348 N N . TYR A 1 188 ? -3.543 -12.133 -6.938 1 95.56 188 TYR A N 1
ATOM 1349 C CA . TYR A 1 188 ? -3.961 -10.742 -7.078 1 95.56 188 TYR A CA 1
ATOM 1350 C C . TYR A 1 188 ? -4.543 -10.484 -8.469 1 95.56 188 TYR A C 1
ATOM 1352 O O . TYR A 1 188 ? -4.301 -11.258 -9.398 1 95.56 188 TYR A O 1
ATOM 1360 N N . ASP A 1 189 ? -5.309 -9.422 -8.633 1 95 189 ASP A N 1
ATOM 1361 C CA . ASP A 1 189 ? -5.883 -8.969 -9.898 1 95 189 ASP A CA 1
ATOM 1362 C C . ASP A 1 189 ? -6.781 -10.047 -10.508 1 95 189 ASP A C 1
ATOM 1364 O O . ASP A 1 189 ? -6.617 -10.406 -11.672 1 95 189 ASP A O 1
ATOM 1368 N N . ASN A 1 190 ? -7.688 -10.555 -9.695 1 98.06 190 ASN A N 1
ATOM 1369 C CA . ASN A 1 190 ? -8.828 -11.398 -10.055 1 98.06 190 ASN A CA 1
ATOM 1370 C C . ASN A 1 190 ? -10.141 -10.805 -9.555 1 98.06 190 ASN A C 1
ATOM 1372 O O . ASN A 1 190 ? -10.234 -9.594 -9.336 1 98.06 190 ASN A O 1
ATOM 1376 N N . GLU A 1 191 ? -11.172 -11.617 -9.562 1 98.31 191 GLU A N 1
ATOM 1377 C CA . GLU A 1 191 ? -12.484 -11.219 -9.047 1 98.31 191 GLU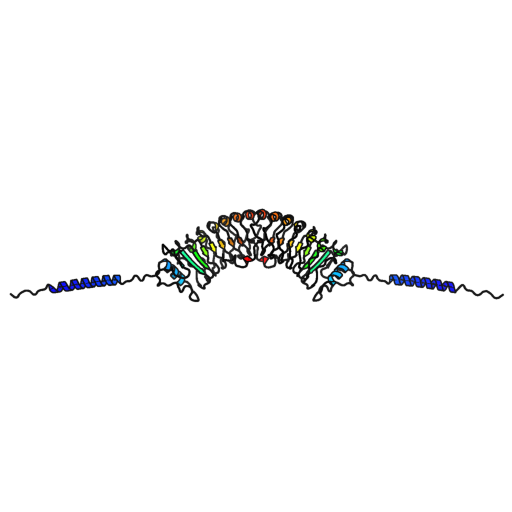 A CA 1
ATOM 1378 C C . GLU A 1 191 ? -12.922 -12.117 -7.898 1 98.31 191 GLU A C 1
ATOM 1380 O O . GLU A 1 191 ? -14.102 -12.469 -7.789 1 98.31 191 GLU A O 1
ATOM 1385 N N . LEU A 1 192 ? -11.945 -12.492 -7.133 1 98.5 192 LEU A N 1
ATOM 1386 C CA . LEU A 1 192 ? -12.227 -13.414 -6.035 1 98.5 192 LEU A CA 1
ATOM 1387 C C . LEU A 1 192 ? -13.086 -12.734 -4.969 1 98.5 192 LEU A C 1
ATOM 1389 O O . LEU A 1 192 ? -13.047 -11.508 -4.828 1 98.5 192 LEU A O 1
ATOM 1393 N N . SER A 1 193 ? -13.867 -13.555 -4.238 1 98.25 193 SER A N 1
ATOM 1394 C CA . SER A 1 193 ? -14.758 -13.07 -3.191 1 98.25 193 SER A CA 1
ATOM 1395 C C . SER A 1 193 ? -14.625 -13.906 -1.922 1 98.25 193 SER A C 1
ATOM 1397 O O . SER A 1 193 ? -13.789 -14.812 -1.854 1 98.25 193 SER A O 1
ATOM 1399 N N . GLY A 1 194 ? -15.367 -13.438 -0.891 1 97.69 194 GLY A N 1
ATOM 1400 C CA . GLY A 1 194 ? -15.312 -14.156 0.372 1 97.69 194 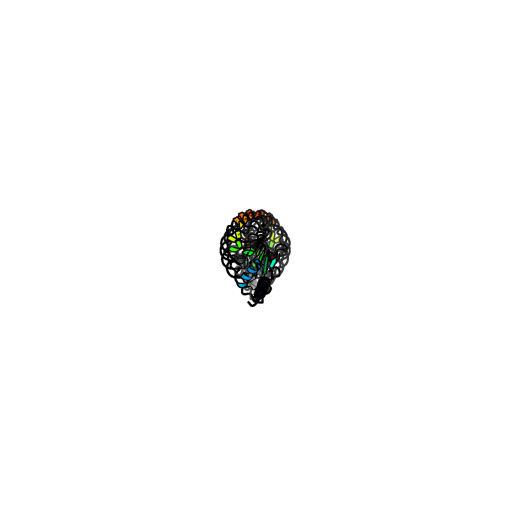GLY A CA 1
ATOM 1401 C C . GLY A 1 194 ? -14.18 -13.695 1.272 1 97.69 194 GLY A C 1
ATOM 1402 O O . GLY A 1 194 ? -13.688 -12.57 1.134 1 97.69 194 GLY A O 1
ATOM 1403 N N . ALA A 1 195 ? -13.875 -14.578 2.256 1 97.75 195 ALA A N 1
ATOM 1404 C CA . ALA A 1 195 ? -12.844 -14.258 3.238 1 97.75 195 ALA A CA 1
ATOM 1405 C C . ALA A 1 195 ? -11.562 -15.031 2.951 1 97.75 195 ALA A C 1
ATOM 1407 O O . ALA A 1 195 ? -11.57 -16 2.193 1 97.75 195 ALA A O 1
ATOM 1408 N N . ILE A 1 196 ? -10.438 -14.562 3.469 1 98 196 ILE A N 1
ATOM 1409 C CA . ILE A 1 196 ? -9.234 -15.391 3.52 1 98 196 ILE A CA 1
ATOM 1410 C C . ILE A 1 196 ? -9.438 -16.547 4.504 1 98 196 ILE A C 1
ATOM 1412 O O . ILE A 1 196 ? -9.742 -16.312 5.676 1 98 196 ILE A O 1
ATOM 1416 N N . PRO A 1 197 ? -9.258 -17.781 4 1 98.5 197 PRO A N 1
ATOM 1417 C CA . PRO A 1 197 ? -9.531 -18.906 4.883 1 98.5 197 PRO A CA 1
ATOM 1418 C C . PRO A 1 197 ? -8.555 -19 6.055 1 98.5 197 PRO A C 1
ATOM 1420 O O . PRO A 1 197 ? -7.363 -18.719 5.891 1 98.5 197 PRO A O 1
ATOM 1423 N N . ALA A 1 198 ? -9.094 -19.453 7.207 1 98.38 198 ALA A N 1
ATOM 1424 C CA . ALA A 1 198 ? -8.281 -19.609 8.406 1 98.38 198 ALA A CA 1
ATOM 1425 C C . ALA A 1 198 ? -7.168 -20.625 8.188 1 98.38 198 ALA A C 1
ATOM 1427 O O . ALA A 1 198 ? -6.094 -20.531 8.789 1 98.38 198 ALA A O 1
ATOM 1428 N N . SER A 1 199 ? -7.367 -21.547 7.266 1 98.69 199 SER A N 1
ATOM 1429 C CA . SER A 1 199 ? -6.418 -22.641 7.027 1 98.69 199 SER A CA 1
ATOM 1430 C C . SER A 1 199 ? -5.098 -22.109 6.484 1 98.69 199 SER A C 1
ATOM 1432 O O . SER A 1 199 ? -4.094 -22.812 6.473 1 98.69 199 SER A O 1
ATOM 1434 N N . ILE A 1 200 ? -5.062 -20.828 6.062 1 98.44 200 ILE A N 1
ATOM 1435 C CA . ILE A 1 200 ? -3.842 -20.203 5.559 1 98.44 200 ILE A CA 1
ATOM 1436 C C . ILE A 1 200 ? -2.742 -20.297 6.613 1 98.44 200 ILE A C 1
ATOM 1438 O O . ILE A 1 200 ? -1.559 -20.375 6.281 1 98.44 200 ILE A O 1
ATOM 1442 N N . GLY A 1 201 ? -3.158 -20.312 7.863 1 98.38 201 GLY A N 1
ATOM 1443 C CA . GLY A 1 201 ? -2.221 -20.375 8.977 1 98.38 201 GLY A CA 1
ATOM 1444 C C . GLY A 1 201 ? -1.408 -21.656 9 1 98.38 201 GLY A C 1
ATOM 1445 O O . GLY A 1 201 ? -0.383 -21.734 9.68 1 98.38 201 GLY A O 1
ATOM 1446 N N . ASN A 1 202 ? -1.863 -22.688 8.242 1 98.56 202 ASN A N 1
ATOM 1447 C CA . ASN A 1 202 ? -1.171 -23.969 8.164 1 98.56 202 ASN A CA 1
ATOM 1448 C C . ASN A 1 202 ? 0.018 -23.906 7.211 1 98.56 202 ASN A C 1
ATOM 1450 O O . ASN A 1 202 ? 0.838 -24.828 7.18 1 98.56 202 ASN A O 1
ATOM 1454 N N . LEU A 1 203 ? 0.118 -22.828 6.449 1 98.62 203 LEU A N 1
ATOM 1455 C CA . LEU A 1 203 ? 1.181 -22.719 5.461 1 98.62 203 LEU A CA 1
ATOM 1456 C C . LEU A 1 203 ? 2.451 -22.156 6.09 1 98.62 203 LEU A C 1
ATOM 1458 O O . LEU A 1 203 ? 2.826 -21.016 5.824 1 98.62 203 LEU A O 1
ATOM 1462 N N . LYS A 1 204 ? 3.152 -22.984 6.797 1 98.19 204 LYS A N 1
ATOM 1463 C CA . LYS A 1 204 ? 4.301 -22.594 7.609 1 98.19 204 LYS A CA 1
ATOM 1464 C C . LYS A 1 204 ? 5.473 -22.172 6.73 1 98.19 204 LYS A C 1
ATOM 1466 O O . LYS A 1 204 ? 6.367 -21.453 7.191 1 98.19 204 LYS A O 1
ATOM 1471 N N . ARG A 1 205 ? 5.438 -22.547 5.418 1 98.38 205 ARG A N 1
ATOM 1472 C CA . ARG A 1 205 ? 6.543 -22.234 4.52 1 98.38 205 ARG A CA 1
ATOM 1473 C C . ARG A 1 205 ? 6.23 -21 3.682 1 98.38 205 ARG A C 1
ATOM 1475 O O . ARG A 1 205 ? 7.078 -20.516 2.928 1 98.38 205 ARG A O 1
ATOM 1482 N N . LEU A 1 206 ? 5.016 -20.453 3.84 1 98.44 206 LEU A N 1
ATOM 1483 C CA . LEU A 1 206 ? 4.57 -19.359 2.992 1 98.44 206 LEU A CA 1
ATOM 1484 C C . LEU A 1 206 ? 5.422 -18.109 3.223 1 98.44 206 LEU A C 1
ATOM 1486 O O . LEU A 1 206 ? 5.586 -17.672 4.359 1 98.44 206 LEU A O 1
ATOM 1490 N N . GLN A 1 207 ? 5.996 -17.609 2.162 1 97.5 207 GLN A N 1
ATOM 1491 C CA . GLN A 1 207 ? 6.824 -16.406 2.203 1 97.5 207 GLN A CA 1
ATOM 1492 C C . GLN A 1 207 ? 6.09 -15.211 1.601 1 97.5 207 GLN A C 1
ATOM 1494 O O . GLN A 1 207 ? 6.254 -14.078 2.059 1 97.5 207 GLN A O 1
ATOM 1499 N N . VAL A 1 208 ? 5.324 -15.516 0.589 1 96.62 208 VAL A N 1
ATOM 1500 C CA . VAL A 1 208 ? 4.621 -14.453 -0.13 1 96.62 208 VAL A CA 1
ATOM 1501 C C . VAL A 1 208 ? 3.139 -14.812 -0.247 1 96.62 208 VAL A C 1
ATOM 1503 O O . VAL A 1 208 ? 2.789 -15.906 -0.686 1 96.62 208 VAL A O 1
ATOM 1506 N N . LEU A 1 209 ? 2.295 -13.93 0.143 1 96.75 209 LEU A N 1
ATOM 1507 C CA . LEU A 1 209 ? 0.859 -13.961 -0.109 1 96.75 209 LEU A CA 1
ATOM 1508 C C . LEU A 1 209 ? 0.383 -12.656 -0.737 1 96.75 209 LEU A C 1
ATOM 1510 O O . LEU A 1 209 ? 0.4 -11.609 -0.087 1 96.75 209 LEU A O 1
ATOM 1514 N N . ARG A 1 210 ? 0.022 -12.703 -1.979 1 95.56 210 ARG A N 1
ATOM 1515 C CA . ARG A 1 210 ? -0.533 -11.539 -2.66 1 95.56 210 ARG A CA 1
ATOM 1516 C C . ARG A 1 210 ? -1.919 -11.844 -3.221 1 95.56 210 ARG A C 1
ATOM 1518 O O . ARG A 1 210 ? -2.084 -12.773 -4.016 1 95.56 210 ARG A O 1
ATOM 1525 N N . ALA A 1 211 ? -2.869 -11.086 -2.791 1 96.19 211 ALA A N 1
ATOM 1526 C CA . ALA A 1 211 ? -4.238 -11.273 -3.26 1 96.19 211 ALA A CA 1
ATOM 1527 C C . ALA A 1 211 ? -4.934 -9.938 -3.49 1 96.19 211 ALA A C 1
ATOM 1529 O O . ALA A 1 211 ? -6.164 -9.859 -3.49 1 96.19 211 ALA A O 1
ATOM 1530 N N . GLY A 1 212 ? -4.121 -8.961 -3.586 1 92.81 212 GLY A N 1
ATOM 1531 C CA . GLY A 1 212 ? -4.664 -7.629 -3.811 1 92.81 212 GLY A CA 1
ATOM 1532 C C . GLY A 1 212 ? -5.461 -7.52 -5.098 1 92.81 212 GLY A C 1
ATOM 1533 O O . GLY A 1 212 ? -5.348 -8.375 -5.977 1 92.81 212 GLY A O 1
ATOM 1534 N N . GLY A 1 213 ? -6.281 -6.453 -5.16 1 90.69 213 GLY A N 1
ATOM 1535 C CA . GLY A 1 213 ? -7.027 -6.211 -6.383 1 90.69 213 GLY A CA 1
ATOM 1536 C C . GLY A 1 213 ? -8.297 -7.035 -6.484 1 90.69 213 GLY A C 1
ATOM 1537 O O . GLY A 1 213 ? -9.055 -6.902 -7.449 1 90.69 213 GLY A O 1
ATOM 1538 N N . ASN A 1 214 ? -8.492 -7.984 -5.59 1 94.81 214 ASN A N 1
ATOM 1539 C CA . ASN A 1 214 ? -9.75 -8.711 -5.48 1 94.81 214 ASN A CA 1
ATOM 1540 C C . ASN A 1 214 ? -10.742 -7.984 -4.582 1 94.81 214 ASN A C 1
ATOM 1542 O O . ASN A 1 214 ? -10.797 -8.234 -3.377 1 94.81 214 ASN A O 1
ATOM 1546 N N . GLN A 1 215 ? -11.57 -7.184 -5.129 1 91.88 215 GLN A N 1
ATOM 1547 C CA . GLN A 1 215 ? -12.453 -6.301 -4.375 1 91.88 215 GLN A CA 1
ATOM 1548 C C . GLN A 1 215 ? -13.492 -7.102 -3.594 1 91.88 215 GLN A C 1
ATOM 1550 O O . GLN A 1 215 ? -14.008 -6.629 -2.578 1 91.88 215 GLN A O 1
ATOM 1555 N N . GLY A 1 216 ? -13.75 -8.227 -4.105 1 95.44 216 GLY A N 1
ATOM 1556 C CA . GLY A 1 216 ? -14.766 -9.062 -3.494 1 95.44 216 GLY A CA 1
ATOM 1557 C C . GLY A 1 216 ? -14.281 -9.773 -2.244 1 95.44 216 GLY A C 1
ATOM 1558 O O . GLY A 1 216 ? -15.086 -10.336 -1.49 1 95.44 216 GLY A O 1
ATOM 1559 N N . LEU A 1 217 ? -12.977 -9.781 -2.064 1 95.56 217 LEU A N 1
ATOM 1560 C CA . LEU A 1 217 ? -12.461 -10.32 -0.81 1 95.56 217 LEU A CA 1
ATOM 1561 C C . LEU A 1 217 ? -12.859 -9.438 0.366 1 95.56 217 LEU A C 1
ATOM 1563 O O . LEU A 1 217 ? -12.633 -8.227 0.339 1 95.56 217 LEU A O 1
ATOM 1567 N N . LYS A 1 218 ? -13.445 -10.016 1.358 1 94.25 218 LYS A N 1
ATOM 1568 C CA . LYS A 1 218 ? -14.008 -9.258 2.473 1 94.25 218 LYS A CA 1
ATOM 1569 C C . LYS A 1 218 ? -13.648 -9.898 3.811 1 94.25 218 LYS A C 1
ATOM 1571 O O . LYS A 1 218 ? -13.008 -10.953 3.848 1 94.25 218 LYS A O 1
ATOM 1576 N N . GLY A 1 219 ? -14.07 -9.133 4.898 1 92.62 219 GLY A N 1
ATOM 1577 C CA . GLY A 1 219 ? -13.828 -9.641 6.238 1 92.62 219 GLY A CA 1
ATOM 1578 C C . GLY A 1 219 ? -12.461 -9.273 6.781 1 92.62 219 GLY A C 1
ATOM 1579 O O . GLY A 1 219 ? -11.672 -8.609 6.102 1 92.62 219 GLY A O 1
ATOM 1580 N N . PRO A 1 220 ? -12.281 -9.727 8.055 1 92.56 220 PRO A N 1
ATOM 1581 C CA . PRO A 1 220 ? -10.984 -9.445 8.688 1 92.56 220 PRO A CA 1
ATOM 1582 C C . PRO A 1 220 ? -9.891 -10.406 8.242 1 92.56 220 PRO A C 1
ATOM 1584 O O . PRO A 1 220 ? -10.18 -11.461 7.68 1 92.56 220 PRO A O 1
ATOM 1587 N N . LEU A 1 221 ? -8.633 -9.914 8.367 1 95 221 LEU A N 1
ATOM 1588 C CA . LEU A 1 221 ? -7.527 -10.867 8.297 1 95 221 LEU A CA 1
ATOM 1589 C C . LEU A 1 221 ? -7.668 -11.945 9.359 1 95 221 LEU A C 1
ATOM 1591 O O . LEU A 1 221 ? -7.875 -11.641 10.539 1 95 221 LEU A O 1
ATOM 1595 N N . PRO A 1 222 ? -7.684 -13.227 8.93 1 96.69 222 PRO A N 1
ATOM 1596 C CA . PRO A 1 222 ? -7.848 -14.266 9.953 1 96.69 222 PRO A CA 1
ATOM 1597 C C . PRO A 1 222 ? -6.688 -14.297 10.945 1 96.69 222 PRO A C 1
ATOM 1599 O O . PRO A 1 222 ? -5.523 -14.188 10.555 1 96.69 222 PRO A O 1
ATOM 1602 N N . PRO A 1 223 ? -7.035 -14.492 12.258 1 97.06 223 PRO A N 1
ATOM 1603 C CA . PRO A 1 223 ? -5.973 -14.531 13.258 1 97.06 223 PRO A CA 1
ATOM 1604 C C . PRO A 1 223 ? -4.945 -15.625 12.992 1 97.06 223 PRO A C 1
ATOM 1606 O O . PRO A 1 223 ? -3.785 -15.5 13.391 1 97.06 223 PRO A O 1
ATOM 1609 N N . GLU A 1 224 ? -5.297 -16.625 12.281 1 98.44 224 GLU A N 1
ATOM 1610 C CA . GLU A 1 224 ? -4.426 -17.75 11.969 1 98.44 224 GLU A CA 1
ATOM 1611 C C . GLU A 1 224 ? -3.266 -17.312 11.078 1 98.44 224 GLU A C 1
ATOM 1613 O O . GLU A 1 224 ? -2.275 -18.047 10.938 1 98.44 224 GLU A O 1
ATOM 1618 N N . ILE A 1 225 ? -3.318 -16.094 10.508 1 97.56 225 ILE A N 1
ATOM 1619 C CA . ILE A 1 225 ? -2.262 -15.594 9.641 1 97.56 225 ILE A CA 1
ATOM 1620 C C . ILE A 1 225 ? -0.935 -15.578 10.398 1 97.56 225 ILE A C 1
ATOM 1622 O O . ILE A 1 225 ? 0.131 -15.719 9.789 1 97.56 225 ILE A O 1
ATOM 1626 N N . GLY A 1 226 ? -1.017 -15.438 11.711 1 96.81 226 GLY A N 1
ATOM 1627 C CA . GLY A 1 226 ? 0.171 -15.43 12.555 1 96.81 226 GLY A CA 1
ATOM 1628 C C . GLY A 1 226 ? 0.964 -16.719 12.477 1 96.81 226 GLY A C 1
ATOM 1629 O O . GLY A 1 226 ? 2.135 -16.766 12.859 1 96.81 226 GLY A O 1
ATOM 1630 N N . GLY A 1 227 ? 0.332 -17.75 11.969 1 97.5 227 GLY A N 1
ATOM 1631 C CA . GLY A 1 227 ? 0.988 -19.031 11.82 1 97.5 227 GLY A CA 1
ATOM 1632 C C . GLY A 1 227 ? 1.937 -19.094 10.641 1 97.5 227 GLY A C 1
ATOM 1633 O O . GLY A 1 227 ? 2.762 -20 10.547 1 97.5 227 GLY A O 1
ATOM 1634 N N . CYS A 1 228 ? 1.796 -18.156 9.727 1 97.62 228 CYS A N 1
ATOM 1635 C CA . CYS A 1 228 ? 2.688 -18.109 8.57 1 97.62 228 CYS A CA 1
ATOM 1636 C C . CYS A 1 228 ? 4.043 -17.516 8.953 1 97.62 228 CYS A C 1
ATOM 1638 O O . CYS A 1 228 ? 4.398 -16.422 8.508 1 97.62 228 CYS A O 1
ATOM 1640 N N . ALA A 1 229 ? 4.824 -18.297 9.617 1 94.94 229 ALA A N 1
ATOM 1641 C CA . ALA A 1 229 ? 6.035 -17.875 10.312 1 94.94 229 ALA A CA 1
ATOM 1642 C C . ALA A 1 229 ? 7.07 -17.328 9.336 1 94.94 229 ALA A C 1
ATOM 1644 O O . ALA A 1 229 ? 7.914 -16.516 9.711 1 94.94 229 ALA A O 1
ATOM 1645 N N . ASN A 1 230 ? 7.004 -17.781 8.078 1 96.94 230 ASN A N 1
ATOM 1646 C CA . ASN A 1 230 ? 8.023 -17.406 7.105 1 96.94 230 ASN A CA 1
ATOM 1647 C C . ASN A 1 230 ? 7.523 -16.281 6.188 1 96.94 230 ASN A C 1
ATOM 1649 O O . ASN A 1 230 ? 8.219 -15.898 5.246 1 96.94 230 ASN A O 1
ATOM 1653 N N . LEU A 1 231 ? 6.363 -15.727 6.496 1 96.62 231 LEU A N 1
ATOM 1654 C CA . LEU A 1 231 ? 5.758 -14.719 5.629 1 96.62 231 LEU A CA 1
ATOM 1655 C C . LEU A 1 231 ? 6.59 -13.445 5.609 1 96.62 231 LEU A C 1
ATOM 1657 O O . LEU A 1 231 ? 6.855 -12.852 6.66 1 96.62 231 LEU A O 1
ATOM 1661 N N . THR A 1 232 ? 7.066 -13.047 4.445 1 93.81 232 THR A N 1
ATOM 1662 C CA . THR A 1 232 ? 7.859 -11.836 4.281 1 93.81 232 THR A CA 1
ATOM 1663 C C . THR A 1 232 ? 7.051 -10.75 3.584 1 93.81 232 THR A C 1
ATOM 1665 O O . THR A 1 232 ? 7.344 -9.562 3.729 1 93.81 232 THR A O 1
ATOM 1668 N N . MET A 1 233 ? 6.066 -11.195 2.861 1 93.19 233 MET A N 1
ATOM 1669 C CA . MET A 1 233 ? 5.254 -10.258 2.092 1 93.19 233 MET A CA 1
ATOM 1670 C C . MET A 1 233 ? 3.773 -10.602 2.197 1 93.19 233 MET A C 1
ATOM 1672 O O . MET A 1 233 ? 3.379 -11.742 1.931 1 93.19 233 MET A O 1
ATOM 1676 N N . LEU A 1 234 ? 2.986 -9.609 2.549 1 93.94 234 LEU A N 1
ATOM 1677 C CA . LEU A 1 234 ? 1.532 -9.703 2.594 1 93.94 234 LEU A CA 1
ATOM 1678 C C . LEU A 1 234 ? 0.89 -8.562 1.81 1 93.94 234 LEU A C 1
ATOM 1680 O O . LEU A 1 234 ? 0.891 -7.414 2.26 1 93.94 234 LEU A O 1
ATOM 1684 N N . GLY A 1 235 ? 0.448 -8.875 0.599 1 92.31 235 GLY A N 1
ATOM 1685 C CA . GLY A 1 235 ? -0.168 -7.883 -0.264 1 92.31 235 GLY A CA 1
ATOM 1686 C C . GLY A 1 235 ? -1.665 -8.07 -0.424 1 92.31 235 GLY A C 1
ATOM 1687 O O . GLY A 1 235 ? -2.107 -8.945 -1.171 1 92.31 235 GLY A O 1
ATOM 1688 N N . LEU A 1 236 ? -2.422 -7.277 0.208 1 92.62 236 LEU A N 1
ATOM 1689 C CA . LEU A 1 236 ? -3.879 -7.344 0.176 1 92.62 236 LEU A CA 1
ATOM 1690 C C . LEU A 1 236 ? -4.477 -5.98 -0.166 1 92.62 236 LEU A C 1
ATOM 1692 O O . LEU A 1 236 ? -5.543 -5.625 0.335 1 92.62 236 LEU A O 1
ATOM 1696 N N . ALA A 1 237 ? -3.756 -5.273 -0.923 1 87.94 237 ALA A N 1
ATOM 1697 C CA . ALA A 1 237 ? -4.188 -3.936 -1.323 1 87.94 237 ALA A CA 1
ATOM 1698 C C . ALA A 1 237 ? -5.422 -4.004 -2.219 1 87.94 237 ALA A C 1
ATOM 1700 O O . ALA A 1 237 ? -5.531 -4.891 -3.066 1 87.94 237 ALA A O 1
ATOM 1701 N N . GLU A 1 238 ? -6.289 -2.959 -2.033 1 87.75 238 GLU A N 1
ATOM 1702 C CA . GLU A 1 238 ? -7.453 -2.799 -2.896 1 87.75 238 GLU A CA 1
ATOM 1703 C C . GLU A 1 238 ? -8.383 -4.004 -2.799 1 87.75 238 GLU A C 1
ATOM 1705 O O . GLU A 1 238 ? -8.836 -4.531 -3.816 1 87.75 238 GLU A O 1
ATOM 1710 N N . THR A 1 239 ? -8.477 -4.543 -1.678 1 90.62 239 THR A N 1
ATOM 1711 C CA . THR A 1 239 ? -9.484 -5.539 -1.351 1 90.62 239 THR A CA 1
ATOM 1712 C C . THR A 1 239 ? -10.602 -4.926 -0.508 1 90.62 239 THR A C 1
ATOM 1714 O O . THR A 1 239 ? -10.531 -3.752 -0.135 1 90.62 239 THR A O 1
ATOM 1717 N N . GLY A 1 240 ? -11.672 -5.695 -0.358 1 88.88 240 GLY A N 1
ATOM 1718 C CA . GLY A 1 240 ? -12.75 -5.238 0.5 1 88.88 240 GLY A CA 1
ATOM 1719 C C . GLY A 1 240 ? -12.578 -5.652 1.95 1 88.88 240 GLY A C 1
ATOM 1720 O O . GLY A 1 240 ? -13.531 -5.625 2.727 1 88.88 240 GLY A O 1
ATOM 1721 N N . MET A 1 241 ? -11.359 -6.059 2.248 1 88.44 241 MET A N 1
ATOM 1722 C CA . MET A 1 241 ? -11.094 -6.508 3.611 1 88.44 241 MET A CA 1
ATOM 1723 C C . MET A 1 241 ? -11.32 -5.379 4.609 1 88.44 241 MET A C 1
ATOM 1725 O O . MET A 1 241 ? -11.125 -4.207 4.281 1 88.44 241 MET A O 1
ATOM 1729 N N . SER A 1 242 ? -11.773 -5.773 5.812 1 87.06 242 SER A N 1
ATOM 1730 C CA 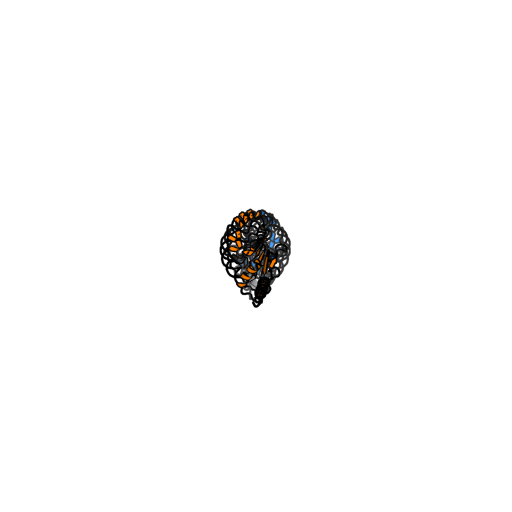. SER A 1 242 ? -12.117 -4.789 6.836 1 87.06 242 SER A CA 1
ATOM 1731 C C . SER A 1 242 ? -11.82 -5.32 8.234 1 87.06 242 SER A C 1
ATOM 1733 O O . SER A 1 242 ? -11.422 -6.477 8.391 1 87.06 242 SER A O 1
ATOM 1735 N N . GLY A 1 243 ? -11.883 -4.344 9.164 1 86.94 243 GLY A N 1
ATOM 1736 C CA . GLY A 1 243 ? -11.609 -4.703 10.547 1 86.94 243 GLY A CA 1
ATOM 1737 C C . GLY A 1 243 ? -10.18 -4.422 10.969 1 86.94 243 GLY A C 1
ATOM 1738 O O . GLY A 1 243 ? -9.336 -4.109 10.133 1 86.94 243 GLY A O 1
ATOM 1739 N N . SER A 1 244 ? -9.945 -4.598 12.289 1 89.44 244 SER A N 1
ATOM 1740 C CA . SER A 1 244 ? -8.602 -4.398 12.82 1 89.44 244 SER A CA 1
ATOM 1741 C C . SER A 1 244 ? -7.703 -5.59 12.508 1 89.44 244 SER A C 1
ATOM 1743 O O . SER A 1 244 ? -8.188 -6.695 12.258 1 89.44 244 SER A O 1
ATOM 1745 N N . LEU A 1 245 ? -6.426 -5.266 12.406 1 91 245 LEU A N 1
ATOM 1746 C CA . LEU A 1 245 ? -5.473 -6.359 12.266 1 91 245 LEU A CA 1
ATOM 1747 C C . LEU A 1 245 ? -5.449 -7.23 13.516 1 91 245 LEU A C 1
ATOM 1749 O O . LEU A 1 245 ? -5.535 -6.719 14.633 1 91 245 LEU A O 1
ATOM 1753 N N . PRO A 1 246 ? -5.402 -8.523 13.266 1 92.5 246 PRO A N 1
ATOM 1754 C CA . PRO A 1 246 ? -5.289 -9.375 14.453 1 92.5 246 PRO A CA 1
ATOM 1755 C C . PRO A 1 246 ? -3.955 -9.195 15.172 1 92.5 246 PRO A C 1
ATOM 1757 O O . PRO A 1 246 ? -2.941 -8.891 14.547 1 92.5 246 PRO A O 1
ATOM 1760 N N . ASP A 1 247 ? -3.951 -9.516 16.516 1 91.75 247 ASP A N 1
ATOM 1761 C CA . ASP A 1 247 ? -2.746 -9.352 17.328 1 91.75 247 ASP A CA 1
ATOM 1762 C C . ASP A 1 247 ? -1.649 -10.32 16.875 1 91.75 247 ASP A C 1
ATOM 1764 O O . ASP A 1 247 ? -0.462 -10.047 17.062 1 91.75 247 ASP A O 1
ATOM 1768 N N . THR A 1 248 ? -2.039 -11.328 16.219 1 95.12 248 THR A N 1
ATOM 1769 C CA . THR A 1 248 ? -1.092 -12.352 15.797 1 95.12 248 THR A CA 1
ATOM 1770 C C . THR A 1 248 ? -0.199 -11.844 14.672 1 95.12 248 THR A C 1
ATOM 1772 O O . THR A 1 248 ? 0.813 -12.469 14.344 1 95.12 248 THR A O 1
ATOM 1775 N N . ILE A 1 249 ? -0.534 -10.68 14.117 1 92.38 249 ILE A N 1
ATOM 1776 C CA . ILE A 1 249 ? 0.324 -10.07 13.102 1 92.38 249 ILE A CA 1
ATOM 1777 C C . ILE A 1 249 ? 1.724 -9.859 13.672 1 92.38 249 ILE A C 1
ATOM 1779 O O . ILE A 1 249 ? 2.715 -9.906 12.938 1 92.38 249 ILE A O 1
ATOM 1783 N N . GLY A 1 250 ? 1.771 -9.617 14.961 1 91.38 250 GLY A N 1
ATOM 1784 C CA . GLY A 1 250 ? 3.041 -9.43 15.641 1 91.38 250 GLY A CA 1
ATOM 1785 C C . GLY A 1 250 ? 3.908 -10.672 15.641 1 91.38 250 GLY A C 1
ATOM 1786 O O . GLY A 1 250 ? 5.105 -10.602 15.93 1 91.38 250 GLY A O 1
ATOM 1787 N N . GLN A 1 251 ? 3.316 -11.812 15.32 1 93.31 251 GLN A N 1
ATOM 1788 C CA . GLN A 1 251 ? 4.035 -13.086 15.305 1 93.31 251 GLN A CA 1
ATOM 1789 C C . GLN A 1 251 ? 4.746 -13.289 13.969 1 93.31 251 GLN A C 1
ATOM 1791 O O . GLN A 1 251 ? 5.574 -14.195 13.836 1 93.31 251 GLN A O 1
ATOM 1796 N N . LEU A 1 252 ? 4.395 -12.469 12.984 1 94 252 LEU A N 1
ATOM 1797 C CA . LEU A 1 252 ? 5.055 -12.555 11.688 1 94 252 LEU A CA 1
ATOM 1798 C C . LEU A 1 252 ? 6.434 -11.898 11.734 1 94 252 LEU A C 1
ATOM 1800 O O . LEU A 1 252 ? 6.621 -10.797 11.219 1 94 252 LEU A O 1
ATOM 1804 N N . SER A 1 253 ? 7.379 -12.617 12.227 1 91.31 253 SER A N 1
ATOM 1805 C CA . SER A 1 253 ? 8.68 -12.078 12.602 1 91.31 253 SER A CA 1
ATOM 1806 C C . SER A 1 253 ? 9.508 -11.719 11.375 1 91.31 253 SER A C 1
ATOM 1808 O O . SER A 1 253 ? 10.492 -10.984 11.477 1 91.31 253 SER A O 1
ATOM 1810 N N . ARG A 1 254 ? 9.078 -12.273 10.195 1 93.06 254 ARG A N 1
ATOM 1811 C CA . ARG A 1 254 ? 9.891 -12.047 9.008 1 93.06 254 ARG A CA 1
ATOM 1812 C C . ARG A 1 254 ? 9.219 -11.062 8.055 1 93.06 254 ARG A C 1
ATOM 1814 O O . ARG A 1 254 ? 9.742 -10.773 6.98 1 93.06 254 ARG A O 1
ATOM 1821 N N . ILE A 1 255 ? 8.109 -10.523 8.453 1 92 255 ILE A N 1
ATOM 1822 C CA . ILE A 1 255 ? 7.324 -9.672 7.566 1 92 255 ILE A CA 1
ATOM 1823 C C . ILE A 1 255 ? 8.086 -8.375 7.289 1 92 255 ILE A C 1
ATOM 1825 O O . ILE A 1 255 ? 8.594 -7.734 8.219 1 92 255 ILE A O 1
ATOM 1829 N N . GLN A 1 256 ? 8.211 -8.047 6.051 1 86.25 256 GLN A N 1
ATOM 1830 C CA . GLN A 1 256 ? 8.914 -6.848 5.617 1 86.25 256 GLN A CA 1
ATOM 1831 C C . GLN A 1 256 ? 7.98 -5.91 4.848 1 86.25 256 GLN A C 1
ATOM 1833 O O . GLN A 1 256 ? 8.141 -4.691 4.898 1 86.25 256 GLN A O 1
ATOM 1838 N N . THR A 1 257 ? 7.152 -6.57 4.105 1 88.06 257 THR A N 1
ATOM 1839 C CA . THR A 1 257 ? 6.234 -5.828 3.252 1 88.06 257 THR A CA 1
ATOM 1840 C C . THR A 1 257 ? 4.785 -6.176 3.584 1 88.06 257 THR A C 1
ATOM 1842 O O . THR A 1 257 ? 4.422 -7.352 3.645 1 88.06 257 THR A O 1
ATOM 1845 N N . ILE A 1 258 ? 4.02 -5.148 3.877 1 89.94 258 ILE A N 1
ATOM 1846 C CA . ILE A 1 258 ? 2.6 -5.355 4.152 1 89.94 258 ILE A CA 1
ATOM 1847 C C . ILE A 1 258 ? 1.781 -4.25 3.488 1 89.94 258 ILE A C 1
ATOM 1849 O O . ILE A 1 258 ? 2.17 -3.078 3.516 1 89.94 258 ILE A O 1
ATOM 1853 N N . ALA A 1 259 ? 0.808 -4.641 2.812 1 88.62 259 ALA A N 1
ATOM 1854 C CA . ALA A 1 259 ? -0.12 -3.701 2.188 1 88.62 259 ALA A CA 1
ATOM 1855 C C . ALA A 1 259 ? -1.565 -4.156 2.369 1 88.62 259 ALA A C 1
ATOM 1857 O O . ALA A 1 259 ? -2.008 -5.109 1.727 1 88.62 259 ALA A O 1
ATOM 1858 N N . ILE A 1 260 ? -2.174 -3.572 3.244 1 87.31 260 ILE A N 1
ATOM 1859 C CA . ILE A 1 260 ? -3.596 -3.801 3.475 1 87.31 260 ILE A CA 1
ATOM 1860 C C . ILE A 1 260 ? -4.34 -2.467 3.457 1 87.31 260 ILE A C 1
ATOM 1862 O O . ILE A 1 260 ? -4.238 -1.679 4.398 1 87.31 260 ILE A O 1
ATOM 1866 N N . TYR A 1 261 ? -5.102 -2.295 2.395 1 83.94 261 TYR A N 1
ATOM 1867 C CA . TYR A 1 261 ? -5.918 -1.087 2.309 1 83.94 261 TYR A CA 1
ATOM 1868 C C . TYR A 1 261 ? -6.98 -1.223 1.227 1 83.94 261 TYR A C 1
ATOM 1870 O O . TYR A 1 261 ? -6.848 -2.039 0.313 1 83.94 261 TYR A O 1
ATOM 1878 N N . THR A 1 262 ? -8.133 -0.633 1.303 1 71.94 262 THR A N 1
ATOM 1879 C CA . THR A 1 262 ? -9.219 -0.636 0.328 1 71.94 262 THR A CA 1
ATOM 1880 C C . THR A 1 262 ? -9.008 0.448 -0.724 1 71.94 262 THR A C 1
ATOM 1882 O O . THR A 1 262 ? -8.117 1.291 -0.583 1 71.94 262 THR A O 1
ATOM 1885 N N . THR A 1 263 ? -9.664 0.363 -2.201 1 56.88 263 THR A N 1
ATOM 1886 C CA . THR A 1 263 ? -9.555 1.41 -3.211 1 56.88 263 THR A CA 1
ATOM 1887 C C . THR A 1 263 ? -9.5 2.787 -2.557 1 56.88 263 THR A C 1
ATOM 1889 O O . THR A 1 263 ? -9.18 3.781 -3.215 1 56.88 263 THR A O 1
ATOM 1892 N N . LEU A 1 264 ? -10.273 2.711 -1.885 1 48.72 264 LEU A N 1
ATOM 1893 C CA . LEU A 1 264 ? -10.578 4.062 -1.431 1 48.72 264 LEU A CA 1
ATOM 1894 C C . LEU A 1 264 ? -9.305 4.84 -1.127 1 48.72 264 LEU A C 1
ATOM 1896 O O . LEU A 1 264 ? -9.367 6.008 -0.738 1 48.72 264 LEU A O 1
ATOM 1900 N N . LEU A 1 265 ? -8.242 3.992 -1.24 1 43.88 265 LEU A N 1
ATOM 1901 C CA . LEU A 1 265 ? -7.191 4.98 -1.005 1 43.88 265 LEU A CA 1
ATOM 1902 C C . LEU A 1 265 ? -6.883 5.758 -2.279 1 43.88 265 LEU A C 1
ATOM 1904 O O . LEU A 1 265 ? -5.754 6.215 -2.475 1 43.88 265 LEU A O 1
ATOM 1908 N N . SER A 1 266 ? -7.281 5.277 -3.645 1 38.44 266 SER A N 1
ATOM 1909 C CA . SER A 1 266 ? -6.773 6.027 -4.785 1 38.44 266 SER A CA 1
ATOM 1910 C C . SER A 1 266 ? -6.211 7.379 -4.355 1 38.44 266 SER A C 1
ATOM 1912 O O . SER A 1 266 ? -5.637 8.109 -5.168 1 38.44 266 SER A O 1
ATOM 1914 N N . GLY A 1 267 ? -7.066 8.383 -3.791 1 34.31 267 GLY A N 1
ATOM 1915 C CA . GLY A 1 267 ? -6.391 9.648 -3.582 1 34.31 267 GLY A CA 1
ATOM 1916 C C . GLY A 1 267 ? -4.973 9.5 -3.07 1 34.31 267 GLY A C 1
ATOM 1917 O O . GLY A 1 267 ? -4.508 8.375 -2.842 1 34.31 267 GLY A O 1
ATOM 1918 N N . ARG A 1 268 ? -4.023 10.469 -2.518 1 34.94 268 ARG A N 1
ATOM 1919 C CA . ARG A 1 268 ? -3.273 10.695 -1.287 1 34.94 268 ARG A CA 1
ATOM 1920 C C . ARG A 1 268 ? -3.842 9.867 -0.141 1 34.94 268 ARG A C 1
ATOM 1922 O O . ARG A 1 268 ? -4.969 9.375 -0.221 1 34.94 268 ARG A O 1
ATOM 1929 N N . ILE A 1 269 ? -3.621 9.016 0.904 1 39.5 269 ILE A N 1
ATOM 1930 C CA . ILE A 1 269 ? -4.602 8.977 1.983 1 39.5 269 ILE A CA 1
ATOM 1931 C C . ILE A 1 269 ? -5.637 10.086 1.779 1 39.5 269 ILE A C 1
ATOM 1933 O O . ILE A 1 269 ? -5.277 11.258 1.64 1 39.5 269 ILE A O 1
ATOM 1937 N N . PRO A 1 270 ? -7.07 10.32 1.351 1 34.41 270 PRO A N 1
ATOM 1938 C CA . PRO A 1 270 ? -7.785 11.578 1.108 1 34.41 270 PRO A CA 1
ATOM 1939 C C . PRO A 1 270 ? -7.41 12.672 2.107 1 34.41 270 PRO A C 1
ATOM 1941 O O . PRO A 1 270 ? -7.203 12.383 3.289 1 34.41 270 PRO A O 1
ATOM 1944 N N . ALA A 1 271 ? -6.828 13.719 1.842 1 29.67 271 ALA A N 1
ATOM 1945 C CA . ALA A 1 271 ? -6.871 14.945 2.635 1 29.67 271 ALA A CA 1
ATOM 1946 C C . ALA A 1 271 ? -8.273 15.203 3.168 1 29.67 271 ALA A C 1
ATOM 1948 O O . ALA A 1 271 ? -8.461 16.047 4.051 1 29.67 271 ALA A O 1
ATOM 1949 N N . SER A 1 272 ? -9.367 14.891 2.557 1 27.22 272 SER A N 1
ATOM 1950 C CA . SER A 1 272 ? -10.695 15.375 2.914 1 27.22 272 SER A CA 1
ATOM 1951 C C . SER A 1 272 ? -11.211 14.688 4.176 1 27.22 272 SER A C 1
ATOM 1953 O O . SER A 1 272 ? -12.352 14.914 4.59 1 27.22 272 SER A O 1
ATOM 1955 N N . ILE A 1 273 ? -10.789 13.703 4.816 1 23.23 273 ILE A N 1
ATOM 1956 C CA . ILE A 1 273 ? -11.727 13.75 5.93 1 23.23 273 ILE A CA 1
ATOM 1957 C C . ILE A 1 273 ? -11.719 15.141 6.551 1 23.23 273 ILE A C 1
ATOM 1959 O O . ILE A 1 273 ? -10.656 15.711 6.797 1 23.23 273 ILE A O 1
ATOM 1963 N N . MET B 1 1 ? -11.75 121.312 31.797 1 33 1 MET B N 1
ATOM 1964 C CA . MET B 1 1 ? -10.93 120.125 31.797 1 33 1 MET B CA 1
ATOM 1965 C C . MET B 1 1 ? -11.656 119 31.141 1 33 1 MET B C 1
ATOM 1967 O O . MET B 1 1 ? -12.773 118.625 31.547 1 33 1 MET B O 1
ATOM 1971 N N . PRO B 1 2 ? -11.359 118.625 29.797 1 47.78 2 PRO B N 1
ATOM 1972 C CA . PRO B 1 2 ? -12.133 117.75 28.906 1 47.78 2 PRO B CA 1
ATOM 1973 C C . PRO B 1 2 ? -12.109 116.25 29.344 1 47.78 2 PRO B C 1
ATOM 1975 O O . PRO B 1 2 ? -11.18 115.812 30.031 1 47.78 2 PRO B O 1
ATOM 1978 N N . PRO B 1 3 ? -13.273 115.5 29.391 1 51.41 3 PRO B N 1
ATOM 1979 C CA . PRO B 1 3 ? -13.508 114.188 29.984 1 51.41 3 PRO B CA 1
ATOM 1980 C C . PRO B 1 3 ? -12.711 113.125 29.281 1 51.41 3 PRO B C 1
ATOM 1982 O O . PRO B 1 3 ? -12.383 113.25 28.109 1 51.41 3 PRO B O 1
ATOM 1985 N N . PRO B 1 4 ? -11.93 112.188 30.031 1 50.91 4 PRO B N 1
ATOM 1986 C CA . PRO B 1 4 ? -10.969 111.188 29.562 1 50.91 4 PRO B CA 1
ATOM 1987 C C . PRO B 1 4 ? -11.609 110.125 28.719 1 50.91 4 PRO B C 1
ATOM 1989 O O . PRO B 1 4 ? -12.797 109.812 28.875 1 50.91 4 PRO B O 1
ATOM 1992 N N . PRO B 1 5 ? -11.078 109.625 27.469 1 52.09 5 PRO B N 1
ATOM 1993 C CA . PRO B 1 5 ? -11.641 108.812 26.422 1 52.09 5 PRO B CA 1
ATOM 1994 C C . PRO B 1 5 ? -11.773 107.312 26.875 1 52.09 5 PRO B C 1
ATOM 1996 O O . PRO B 1 5 ? -11.039 106.875 27.75 1 52.09 5 PRO B O 1
ATOM 1999 N N . PRO B 1 6 ? -12.914 106.562 26.703 1 50 6 PRO B N 1
ATOM 2000 C CA . PRO B 1 6 ? -13.367 105.25 27.188 1 50 6 PRO B CA 1
ATOM 2001 C C . PRO B 1 6 ? -12.562 104.062 26.609 1 50 6 PRO B C 1
ATOM 2003 O O . PRO B 1 6 ? -12.57 103.875 25.391 1 50 6 PRO B O 1
ATOM 2006 N N . VAL B 1 7 ? -11.297 103.688 27.047 1 49.47 7 VAL B N 1
ATOM 2007 C CA . VAL B 1 7 ? -10.367 102.75 26.469 1 49.47 7 VAL B CA 1
ATOM 2008 C C . VAL B 1 7 ? -10.867 101.312 26.719 1 49.47 7 VAL B C 1
ATOM 2010 O O . VAL B 1 7 ? -10.141 100.375 26.516 1 49.47 7 VAL B O 1
ATOM 2013 N N . ALA B 1 8 ? -12.109 101.062 27.328 1 50.5 8 ALA B N 1
ATOM 2014 C CA . ALA B 1 8 ? -12.422 99.75 27.859 1 50.5 8 ALA B CA 1
ATOM 2015 C C . ALA B 1 8 ? -12.844 98.812 26.734 1 50.5 8 ALA B C 1
ATOM 2017 O O . ALA B 1 8 ? -13.094 97.625 26.969 1 50.5 8 ALA B O 1
ATOM 2018 N N . ALA B 1 9 ? -13.109 99.25 25.438 1 53.41 9 ALA B N 1
ATOM 2019 C CA . ALA B 1 9 ? -13.789 98.375 24.484 1 53.41 9 ALA B CA 1
ATOM 2020 C C . ALA B 1 9 ? -12.812 97.375 23.859 1 53.41 9 ALA B C 1
ATOM 2022 O O . ALA B 1 9 ? -13.234 96.375 23.266 1 53.41 9 ALA B O 1
ATOM 2023 N N . ALA B 1 10 ? -11.469 97.562 23.859 1 56.06 10 ALA B N 1
ATOM 2024 C CA . ALA B 1 10 ? -10.547 96.75 23.062 1 56.06 10 ALA B CA 1
ATOM 2025 C C . ALA B 1 10 ? -10.234 95.438 23.766 1 56.06 10 ALA B C 1
ATOM 2027 O O . ALA B 1 10 ? -9.797 94.5 23.109 1 56.06 10 ALA B O 1
ATOM 2028 N N . ALA B 1 11 ? -10.391 95.375 25.109 1 59.25 11 ALA B N 1
ATOM 2029 C CA . ALA B 1 11 ? -9.977 94.125 25.828 1 59.25 11 ALA B CA 1
ATOM 2030 C C . ALA B 1 11 ? -11 93 25.656 1 59.25 11 ALA B C 1
ATOM 2032 O O . ALA B 1 11 ? -10.648 91.812 25.688 1 59.25 11 ALA B O 1
ATOM 2033 N N . ALA B 1 12 ? -12.312 93.375 25.391 1 61.44 12 ALA B N 1
ATOM 2034 C CA . ALA B 1 12 ? -13.367 92.375 25.266 1 61.44 12 ALA B CA 1
ATOM 2035 C C . ALA B 1 12 ? -13.281 91.625 23.938 1 61.44 12 ALA B C 1
ATOM 2037 O O . ALA B 1 12 ? -13.57 90.438 23.844 1 61.44 12 ALA B O 1
ATOM 2038 N N . ALA B 1 13 ? -12.727 92.25 22.891 1 63.41 13 ALA B N 1
ATOM 2039 C CA . ALA B 1 13 ? -12.648 91.625 21.578 1 63.41 13 ALA B CA 1
ATOM 2040 C C . ALA B 1 13 ? -11.531 90.625 21.516 1 63.41 13 ALA B C 1
ATOM 2042 O O . ALA B 1 13 ? -11.664 89.562 20.859 1 63.41 13 ALA B O 1
ATOM 2043 N N . ALA B 1 14 ? -10.484 90.75 22.344 1 66.56 14 ALA B N 1
ATOM 2044 C CA . ALA B 1 14 ? -9.367 89.812 22.344 1 66.56 14 ALA B CA 1
ATOM 2045 C C . ALA B 1 14 ? -9.742 88.562 23.078 1 66.56 14 ALA B C 1
ATOM 2047 O O . ALA B 1 14 ? -9.344 87.438 22.672 1 66.56 14 ALA B O 1
ATOM 2048 N N . ARG B 1 15 ? -10.68 88.688 24.125 1 69.38 15 ARG B N 1
ATOM 2049 C CA . ARG B 1 15 ? -11.102 87.5 24.875 1 69.38 15 ARG B CA 1
ATOM 2050 C C . ARG B 1 15 ? -12.031 86.625 24.047 1 69.38 15 ARG B C 1
ATOM 2052 O O . ARG B 1 15 ? -11.953 85.375 24.094 1 69.38 15 ARG B O 1
ATOM 2059 N N . HIS B 1 16 ? -12.828 87.25 23.234 1 70.88 16 HIS B N 1
ATOM 2060 C CA . HIS B 1 16 ? -13.75 86.5 22.375 1 70.88 16 HIS B CA 1
ATOM 2061 C C . HIS B 1 16 ? -13 85.812 21.25 1 70.88 16 HIS B C 1
ATOM 2063 O O . HIS B 1 16 ? -13.344 84.688 20.859 1 70.88 16 HIS B O 1
ATOM 2069 N N . ALA B 1 17 ? -11.867 86.5 20.812 1 74.56 17 ALA B N 1
ATOM 2070 C CA . ALA B 1 17 ? -11.07 85.875 19.734 1 74.56 17 ALA B CA 1
ATOM 2071 C C . ALA B 1 17 ? -10.281 84.688 20.219 1 74.56 17 ALA B C 1
ATOM 2073 O O . ALA B 1 17 ? -10.164 83.688 19.516 1 74.56 17 ALA B O 1
ATOM 2074 N N . LEU B 1 18 ? -9.852 84.812 21.531 1 71.12 18 LEU B N 1
ATOM 2075 C CA . LEU B 1 18 ? -9.109 83.688 22.109 1 71.12 18 LEU B CA 1
ATOM 2076 C C . LEU B 1 18 ? -10.031 82.5 22.391 1 71.12 18 LEU B C 1
ATOM 2078 O O . LEU B 1 18 ? -9.656 81.375 22.188 1 71.12 18 LEU B O 1
ATOM 2082 N N . LEU B 1 19 ? -11.281 82.875 22.812 1 74.06 19 LEU B N 1
ATOM 2083 C CA . LEU B 1 19 ? -12.266 81.812 23.078 1 74.06 19 LEU B CA 1
ATOM 2084 C C . LEU B 1 19 ? -12.688 81.125 21.781 1 74.06 19 LEU B C 1
ATOM 2086 O O . LEU B 1 19 ? -12.867 79.938 21.75 1 74.06 19 LEU B O 1
ATOM 2090 N N . LEU B 1 20 ? -12.703 82 20.75 1 72.06 20 LEU B N 1
ATOM 2091 C CA . LEU B 1 20 ? -13.094 81.438 19.469 1 72.06 20 LEU B CA 1
ATOM 2092 C C . LEU B 1 20 ? -11.984 80.562 18.875 1 72.06 20 LEU B C 1
ATOM 2094 O O . LEU B 1 20 ? -12.25 79.5 18.281 1 72.06 20 LEU B O 1
ATOM 2098 N N . ALA B 1 21 ? -10.719 80.875 19.141 1 76.56 21 ALA B N 1
ATOM 2099 C CA . ALA B 1 21 ? -9.57 80.125 18.688 1 76.56 21 ALA B CA 1
ATOM 2100 C C . ALA B 1 21 ? -9.438 78.812 19.469 1 76.56 21 ALA B C 1
ATOM 2102 O O . ALA B 1 21 ? -9.109 77.75 18.906 1 76.56 21 ALA B O 1
ATOM 2103 N N . SER B 1 22 ? -9.828 78.875 20.797 1 74.56 22 SER B N 1
ATOM 2104 C CA . SER B 1 22 ? -9.781 77.688 21.609 1 74.56 22 SER B CA 1
ATOM 2105 C C . SER B 1 22 ? -10.867 76.688 21.188 1 74.56 22 SER B C 1
ATOM 2107 O O . SER B 1 22 ? -10.641 75.5 21.156 1 74.56 22 SER B O 1
ATOM 2109 N N . VAL B 1 23 ? -12.023 77.25 20.812 1 72.56 23 VAL B N 1
ATOM 2110 C CA . VAL B 1 23 ? -13.117 76.438 20.375 1 72.56 23 VAL B CA 1
ATOM 2111 C C . VAL B 1 23 ? -12.797 75.812 19 1 72.56 23 VAL B C 1
ATOM 2113 O O . VAL B 1 23 ? -13.078 74.688 18.719 1 72.56 23 VAL B O 1
ATOM 2116 N N . ALA B 1 24 ? -12.039 76.562 18.156 1 69.69 24 ALA B N 1
ATOM 2117 C CA . ALA B 1 24 ? -11.664 76.125 16.828 1 69.69 24 ALA B CA 1
ATOM 2118 C C . ALA B 1 24 ? -10.602 75 16.906 1 69.69 24 ALA B C 1
ATOM 2120 O O . ALA B 1 24 ? -10.664 74 16.156 1 69.69 24 ALA B O 1
ATOM 2121 N N . VAL B 1 25 ? -9.664 75.125 17.844 1 68.62 25 VAL B N 1
ATOM 2122 C CA . VAL B 1 25 ? -8.648 74.125 18.047 1 68.62 25 VAL B CA 1
ATOM 2123 C C . VAL B 1 25 ? -9.289 72.875 18.641 1 68.62 25 VAL B C 1
ATOM 2125 O O . VAL B 1 25 ? -8.969 71.75 18.234 1 68.62 25 VAL B O 1
ATOM 2128 N N . ALA B 1 26 ? -10.25 73 19.562 1 70.56 26 ALA B N 1
ATOM 2129 C CA . ALA B 1 26 ? -10.945 71.875 20.156 1 70.56 26 ALA B CA 1
ATOM 2130 C C . ALA B 1 26 ? -11.805 71.125 19.125 1 70.56 26 ALA B C 1
ATOM 2132 O O . ALA B 1 26 ? -11.859 69.938 19.094 1 70.56 26 ALA B O 1
ATOM 2133 N N . VAL B 1 27 ? -12.383 71.875 18.25 1 65.88 27 VAL B N 1
ATOM 2134 C CA . VAL B 1 27 ? -13.195 71.312 17.188 1 65.88 27 VAL B CA 1
ATOM 2135 C C . VAL B 1 27 ? -12.289 70.625 16.156 1 65.88 27 VAL B C 1
ATOM 2137 O O . VAL B 1 27 ? -12.609 69.562 15.656 1 65.88 27 VAL B O 1
ATOM 2140 N N . ALA B 1 28 ? -11.109 71.188 15.875 1 65.69 28 ALA B N 1
ATOM 2141 C CA . ALA B 1 28 ? -10.172 70.625 14.914 1 65.69 28 ALA B CA 1
ATOM 2142 C C . ALA B 1 28 ? -9.602 69.312 15.445 1 65.69 28 ALA B C 1
ATOM 2144 O O . ALA B 1 28 ? -9.398 68.375 14.688 1 65.69 28 ALA B O 1
ATOM 2145 N N . LEU B 1 29 ? -9.328 69.25 16.781 1 62.78 29 LEU B N 1
ATOM 2146 C CA . LEU B 1 29 ? -8.844 68 17.359 1 62.78 29 LEU B CA 1
ATOM 2147 C C . LEU B 1 29 ? -9.93 66.938 17.359 1 62.78 29 LEU B C 1
ATOM 2149 O O . LEU B 1 29 ? -9.633 65.75 17.297 1 62.78 29 LEU B O 1
ATOM 2153 N N . LEU B 1 30 ? -11.148 67.438 17.406 1 60.16 30 LEU B N 1
ATOM 2154 C CA . LEU B 1 30 ? -12.242 66.438 17.344 1 60.16 30 LEU B CA 1
ATOM 2155 C C . LEU B 1 30 ? -12.438 65.938 15.93 1 60.16 30 LEU B C 1
ATOM 2157 O O . LEU B 1 30 ? -13.078 64.875 15.719 1 60.16 30 LEU B O 1
ATOM 2161 N N . LEU B 1 31 ? -11.961 66.688 14.969 1 56.62 31 LEU B N 1
ATOM 2162 C CA . LEU B 1 31 ? -12.188 66.312 13.586 1 56.62 31 LEU B CA 1
ATOM 2163 C C . LEU B 1 31 ? -11.102 65.312 13.117 1 56.62 31 LEU B C 1
ATOM 2165 O O . LEU B 1 31 ? -11.008 65 11.922 1 56.62 31 LEU B O 1
ATOM 2169 N N . VAL B 1 32 ? -10.086 65.062 13.828 1 54.62 32 VAL B N 1
ATOM 2170 C CA . VAL B 1 32 ? -9.258 63.969 13.422 1 54.62 32 VAL B CA 1
ATOM 2171 C C . VAL B 1 32 ? -10.031 62.656 13.633 1 54.62 32 VAL B C 1
ATOM 2173 O O . VAL B 1 32 ? -10.164 62.188 14.766 1 54.62 32 VAL B O 1
ATOM 2176 N N . SER B 1 33 ? -11.016 62.406 12.898 1 52.69 33 SER B N 1
ATOM 2177 C CA . SER B 1 33 ? -11.523 61.031 12.891 1 52.69 33 SER B CA 1
ATOM 2178 C C . SER B 1 33 ? -10.383 60.031 12.953 1 52.69 33 SER B C 1
ATOM 2180 O O . SER B 1 33 ? -9.477 60.062 12.117 1 52.69 33 SER B O 1
ATOM 2182 N N . PRO B 1 34 ? -10.047 59.469 14.062 1 51.38 34 PRO B N 1
ATOM 2183 C CA . PRO B 1 34 ? -8.992 58.438 14.008 1 51.38 34 PRO B CA 1
ATOM 2184 C C . PRO B 1 34 ? -9.055 57.594 12.734 1 51.38 34 PRO B C 1
ATOM 2186 O O . PRO B 1 34 ? -10.141 57.188 12.32 1 51.38 34 PRO B O 1
ATOM 2189 N N . CYS B 1 35 ? -8.445 57.938 11.633 1 54.28 35 CYS B N 1
ATOM 2190 C CA . CYS B 1 35 ? -8.266 56.969 10.555 1 54.28 35 CYS B CA 1
ATOM 2191 C C . CYS B 1 35 ? -8.344 55.531 11.078 1 54.28 35 CYS B C 1
ATOM 2193 O O . CYS B 1 35 ? -7.414 55.062 11.742 1 54.28 35 CYS B O 1
ATOM 2195 N N . HIS B 1 36 ? -9.484 55.062 11.469 1 62.06 36 HIS B N 1
ATOM 2196 C CA . HIS B 1 36 ? -9.734 53.75 12.086 1 62.06 36 HIS B CA 1
ATOM 2197 C C . HIS B 1 36 ? -9.188 52.625 11.227 1 62.06 36 HIS B C 1
ATOM 2199 O O . HIS B 1 36 ? -9.789 52.25 10.211 1 62.06 36 HIS B O 1
ATOM 2205 N N . GLY B 1 37 ? -7.863 52.562 11.031 1 77.94 37 GLY B N 1
ATOM 2206 C CA . GLY B 1 37 ? -7.223 51.469 10.312 1 77.94 37 GLY B CA 1
ATOM 2207 C C . GLY B 1 37 ? -7.523 50.125 10.906 1 77.94 37 GLY B C 1
ATOM 2208 O O . GLY B 1 37 ? -8.188 50 11.938 1 77.94 37 GLY B O 1
ATOM 2209 N N . VAL B 1 38 ? -7.379 48.969 10.133 1 88.81 38 VAL B N 1
ATOM 2210 C CA . VAL B 1 38 ? -7.629 47.562 10.492 1 88.81 38 VAL B CA 1
ATOM 2211 C C . VAL B 1 38 ? -6.91 47.219 11.797 1 88.81 38 VAL B C 1
ATOM 2213 O O . VAL B 1 38 ? -5.895 47.844 12.133 1 88.81 38 VAL B O 1
ATOM 2216 N N . SER B 1 39 ? -7.531 46.469 12.695 1 92.06 39 SER B N 1
ATOM 2217 C CA . SER B 1 39 ? -6.949 46 13.953 1 92.06 39 SER B CA 1
ATOM 2218 C C . SER B 1 39 ? -5.508 45.562 13.766 1 92.06 39 SER B C 1
ATOM 2220 O O . SER B 1 39 ? -5.047 45.375 12.641 1 92.06 39 SER B O 1
ATOM 2222 N N . GLU B 1 40 ? -4.789 45.438 14.914 1 94.06 40 GLU B N 1
ATOM 2223 C CA . GLU B 1 40 ? -3.402 44.969 14.867 1 94.06 40 GLU B CA 1
ATOM 2224 C C . GLU B 1 40 ? -3.293 43.625 14.156 1 94.06 40 GLU B C 1
ATOM 2226 O O . GLU B 1 40 ? -2.369 43.406 13.367 1 94.06 40 GLU B O 1
ATOM 2231 N N . GLN B 1 41 ? -4.203 42.781 14.461 1 96.44 41 GLN B N 1
ATOM 2232 C CA . GLN B 1 41 ? -4.207 41.469 13.82 1 96.44 41 GLN B CA 1
ATOM 2233 C C . GLN B 1 41 ? -4.496 41.594 12.328 1 96.44 41 GLN B C 1
ATOM 2235 O O . GLN B 1 41 ? -3.904 40.875 11.516 1 96.44 41 GLN B O 1
ATOM 2240 N N . GLY B 1 42 ? -5.375 42.469 11.992 1 96.75 42 GLY B N 1
ATOM 2241 C CA . GLY B 1 42 ? -5.594 42.75 10.586 1 96.75 42 GLY B CA 1
ATOM 2242 C C . GLY B 1 42 ? -4.359 43.281 9.883 1 96.75 42 GLY B C 1
ATOM 2243 O O . GLY B 1 42 ? -4.062 42.906 8.75 1 96.75 42 GLY B O 1
ATOM 2244 N N . GLN B 1 43 ? -3.717 44.156 10.578 1 96 43 GLN B N 1
ATOM 2245 C CA . GLN B 1 43 ? -2.486 44.719 10.023 1 96 43 GLN B CA 1
ATOM 2246 C C . GLN B 1 43 ? -1.449 43.625 9.797 1 96 43 GLN B C 1
ATOM 2248 O O . GLN B 1 43 ? -0.721 43.656 8.797 1 96 43 GLN B O 1
ATOM 2253 N N . ALA B 1 44 ? -1.379 42.719 10.688 1 96.25 44 ALA B N 1
ATOM 2254 C CA . ALA B 1 44 ? -0.459 41.594 10.547 1 96.25 44 ALA B CA 1
ATOM 2255 C C . ALA B 1 44 ? -0.766 40.781 9.289 1 96.25 44 ALA B C 1
ATOM 2257 O O . ALA B 1 44 ? 0.143 40.406 8.539 1 96.25 44 ALA B O 1
ATOM 2258 N N . LEU B 1 45 ? -2.02 40.531 9.055 1 97.25 45 LEU B N 1
ATOM 2259 C CA . LEU B 1 45 ? -2.447 39.812 7.863 1 97.25 45 LEU B CA 1
ATOM 2260 C C . LEU B 1 45 ? -2.123 40.594 6.598 1 97.25 45 LEU B C 1
ATOM 2262 O O . LEU B 1 45 ? -1.667 40.031 5.605 1 97.25 45 LEU B O 1
ATOM 2266 N N . LEU B 1 46 ? -2.312 41.875 6.684 1 96.62 46 LEU B N 1
ATOM 2267 C CA . LEU B 1 46 ? -2.012 42.719 5.535 1 96.62 46 LEU B CA 1
ATOM 2268 C C . LEU B 1 46 ? -0.51 42.75 5.27 1 96.62 46 LEU B C 1
ATOM 2270 O O . LEU B 1 46 ? -0.082 42.844 4.117 1 96.62 46 LEU B O 1
ATOM 2274 N N . ARG B 1 47 ? 0.256 42.719 6.332 1 96.25 47 ARG B N 1
ATOM 2275 C CA . ARG B 1 47 ? 1.703 42.656 6.16 1 96.25 47 ARG B CA 1
ATOM 2276 C C . ARG B 1 47 ? 2.111 41.375 5.434 1 96.25 47 ARG B C 1
ATOM 2278 O O . ARG B 1 47 ? 2.965 41.406 4.547 1 96.25 47 ARG B O 1
ATOM 2285 N N . TRP B 1 48 ? 1.521 40.25 5.797 1 96.81 48 TRP B N 1
ATOM 2286 C CA . TRP B 1 48 ? 1.795 39 5.09 1 96.81 48 TRP B CA 1
ATOM 2287 C C . TRP B 1 48 ? 1.317 39.062 3.645 1 96.81 48 TRP B C 1
ATOM 2289 O O . TRP B 1 48 ? 2.045 38.688 2.725 1 96.81 48 TRP B O 1
ATOM 2299 N N . LYS B 1 49 ? 0.108 39.531 3.486 1 96.38 49 LYS B N 1
ATOM 2300 C CA . LYS B 1 49 ? -0.419 39.719 2.137 1 96.38 49 LYS B CA 1
ATOM 2301 C C . LYS B 1 49 ? 0.561 40.469 1.263 1 96.38 49 LYS B C 1
ATOM 2303 O O . LYS B 1 49 ? 0.749 40.156 0.089 1 96.38 49 LYS B O 1
ATOM 2308 N N . ALA B 1 50 ? 1.23 41.438 1.816 1 94.94 50 ALA B N 1
ATOM 2309 C CA . ALA B 1 50 ? 2.154 42.281 1.085 1 94.94 50 ALA B CA 1
ATOM 2310 C C . ALA B 1 50 ? 3.385 41.5 0.625 1 94.94 50 ALA B C 1
ATOM 2312 O O . ALA B 1 50 ? 4.086 41.938 -0.297 1 94.94 50 ALA B O 1
ATOM 2313 N N . SER B 1 51 ? 3.613 40.406 1.234 1 95.69 51 SER B N 1
ATOM 2314 C CA . SER B 1 51 ? 4.77 39.594 0.878 1 95.69 51 SER B CA 1
ATOM 2315 C C . SER B 1 51 ? 4.426 38.594 -0.224 1 95.69 51 SER B C 1
ATOM 2317 O O . SER B 1 51 ? 5.309 37.906 -0.742 1 95.69 51 SER B O 1
ATOM 2319 N N . LEU B 1 52 ? 3.133 38.5 -0.596 1 96.25 52 LEU B N 1
ATOM 2320 C CA . LEU B 1 52 ? 2.641 37.562 -1.582 1 96.25 52 LEU B CA 1
ATOM 2321 C C . LEU B 1 52 ? 2.514 38.219 -2.955 1 96.25 52 LEU B C 1
ATOM 2323 O O . LEU B 1 52 ? 2.625 39.438 -3.078 1 96.25 52 LEU B O 1
ATOM 2327 N N . ARG B 1 53 ? 2.391 37.344 -4.012 1 94.12 53 ARG B N 1
ATOM 2328 C CA . ARG B 1 53 ? 2.113 37.781 -5.387 1 94.12 53 ARG B CA 1
ATOM 2329 C C . ARG B 1 53 ? 0.949 36.969 -5.969 1 94.12 53 ARG B C 1
ATOM 2331 O O . ARG B 1 53 ? 1.133 36.188 -6.898 1 94.12 53 ARG B O 1
ATOM 2338 N N . PRO B 1 54 ? -0.181 37.312 -5.414 1 92.56 54 PRO B N 1
ATOM 2339 C CA . PRO B 1 54 ? -1.338 36.5 -5.809 1 92.56 54 PRO B CA 1
ATOM 2340 C C . PRO B 1 54 ? -1.759 36.719 -7.258 1 92.56 54 PRO B C 1
ATOM 2342 O O . PRO B 1 54 ? -1.597 37.844 -7.781 1 92.56 54 PRO B O 1
ATOM 2345 N N . SER B 1 55 ? -2.299 35.688 -7.805 1 88.25 55 SER B N 1
ATOM 2346 C CA . SER B 1 55 ? -2.912 35.781 -9.125 1 88.25 55 SER B CA 1
ATOM 2347 C C . SER B 1 55 ? -4.434 35.781 -9.031 1 88.25 55 SER B C 1
ATOM 2349 O O . SER B 1 55 ? -5.004 35.188 -8.109 1 88.25 55 SER B O 1
ATOM 2351 N N . GLY B 1 56 ? -5.148 36.438 -9.914 1 85.81 56 GLY B N 1
ATOM 2352 C CA . GLY B 1 56 ? -6.59 36.344 -10.094 1 85.81 56 GLY B CA 1
ATOM 2353 C C . GLY B 1 56 ? -7.379 37 -8.984 1 85.81 56 GLY B C 1
ATOM 2354 O O . GLY B 1 56 ? -8.516 36.594 -8.703 1 85.81 56 GLY B O 1
ATOM 2355 N N . GLY B 1 57 ? -6.738 37.875 -8.234 1 85.19 57 GLY B N 1
ATOM 2356 C CA . GLY B 1 57 ? -7.473 38.625 -7.219 1 85.19 57 GLY B CA 1
ATOM 2357 C C . GLY B 1 57 ? -7.68 37.844 -5.938 1 85.19 57 GLY B C 1
ATOM 2358 O O . GLY B 1 57 ? -8.633 38.062 -5.199 1 85.19 57 GLY B O 1
ATOM 2359 N N . ALA B 1 58 ? -6.789 36.906 -5.867 1 85.44 58 ALA B N 1
ATOM 2360 C CA . ALA B 1 58 ? -6.836 36.188 -4.598 1 85.44 58 ALA B CA 1
ATOM 2361 C C . ALA B 1 58 ? -6.676 37.125 -3.418 1 85.44 58 ALA B C 1
ATOM 2363 O O . ALA B 1 58 ? -5.953 38.125 -3.51 1 85.44 58 ALA B O 1
ATOM 2364 N N . LEU B 1 59 ? -7.422 37.25 -2.408 1 93.94 59 LEU B N 1
ATOM 2365 C CA . LEU B 1 59 ? -7.398 37.969 -1.148 1 93.94 59 LEU B CA 1
ATOM 2366 C C . LEU B 1 59 ? -7.84 39.438 -1.354 1 93.94 59 LEU B C 1
ATOM 2368 O O . LEU B 1 59 ? -7.492 40.312 -0.562 1 93.94 59 LEU B O 1
ATOM 2372 N N . ASP B 1 60 ? -8.523 39.688 -2.449 1 94.25 60 ASP B N 1
ATOM 2373 C CA . ASP B 1 60 ? -9.023 41.031 -2.729 1 94.25 60 ASP B CA 1
ATOM 2374 C C . ASP B 1 60 ? -9.922 41.531 -1.602 1 94.25 60 ASP B C 1
ATOM 2376 O O . ASP B 1 60 ? -10.016 42.75 -1.357 1 94.25 60 ASP B O 1
ATOM 2380 N N . SER B 1 61 ? -10.461 40.688 -0.939 1 94.56 61 SER B N 1
ATOM 2381 C CA . SER B 1 61 ? -11.359 41.031 0.151 1 94.56 61 SER B CA 1
ATOM 2382 C C . SER B 1 61 ? -10.594 41.625 1.332 1 94.56 61 SER B C 1
ATOM 2384 O O . SER B 1 61 ? -11.188 42.219 2.234 1 94.56 61 SER B O 1
ATOM 2386 N N . TRP B 1 62 ? -9.336 41.375 1.429 1 96.38 62 TRP B N 1
ATOM 2387 C CA . TRP B 1 62 ? -8.508 41.906 2.512 1 96.38 62 TRP B CA 1
ATOM 2388 C C . TRP B 1 62 ? -8.172 43.375 2.27 1 96.38 62 TRP B C 1
ATOM 2390 O O . TRP B 1 62 ? -7.23 43.688 1.537 1 96.38 62 TRP B O 1
ATOM 2400 N N . ARG B 1 63 ? -8.844 44.281 2.98 1 95.12 63 ARG B N 1
ATOM 2401 C CA . ARG B 1 63 ? -8.695 45.719 2.715 1 95.12 63 ARG B CA 1
ATOM 2402 C C . ARG B 1 63 ? -8.266 46.469 3.973 1 95.12 63 ARG B C 1
ATOM 2404 O O . ARG B 1 63 ? -8.852 46.281 5.039 1 95.12 63 ARG B O 1
ATOM 2411 N N . ALA B 1 64 ? -7.316 47.344 3.773 1 93.88 64 ALA B N 1
ATOM 2412 C CA . ALA B 1 64 ? -6.789 48.156 4.875 1 93.88 64 ALA B CA 1
ATOM 2413 C C . ALA B 1 64 ? -7.848 49.125 5.402 1 93.88 64 ALA B C 1
ATOM 2415 O O . ALA B 1 64 ? -7.77 49.562 6.547 1 93.88 64 ALA B O 1
ATOM 2416 N N . SER B 1 65 ? -8.82 49.375 4.621 1 93.19 65 SER B N 1
ATOM 2417 C CA . SER B 1 65 ? -9.844 50.344 4.98 1 93.19 65 SER B CA 1
ATOM 2418 C C . SER B 1 65 ? -10.875 49.719 5.93 1 93.19 65 SER B C 1
ATOM 2420 O O . SER B 1 65 ? -11.648 50.469 6.562 1 93.19 65 SER B O 1
ATOM 2422 N N . ASP B 1 66 ? -10.844 48.469 6.012 1 94.44 66 ASP B N 1
ATOM 2423 C CA . ASP B 1 66 ? -11.789 47.812 6.902 1 94.44 66 ASP B CA 1
ATOM 2424 C C . ASP B 1 66 ? -11.391 47.969 8.367 1 94.44 66 ASP B C 1
ATOM 2426 O O . ASP B 1 66 ? -10.203 48.156 8.672 1 94.44 66 ASP B O 1
ATOM 2430 N N . ALA B 1 67 ? -12.297 48 9.273 1 91.38 67 ALA B N 1
ATOM 2431 C CA . ALA B 1 67 ? -12.008 48.125 10.703 1 91.38 67 ALA B CA 1
ATOM 2432 C C . ALA B 1 67 ? -11.469 46.812 11.281 1 91.38 67 ALA B C 1
ATOM 2434 O O . ALA B 1 67 ? -10.656 46.844 12.211 1 91.38 67 ALA B O 1
ATOM 2435 N N . THR B 1 68 ? -11.945 45.75 10.742 1 93.94 68 THR B N 1
ATOM 2436 C CA . THR B 1 68 ? -11.57 44.438 11.234 1 93.94 68 THR B CA 1
ATOM 2437 C C . THR B 1 68 ? -11.406 43.438 10.07 1 93.94 68 THR B C 1
ATOM 2439 O O . THR B 1 68 ? -12.023 43.594 9.023 1 93.94 68 THR B O 1
ATOM 2442 N N . PRO B 1 69 ? -10.602 42.5 10.336 1 96.81 69 PRO B N 1
ATOM 2443 C CA . PRO B 1 69 ? -10.43 41.5 9.289 1 96.81 69 PRO B CA 1
ATOM 2444 C C . PRO B 1 69 ? -11.516 40.406 9.312 1 96.81 69 PRO B C 1
ATOM 2446 O O . PRO B 1 69 ? -11.461 39.469 8.539 1 96.81 69 PRO B O 1
ATOM 2449 N N . CYS B 1 70 ? -12.484 40.5 10.133 1 97.25 70 CYS B N 1
ATOM 2450 C CA . CYS B 1 70 ? -13.383 39.406 10.477 1 97.25 70 CYS B CA 1
ATOM 2451 C C . CYS B 1 70 ? -14.344 39.125 9.328 1 97.25 70 CYS B C 1
ATOM 2453 O O . CYS B 1 70 ? -15.039 38.094 9.344 1 97.25 70 CYS B O 1
ATOM 2455 N N . ARG B 1 71 ? -14.273 39.875 8.234 1 95.12 71 ARG B N 1
ATOM 2456 C CA . ARG B 1 71 ? -15.109 39.594 7.066 1 95.12 71 ARG B CA 1
ATOM 2457 C C . ARG B 1 71 ? -14.258 39.219 5.855 1 95.12 71 ARG B C 1
ATOM 2459 O O . ARG B 1 71 ? -14.781 39.031 4.758 1 95.12 71 ARG B O 1
ATOM 2466 N N . TRP B 1 72 ? -13.039 39.125 6.137 1 97.31 72 TRP B N 1
ATOM 2467 C CA . TRP B 1 72 ? -12.133 38.812 5.039 1 97.31 72 TRP B CA 1
ATOM 2468 C C . TRP B 1 72 ? -12.25 37.344 4.633 1 97.31 72 TRP B C 1
ATOM 2470 O O . TRP B 1 72 ? -12.539 36.469 5.473 1 97.31 72 TRP B O 1
ATOM 2480 N N . LEU B 1 73 ? -11.945 37.031 3.342 1 95.19 73 LEU B N 1
ATOM 2481 C CA . LEU B 1 73 ? -11.938 35.688 2.844 1 95.19 73 LEU B CA 1
ATOM 2482 C C . LEU B 1 73 ? -10.953 34.812 3.625 1 95.19 73 LEU B C 1
ATOM 2484 O O . LEU B 1 73 ? -9.797 35.188 3.807 1 95.19 73 LEU B O 1
ATOM 2488 N N . GLY B 1 74 ? -11.484 33.75 4.191 1 97.5 74 GLY B N 1
ATOM 2489 C CA . GLY B 1 74 ? -10.625 32.781 4.828 1 97.5 74 GLY B CA 1
ATOM 2490 C C . GLY B 1 74 ? -10.289 33.125 6.266 1 97.5 74 GLY B C 1
ATOM 2491 O O . GLY B 1 74 ? -9.547 32.406 6.93 1 97.5 74 GLY B O 1
ATOM 2492 N N . VAL B 1 75 ? -10.828 34.312 6.797 1 98 75 VAL B N 1
ATOM 2493 C CA . VAL B 1 75 ? -10.516 34.719 8.156 1 98 75 VAL B CA 1
ATOM 2494 C C . VAL B 1 75 ? -11.727 34.5 9.062 1 98 75 VAL B C 1
ATOM 2496 O O . VAL B 1 75 ? -12.859 34.812 8.688 1 98 75 VAL B O 1
ATOM 2499 N N . SER B 1 76 ? -11.484 33.812 10.148 1 98.38 76 SER B N 1
ATOM 2500 C CA . SER B 1 76 ? -12.5 33.656 11.18 1 98.38 76 SER B CA 1
ATOM 2501 C C . SER B 1 76 ? -12.086 34.312 12.484 1 98.38 76 SER B C 1
ATOM 2503 O O . SER B 1 76 ? -10.914 34.312 12.859 1 98.38 76 SER B O 1
ATOM 2505 N N . CYS B 1 77 ? -13.055 34.938 13.188 1 98.19 77 CYS B N 1
ATOM 2506 C CA . CYS B 1 77 ? -12.789 35.656 14.422 1 98.19 77 CYS B CA 1
ATOM 2507 C C . CYS B 1 77 ? -13.656 35.125 15.562 1 98.19 77 CYS B C 1
ATOM 2509 O O . CYS B 1 77 ? -14.727 34.562 15.32 1 98.19 77 CYS B O 1
ATOM 2511 N N . ASP B 1 78 ? -13.055 35.25 16.719 1 97.81 78 ASP B N 1
ATOM 2512 C CA . ASP B 1 78 ? -13.867 35.031 17.922 1 97.81 78 ASP B CA 1
ATOM 2513 C C . ASP B 1 78 ? -14.969 36.094 18.031 1 97.81 78 ASP B C 1
ATOM 2515 O O . ASP B 1 78 ? -14.695 37.281 17.953 1 97.81 78 ASP B O 1
ATOM 2519 N N . ALA B 1 79 ? -16.172 35.719 18.156 1 95.31 79 ALA B N 1
ATOM 2520 C CA . ALA B 1 79 ? -17.312 36.625 18.125 1 95.31 79 ALA B CA 1
ATOM 2521 C C . ALA B 1 79 ? -17.281 37.562 19.328 1 95.31 79 ALA B C 1
ATOM 2523 O O . ALA B 1 79 ? -17.766 38.719 19.234 1 95.31 79 ALA B O 1
ATOM 2524 N N . ARG B 1 80 ? -16.641 37.188 20.438 1 95.88 80 ARG B N 1
ATOM 2525 C CA . ARG B 1 80 ? -16.656 38 21.656 1 95.88 80 ARG B CA 1
ATOM 2526 C C . ARG B 1 80 ? -15.477 38.969 21.688 1 95.88 80 ARG B C 1
ATOM 2528 O O . ARG B 1 80 ? -15.656 40.156 21.969 1 95.88 80 ARG B O 1
ATOM 2535 N N . THR B 1 81 ? -14.289 38.531 21.266 1 95 81 THR B N 1
ATOM 2536 C CA . THR B 1 81 ? -13.078 39.312 21.453 1 95 81 THR B CA 1
ATOM 2537 C C . THR B 1 81 ? -12.711 40.031 20.156 1 95 81 THR B C 1
ATOM 2539 O O . THR B 1 81 ? -11.961 41 20.172 1 95 81 THR B O 1
ATOM 2542 N N . GLY B 1 82 ? -13.242 39.438 19.047 1 95.81 82 GLY B N 1
ATOM 2543 C CA . GLY B 1 82 ? -12.875 40.031 17.766 1 95.81 82 GLY B CA 1
ATOM 2544 C C . GLY B 1 82 ? -11.516 39.562 17.281 1 95.81 82 GLY B C 1
ATOM 2545 O O . GLY B 1 82 ? -11.062 39.969 16.203 1 95.81 82 GLY B O 1
ATOM 2546 N N . ASP B 1 83 ? -10.891 38.625 18.047 1 97.38 83 ASP B N 1
ATOM 2547 C CA . ASP B 1 83 ? -9.562 38.125 17.688 1 97.38 83 ASP B CA 1
ATOM 2548 C C . ASP B 1 83 ? -9.648 37.125 16.531 1 97.38 83 ASP B C 1
ATOM 2550 O O . ASP B 1 83 ? -10.625 36.375 16.438 1 97.38 83 ASP B O 1
ATOM 2554 N N . VAL B 1 84 ? -8.641 37.125 15.727 1 98.31 84 VAL B N 1
ATOM 2555 C CA . VAL B 1 84 ? -8.547 36.125 14.648 1 98.31 84 VAL B CA 1
ATOM 2556 C C . VAL B 1 84 ? -8.234 34.75 15.234 1 98.31 84 VAL B C 1
ATOM 2558 O O . VAL B 1 84 ? -7.242 34.594 15.953 1 98.31 84 VAL B O 1
ATOM 2561 N N . VAL B 1 85 ? -9.117 33.75 14.922 1 98.62 85 VAL B N 1
ATOM 2562 C CA . VAL B 1 85 ? -8.914 32.406 15.477 1 98.62 85 VAL B CA 1
ATOM 2563 C C . VAL B 1 85 ? -8.562 31.438 14.359 1 98.62 85 VAL B C 1
ATOM 2565 O O . VAL B 1 85 ? -8.062 30.344 14.625 1 98.62 85 VAL B O 1
ATOM 2568 N N . GLY B 1 86 ? -8.836 31.859 13.133 1 98.5 86 GLY B N 1
ATOM 2569 C CA . GLY B 1 86 ? -8.539 30.953 12.039 1 98.5 86 GLY B CA 1
ATOM 2570 C C . GLY B 1 86 ? -8.242 31.656 10.734 1 98.5 86 GLY B C 1
ATOM 2571 O O . GLY B 1 86 ? -8.852 32.688 10.43 1 98.5 86 GLY B O 1
ATOM 2572 N N . VAL B 1 87 ? -7.324 31.141 10 1 97.88 87 VAL B N 1
ATOM 2573 C CA . VAL B 1 87 ? -7.043 31.516 8.617 1 97.88 87 VAL B CA 1
ATOM 2574 C C . VAL B 1 87 ? -7.059 30.281 7.727 1 97.88 87 VAL B C 1
ATOM 2576 O O . VAL B 1 87 ? -6.273 29.344 7.938 1 97.88 87 VAL B O 1
ATOM 2579 N N . THR B 1 88 ? -7.98 30.188 6.797 1 98.25 88 THR B N 1
ATOM 2580 C CA . THR B 1 88 ? -8.125 29.047 5.887 1 98.25 88 THR B CA 1
ATOM 2581 C C . THR B 1 88 ? -8.188 29.531 4.438 1 98.25 88 THR B C 1
ATOM 2583 O O . THR B 1 88 ? -9.188 30.109 4.02 1 98.25 88 THR B O 1
ATOM 2586 N N . VAL B 1 89 ? -7.129 29.375 3.77 1 96.75 89 VAL B N 1
ATOM 2587 C CA . VAL B 1 89 ? -7.031 29.703 2.35 1 96.75 89 VAL B CA 1
ATOM 2588 C C . VAL B 1 89 ? -6.508 28.484 1.577 1 96.75 89 VAL B C 1
ATOM 2590 O O . VAL B 1 89 ? -5.375 28.047 1.789 1 96.75 89 VAL B O 1
ATOM 2593 N N . THR B 1 90 ? -7.309 27.938 0.633 1 97 90 THR B N 1
ATOM 2594 C CA . THR B 1 90 ? -6.887 26.734 -0.081 1 97 90 THR B CA 1
ATOM 2595 C C . THR B 1 90 ? -7.109 26.891 -1.583 1 97 90 THR B C 1
ATOM 2597 O O . THR B 1 90 ? -8 27.625 -2.01 1 97 90 THR B O 1
ATOM 2600 N N . SER B 1 91 ? -6.227 26.328 -2.322 1 95.44 91 SER B N 1
ATOM 2601 C CA . SER B 1 91 ? -6.406 26.141 -3.76 1 95.44 91 SER B CA 1
ATOM 2602 C C . SER B 1 91 ? -6.48 27.484 -4.48 1 95.44 91 SER B C 1
ATOM 2604 O O . SER B 1 91 ? -7.301 27.672 -5.379 1 95.44 91 SER B O 1
ATOM 2606 N N . VAL B 1 92 ? -5.727 28.391 -4.035 1 94.75 92 VAL B N 1
ATOM 2607 C CA . VAL B 1 92 ? -5.543 29.672 -4.703 1 94.75 92 VAL B CA 1
ATOM 2608 C C . VAL B 1 92 ? -4.055 29.938 -4.922 1 94.75 92 VAL B C 1
ATOM 2610 O O . VAL B 1 92 ? -3.219 29.484 -4.141 1 94.75 92 VAL B O 1
ATOM 2613 N N . ASP B 1 93 ? -3.863 30.672 -5.891 1 96.19 93 ASP B N 1
ATOM 2614 C CA . ASP B 1 93 ? -2.473 30.953 -6.227 1 96.19 93 ASP B CA 1
ATOM 2615 C C . ASP B 1 93 ? -1.973 32.188 -5.496 1 96.19 93 ASP B C 1
ATOM 2617 O O . ASP B 1 93 ? -2.141 33.312 -5.984 1 96.19 93 ASP B O 1
ATOM 2621 N N . LEU B 1 94 ? -1.266 32.062 -4.375 1 97 94 LEU B N 1
ATOM 2622 C CA . LEU B 1 94 ? -0.784 33.156 -3.561 1 97 94 LEU B CA 1
ATOM 2623 C C . LEU B 1 94 ? 0.66 33.5 -3.908 1 97 94 LEU B C 1
ATOM 2625 O O . LEU B 1 94 ? 1.04 34.688 -3.908 1 97 94 LEU B O 1
ATOM 2629 N N . GLN B 1 95 ? 1.408 32.5 -4.145 1 96.12 95 GLN B N 1
ATOM 2630 C CA . GLN B 1 95 ? 2.83 32.688 -4.43 1 96.12 95 GLN B CA 1
ATOM 2631 C C . GLN B 1 95 ? 3.523 33.5 -3.338 1 96.12 95 GLN B C 1
ATOM 2633 O O . GLN B 1 95 ? 3.016 34.531 -2.916 1 96.12 95 GLN B O 1
ATOM 2638 N N . GLY B 1 96 ? 4.629 33.094 -2.908 1 97.06 96 GLY B N 1
ATOM 2639 C CA . GLY B 1 96 ? 5.355 33.781 -1.846 1 97.06 96 GLY B CA 1
ATOM 2640 C C . GLY B 1 96 ? 5.629 32.906 -0.647 1 97.06 96 GLY B C 1
ATOM 2641 O O . GLY B 1 96 ? 5.43 31.672 -0.713 1 97.06 96 GLY B O 1
ATOM 2642 N N . PRO B 1 97 ? 6.109 33.531 0.442 1 97.69 97 PRO B N 1
ATOM 2643 C CA . PRO B 1 97 ? 6.5 32.75 1.609 1 97.69 97 PRO B CA 1
ATOM 2644 C C . PRO B 1 97 ? 5.352 32.531 2.588 1 97.69 97 PRO B C 1
ATOM 2646 O O . PRO B 1 97 ? 4.352 33.25 2.541 1 97.69 97 PRO B O 1
ATOM 2649 N N . LEU B 1 98 ? 5.523 31.5 3.408 1 97.94 98 LEU B N 1
ATOM 2650 C CA . LEU B 1 98 ? 4.656 31.359 4.574 1 97.94 98 LEU B CA 1
ATOM 2651 C C . LEU B 1 98 ? 4.812 32.562 5.512 1 97.94 98 LEU B C 1
ATOM 2653 O O . LEU B 1 98 ? 5.863 33.188 5.531 1 97.94 98 LEU B O 1
ATOM 2657 N N . PRO B 1 99 ? 3.682 32.75 6.246 1 94.75 99 PRO B N 1
ATOM 2658 C CA . PRO B 1 99 ? 3.83 33.844 7.234 1 94.75 99 PRO B CA 1
ATOM 2659 C C . PRO B 1 99 ? 4.809 33.469 8.352 1 94.75 99 PRO B C 1
ATOM 2661 O O . PRO B 1 99 ? 4.793 32.344 8.852 1 94.75 99 PRO B O 1
ATOM 2664 N N . ALA B 1 100 ? 5.719 34.344 8.664 1 88.31 100 ALA B N 1
ATOM 2665 C CA . ALA B 1 100 ? 6.719 34.156 9.711 1 88.31 100 ALA B CA 1
ATOM 2666 C C . ALA B 1 100 ? 6.449 35.094 10.891 1 88.31 100 ALA B C 1
ATOM 2668 O O . ALA B 1 100 ? 5.379 35.031 11.5 1 88.31 100 ALA B O 1
ATOM 2669 N N . ALA B 1 101 ? 7.25 36 11.164 1 85.25 101 ALA B N 1
ATOM 2670 C CA . ALA B 1 101 ? 7.164 36.938 12.281 1 85.25 101 ALA B CA 1
ATOM 2671 C C . ALA B 1 101 ? 5.988 37.875 12.117 1 85.25 101 ALA B C 1
ATOM 2673 O O . ALA B 1 101 ? 5.434 38.375 13.102 1 85.25 101 ALA B O 1
ATOM 2674 N N . SER B 1 102 ? 5.438 37.875 10.891 1 86.81 102 SER B N 1
ATOM 2675 C CA . SER B 1 102 ? 4.398 38.875 10.609 1 86.81 102 SER B CA 1
ATOM 2676 C C . SER B 1 102 ? 3.09 38.5 11.305 1 86.81 102 SER B C 1
ATOM 2678 O O . SER B 1 102 ? 2.336 39.406 11.711 1 86.81 102 SER B O 1
ATOM 2680 N N . LEU B 1 103 ? 2.912 37.281 11.523 1 92.56 103 LEU B N 1
ATOM 2681 C CA . LEU B 1 103 ? 1.616 36.875 12.07 1 92.56 103 LEU B CA 1
ATOM 2682 C C . LEU B 1 103 ? 1.713 36.625 13.57 1 92.56 103 LEU B C 1
ATOM 2684 O O . LEU B 1 103 ? 0.747 36.156 14.188 1 92.56 103 LEU B O 1
ATOM 2688 N N . LEU B 1 104 ? 2.797 37 14.188 1 93.88 104 LEU B N 1
ATOM 2689 C CA . LEU B 1 104 ? 3.014 36.75 15.602 1 93.88 104 LEU B CA 1
ATOM 2690 C C . LEU B 1 104 ? 1.914 37.406 16.438 1 93.88 104 LEU B C 1
ATOM 2692 O O . LEU B 1 104 ? 1.514 36.844 17.469 1 93.88 104 LEU B O 1
ATOM 2696 N N . PRO B 1 105 ? 1.321 38.531 16.016 1 95.62 105 PRO B N 1
ATOM 2697 C CA . PRO B 1 105 ? 0.214 39.125 16.766 1 95.62 105 PRO B CA 1
ATOM 2698 C C . PRO B 1 105 ? -0.988 38.188 16.875 1 95.62 105 PRO B C 1
ATOM 2700 O O . PRO B 1 105 ? -1.854 38.406 17.734 1 95.62 105 PRO B O 1
ATOM 2703 N N . LEU B 1 106 ? -1 37.156 16.047 1 95.81 106 LEU B N 1
ATOM 2704 C CA . LEU B 1 106 ? -2.102 36.188 16.094 1 95.81 106 LEU B CA 1
ATOM 2705 C C . LEU B 1 106 ? -1.75 35 16.984 1 95.81 106 LEU B C 1
ATOM 2707 O O . LEU B 1 106 ? -2.582 34.125 17.188 1 95.81 106 LEU B O 1
ATOM 2711 N N . ALA B 1 107 ? -0.625 34.906 17.578 1 95.94 107 ALA B N 1
ATOM 2712 C CA . ALA B 1 107 ? -0.051 33.719 18.203 1 95.94 107 ALA B CA 1
ATOM 2713 C C . ALA B 1 107 ? -0.922 33.25 19.359 1 95.94 107 ALA B C 1
ATOM 2715 O O . ALA B 1 107 ? -1.058 32.031 19.594 1 95.94 107 ALA B O 1
ATOM 2716 N N . ARG B 1 108 ? -1.578 34.156 20.047 1 95.81 108 ARG B N 1
ATOM 2717 C CA . ARG B 1 108 ? -2.299 33.781 21.266 1 95.81 108 ARG B CA 1
ATOM 2718 C C . ARG B 1 108 ? -3.734 33.375 20.953 1 95.81 108 ARG B C 1
ATOM 2720 O O . ARG B 1 108 ? -4.426 32.812 21.812 1 95.81 108 ARG B O 1
ATOM 2727 N N . SER B 1 109 ? -4.168 33.688 19.734 1 97.38 109 SER B N 1
ATOM 2728 C CA . SER B 1 109 ? -5.578 33.438 19.469 1 97.38 109 SER B CA 1
ATOM 2729 C C . SER B 1 109 ? -5.754 32.469 18.312 1 97.38 109 SER B C 1
ATOM 2731 O O . SER B 1 109 ? -6.785 31.797 18.219 1 97.38 109 SER B O 1
ATOM 2733 N N . LEU B 1 110 ? -4.746 32.312 17.516 1 98.12 110 LEU B N 1
ATOM 2734 C CA . LEU B 1 110 ? -4.898 31.516 16.281 1 98.12 110 LEU B CA 1
ATOM 2735 C C . LEU B 1 110 ? -4.965 30.031 16.594 1 98.12 110 LEU B C 1
ATOM 2737 O O . LEU B 1 110 ? -4.043 29.469 17.203 1 98.12 110 LEU B O 1
ATOM 2741 N N . ARG B 1 111 ? -6.031 29.344 16.125 1 98.5 111 ARG B N 1
ATOM 2742 C CA . ARG B 1 111 ? -6.246 27.922 16.391 1 98.5 111 ARG B CA 1
ATOM 2743 C C . ARG B 1 111 ? -6.129 27.109 15.102 1 98.5 111 ARG B C 1
ATOM 2745 O O . ARG B 1 111 ? -5.793 25.922 15.148 1 98.5 111 ARG B O 1
ATOM 2752 N N . THR B 1 112 ? -6.469 27.75 14.039 1 98.5 112 THR B N 1
ATOM 2753 C CA . THR B 1 112 ? -6.449 27.062 12.758 1 98.5 112 THR B CA 1
ATOM 2754 C C . THR B 1 112 ? -5.668 27.859 11.719 1 98.5 112 THR B C 1
ATOM 2756 O O . THR B 1 112 ? -5.945 29.047 11.508 1 98.5 112 THR B O 1
ATOM 2759 N N . LEU B 1 113 ? -4.652 27.297 11.164 1 98.19 113 LEU B N 1
ATOM 2760 C CA . LEU B 1 113 ? -3.924 27.859 10.031 1 98.19 113 LEU B CA 1
ATOM 2761 C C . LEU B 1 113 ? -3.846 26.844 8.891 1 98.19 113 LEU B C 1
ATOM 2763 O O . LEU B 1 113 ? -3.076 25.891 8.953 1 98.19 113 LEU B O 1
ATOM 2767 N N . VAL B 1 114 ? -4.656 27.047 7.855 1 98.62 114 VAL B N 1
ATOM 2768 C CA . VAL B 1 114 ? -4.715 26.156 6.695 1 98.62 114 VAL B CA 1
ATOM 2769 C C . VAL B 1 114 ? -4.383 26.938 5.43 1 98.62 114 VAL B C 1
ATOM 2771 O O . VAL B 1 114 ? -5.156 27.797 5.004 1 98.62 114 VAL B O 1
ATOM 2774 N N . LEU B 1 115 ? -3.238 26.734 4.918 1 97.88 115 LEU B N 1
ATOM 2775 C CA . LEU B 1 115 ? -2.758 27.312 3.666 1 97.88 115 LEU B CA 1
ATOM 2776 C C . LEU B 1 115 ? -2.348 26.219 2.689 1 97.88 115 LEU B C 1
ATOM 2778 O O . LEU B 1 115 ? -1.164 26.062 2.375 1 97.88 115 LEU B O 1
ATOM 2782 N N . SER B 1 116 ? -3.291 25.516 2.139 1 98.19 116 SER B N 1
ATOM 2783 C CA . SER B 1 116 ? -3.021 24.328 1.327 1 98.19 116 SER B CA 1
ATOM 2784 C C . SER B 1 116 ? -3.279 24.609 -0.151 1 98.19 116 SER B C 1
ATOM 2786 O O . SER B 1 116 ? -4.277 25.234 -0.507 1 98.19 116 SER B O 1
ATOM 2788 N N . GLY B 1 117 ? -2.379 24.078 -0.956 1 97.81 117 GLY B N 1
ATOM 2789 C CA . GLY B 1 117 ? -2.559 24.234 -2.391 1 97.81 117 GLY B CA 1
ATOM 2790 C C . GLY B 1 117 ? -2.525 25.688 -2.848 1 97.81 117 GLY B C 1
ATOM 2791 O O . GLY B 1 117 ? -3.371 26.109 -3.639 1 97.81 117 GLY B O 1
ATOM 2792 N N . THR B 1 118 ? -1.53 26.453 -2.32 1 97.44 118 THR B N 1
ATOM 2793 C CA . THR B 1 118 ? -1.562 27.891 -2.588 1 97.44 118 THR B CA 1
ATOM 2794 C C . THR B 1 118 ? -0.266 28.344 -3.254 1 97.44 118 THR B C 1
ATOM 2796 O O . THR B 1 118 ? 0.008 29.547 -3.336 1 97.44 118 THR B O 1
ATOM 2799 N N . ASN B 1 119 ? 0.577 27.391 -3.613 1 97.62 119 ASN B N 1
ATOM 2800 C CA . ASN B 1 119 ? 1.813 27.641 -4.344 1 97.62 119 ASN B CA 1
ATOM 2801 C C . ASN B 1 119 ? 2.779 28.5 -3.521 1 97.62 119 ASN B C 1
ATOM 2803 O O . ASN B 1 119 ? 3.48 29.344 -4.07 1 97.62 119 ASN B O 1
ATOM 2807 N N . LEU B 1 120 ? 2.748 28.359 -2.262 1 98.31 120 LEU B N 1
ATOM 2808 C CA . LEU B 1 120 ? 3.713 29.031 -1.396 1 98.31 120 LEU B CA 1
ATOM 2809 C C . LEU B 1 120 ? 5.09 28.391 -1.51 1 98.31 120 LEU B C 1
ATOM 2811 O O . LEU B 1 120 ? 5.195 27.188 -1.822 1 98.31 120 LEU B O 1
ATOM 2815 N N . THR B 1 121 ? 6.102 29.234 -1.288 1 98.31 121 THR B N 1
ATOM 2816 C CA . THR B 1 121 ? 7.484 28.797 -1.433 1 98.31 121 THR B CA 1
ATOM 2817 C C . THR B 1 121 ? 8.297 29.141 -0.188 1 98.31 121 THR B C 1
ATOM 2819 O O . THR B 1 121 ? 7.762 29.719 0.764 1 98.31 121 THR B O 1
ATOM 2822 N N . GLY B 1 122 ? 9.578 28.719 -0.167 1 98.19 122 GLY B N 1
ATOM 2823 C CA . GLY B 1 122 ? 10.453 29 0.957 1 98.19 122 GLY B CA 1
ATOM 2824 C C . GLY B 1 122 ? 10.398 27.938 2.043 1 98.19 122 GLY B C 1
ATOM 2825 O O . GLY B 1 122 ? 9.906 26.844 1.813 1 98.19 122 GLY B O 1
ATOM 2826 N N . GLU B 1 123 ? 10.961 28.312 3.209 1 98.5 123 GLU B N 1
ATOM 2827 C CA . GLU B 1 123 ? 11.047 27.359 4.324 1 98.5 123 GLU B CA 1
ATOM 2828 C C . GLU B 1 123 ? 9.883 27.562 5.297 1 98.5 123 GLU B C 1
ATOM 2830 O O . GLU B 1 123 ? 9.219 28.594 5.277 1 98.5 123 GLU B O 1
ATOM 2835 N N . ILE B 1 124 ? 9.641 26.562 6.07 1 98.75 124 ILE B N 1
ATOM 2836 C CA . ILE B 1 124 ? 8.727 26.719 7.191 1 98.75 124 ILE B CA 1
ATOM 2837 C C . ILE B 1 124 ? 9.391 27.547 8.297 1 98.75 124 ILE B C 1
ATOM 2839 O O . ILE B 1 124 ? 10.414 27.125 8.852 1 98.75 124 ILE B O 1
ATOM 2843 N N . PRO B 1 125 ? 8.812 28.625 8.609 1 97.75 125 PRO B N 1
ATOM 2844 C CA . PRO B 1 125 ? 9.453 29.484 9.609 1 97.75 125 PRO B CA 1
ATOM 2845 C C . PRO B 1 125 ? 9.398 28.875 11.016 1 97.75 125 PRO B C 1
ATOM 2847 O O . PRO B 1 125 ? 8.328 28.469 11.469 1 97.75 125 PRO B O 1
ATOM 2850 N N . PRO B 1 126 ? 10.531 28.891 11.75 1 97.31 126 PRO B N 1
ATOM 2851 C CA . PRO B 1 126 ? 10.531 28.344 13.109 1 97.31 126 PRO B CA 1
ATOM 2852 C C . PRO B 1 126 ? 9.594 29.109 14.039 1 97.31 126 PRO B C 1
ATOM 2854 O O . PRO B 1 126 ? 9.117 28.562 15.039 1 97.31 126 PRO B O 1
ATOM 2857 N N . GLU B 1 127 ? 9.227 30.344 13.664 1 96.69 127 GLU B N 1
ATOM 2858 C CA . GLU B 1 127 ? 8.352 31.188 14.469 1 96.69 127 GLU B CA 1
ATOM 2859 C C . GLU B 1 127 ? 6.965 30.578 14.617 1 96.69 127 GLU B C 1
ATOM 2861 O O . GLU B 1 127 ? 6.227 30.906 15.547 1 96.69 127 GLU B O 1
ATOM 2866 N N . LEU B 1 128 ? 6.637 29.688 13.75 1 97 128 LEU B N 1
ATOM 2867 C CA . LEU B 1 128 ? 5.344 29.016 13.836 1 97 128 LEU B CA 1
ATOM 2868 C C . LEU B 1 128 ? 5.234 28.219 15.133 1 97 128 LEU B C 1
ATOM 2870 O O . LEU B 1 128 ? 4.129 27.938 15.602 1 97 128 LEU B O 1
ATOM 2874 N N . GLY B 1 129 ? 6.375 27.891 15.711 1 97.5 129 GLY B N 1
ATOM 2875 C CA . GLY B 1 129 ? 6.391 27.172 16.984 1 97.5 129 GLY B CA 1
ATOM 2876 C C . GLY B 1 129 ? 5.895 28.016 18.141 1 97.5 129 GLY B C 1
ATOM 2877 O O . GLY B 1 129 ? 5.668 27.5 19.234 1 97.5 129 GLY B O 1
ATOM 2878 N N . GLU B 1 130 ? 5.625 29.328 17.891 1 96.81 130 GLU B N 1
ATOM 2879 C CA . GLU B 1 130 ? 5.195 30.234 18.953 1 96.81 130 GLU B CA 1
ATOM 2880 C C . GLU B 1 130 ? 3.672 30.312 19.031 1 96.81 130 GLU B C 1
ATOM 2882 O O . GLU B 1 130 ? 3.121 30.953 19.922 1 96.81 130 GLU B O 1
ATOM 2887 N N . TYR B 1 131 ? 3.059 29.609 18.109 1 96.94 131 TYR B N 1
ATOM 2888 C CA . TYR B 1 131 ? 1.602 29.656 18.078 1 96.94 131 TYR B CA 1
ATOM 2889 C C . TYR B 1 131 ? 1.006 28.562 18.969 1 96.94 131 TYR B C 1
ATOM 2891 O O . TYR B 1 131 ? 0.386 27.609 18.453 1 96.94 131 TYR B O 1
ATOM 2899 N N . GLY B 1 132 ? 1.1 28.812 20.234 1 96.56 132 GLY B N 1
ATOM 2900 C CA . GLY B 1 132 ? 0.818 27.797 21.234 1 96.56 132 GLY B CA 1
ATOM 2901 C C . GLY B 1 132 ? -0.631 27.344 21.234 1 96.56 132 GLY B C 1
ATOM 2902 O O . GLY B 1 132 ? -0.962 26.297 21.812 1 96.56 132 GLY B O 1
ATOM 2903 N N . GLU B 1 133 ? -1.552 28.094 20.547 1 97.69 133 GLU B N 1
ATOM 2904 C CA . GLU B 1 133 ? -2.973 27.766 20.578 1 97.69 133 GLU B CA 1
ATOM 2905 C C . GLU B 1 133 ? -3.385 27 19.328 1 97.69 133 GLU B C 1
ATOM 2907 O O . GLU B 1 133 ? -4.527 26.562 19.203 1 97.69 133 GLU B O 1
ATOM 2912 N N . LEU B 1 134 ? -2.441 26.797 18.391 1 98 134 LEU B N 1
ATOM 2913 C CA . LEU B 1 134 ? -2.768 26.125 17.125 1 98 134 LEU B CA 1
ATOM 2914 C C . LEU B 1 134 ? -3.225 24.688 17.375 1 98 134 LEU B C 1
ATOM 2916 O O . LEU B 1 134 ? -2.551 23.938 18.078 1 98 134 LEU B O 1
ATOM 2920 N N . ALA B 1 135 ? -4.355 24.375 16.828 1 98.62 135 ALA B N 1
ATOM 2921 C CA . ALA B 1 135 ? -4.887 23.016 16.844 1 98.62 135 ALA B CA 1
ATOM 2922 C C . ALA B 1 135 ? -4.742 22.359 15.477 1 98.62 135 ALA B C 1
ATOM 2924 O O . ALA B 1 135 ? -4.609 21.141 15.383 1 98.62 135 ALA B O 1
ATOM 2925 N N . THR B 1 136 ? -4.801 23.172 14.461 1 98.69 136 THR B N 1
ATOM 2926 C CA . THR B 1 136 ? -4.664 22.688 13.094 1 98.69 136 THR B CA 1
ATOM 2927 C C . THR B 1 136 ? -3.648 23.516 12.32 1 98.69 136 THR B C 1
ATOM 2929 O O . THR B 1 136 ? -3.783 24.75 12.234 1 98.69 136 THR B O 1
ATOM 2932 N N . LEU B 1 137 ? -2.627 22.922 11.844 1 98.5 137 LEU B N 1
ATOM 2933 C CA . LEU B 1 137 ? -1.663 23.516 10.922 1 98.5 137 LEU B CA 1
ATOM 2934 C C . LEU B 1 137 ? -1.566 22.719 9.633 1 98.5 137 LEU B C 1
ATOM 2936 O O . LEU B 1 137 ? -1.112 21.562 9.641 1 98.5 137 LEU B O 1
ATOM 2940 N N . ASP B 1 138 ? -2.025 23.281 8.523 1 98.56 138 ASP B N 1
ATOM 2941 C CA . ASP B 1 138 ? -1.988 22.625 7.223 1 98.56 138 ASP B CA 1
ATOM 2942 C C . ASP B 1 138 ? -1.34 23.531 6.176 1 98.56 138 ASP B C 1
ATOM 2944 O O . ASP B 1 138 ? -1.944 24.516 5.73 1 98.56 138 ASP B O 1
ATOM 2948 N N . VAL B 1 139 ? -0.153 23.188 5.828 1 98.56 139 VAL B N 1
ATOM 2949 C CA . VAL B 1 139 ? 0.544 23.906 4.773 1 98.56 139 VAL B CA 1
ATOM 2950 C C . VAL B 1 139 ? 0.915 22.953 3.645 1 98.56 139 VAL B C 1
ATOM 2952 O O . VAL B 1 139 ? 1.958 23.109 3.006 1 98.56 139 VAL B O 1
ATOM 2955 N N . SER B 1 140 ? 0.058 22 3.426 1 98 140 SER B N 1
ATOM 2956 C CA . SER B 1 140 ? 0.295 20.953 2.434 1 98 140 SER B CA 1
ATOM 2957 C C . SER B 1 140 ? 0.074 21.469 1.019 1 98 140 SER B C 1
ATOM 2959 O O . SER B 1 140 ? -0.516 22.547 0.83 1 98 140 SER B O 1
ATOM 2961 N N . LYS B 1 141 ? 0.584 20.641 0.037 1 97.88 141 LYS B N 1
ATOM 2962 C CA . LYS B 1 141 ? 0.365 20.906 -1.382 1 97.88 141 LYS B CA 1
ATOM 2963 C C . LYS B 1 141 ? 0.868 22.297 -1.77 1 97.88 141 LYS B C 1
ATOM 2965 O O . LYS B 1 141 ? 0.135 23.078 -2.375 1 97.88 141 LYS B O 1
ATOM 2970 N N . ASN B 1 142 ? 2.107 22.562 -1.394 1 98.62 142 ASN B N 1
ATOM 2971 C CA . ASN B 1 142 ? 2.852 23.75 -1.787 1 98.62 142 ASN B CA 1
ATOM 2972 C C . ASN B 1 142 ? 4.219 23.391 -2.363 1 98.62 142 ASN B C 1
ATOM 2974 O O . ASN B 1 142 ? 4.406 22.297 -2.885 1 98.62 142 ASN B O 1
ATOM 2978 N N . GLN B 1 143 ? 5.09 24.406 -2.393 1 98.5 143 GLN B N 1
ATOM 2979 C CA . GLN B 1 143 ? 6.449 24.172 -2.865 1 98.5 143 GLN B CA 1
ATOM 2980 C C . GLN B 1 143 ? 7.473 24.531 -1.788 1 98.5 143 GLN B C 1
ATOM 2982 O O . GLN B 1 143 ? 8.469 25.203 -2.066 1 98.5 143 GLN B O 1
ATOM 2987 N N . LEU B 1 144 ? 7.141 24.156 -0.622 1 98.81 144 LEU B N 1
ATOM 2988 C CA . LEU B 1 144 ? 7.996 24.484 0.513 1 98.81 144 LEU B CA 1
ATOM 2989 C C . LEU B 1 144 ? 9.266 23.641 0.509 1 98.81 144 LEU B C 1
ATOM 2991 O O . LEU B 1 144 ? 9.234 22.484 0.1 1 98.81 144 LEU B O 1
ATOM 2995 N N . THR B 1 145 ? 10.32 24.234 1.006 1 98.69 145 THR B N 1
ATOM 2996 C CA . THR B 1 145 ? 11.625 23.594 1.042 1 98.69 145 THR B CA 1
ATOM 2997 C C . THR B 1 145 ? 12.219 23.656 2.447 1 98.69 145 THR B C 1
ATOM 2999 O O . THR B 1 145 ? 11.555 24.094 3.389 1 98.69 145 THR B O 1
ATOM 3002 N N . GLY B 1 146 ? 13.391 23.109 2.574 1 98.69 146 GLY B N 1
ATOM 3003 C CA . GLY B 1 146 ? 14.039 23.141 3.871 1 98.69 146 GLY B CA 1
ATOM 3004 C C . GLY B 1 146 ? 13.586 22.016 4.789 1 98.69 146 GLY B C 1
ATOM 3005 O O . GLY B 1 146 ? 12.961 21.047 4.34 1 98.69 146 GLY B O 1
ATOM 3006 N N . ALA B 1 147 ? 13.945 22.188 6.07 1 98.75 147 ALA B N 1
ATOM 3007 C CA . ALA B 1 147 ? 13.656 21.156 7.062 1 98.75 147 ALA B CA 1
ATOM 3008 C C . ALA B 1 147 ? 12.375 21.469 7.828 1 98.75 147 ALA B C 1
ATOM 3010 O O . ALA B 1 147 ? 11.883 22.594 7.777 1 98.75 147 ALA B O 1
ATOM 3011 N N . ILE B 1 148 ? 11.852 20.484 8.477 1 98.88 148 ILE B N 1
ATOM 3012 C CA . ILE B 1 148 ? 10.82 20.719 9.477 1 98.88 148 ILE B CA 1
ATOM 3013 C C . ILE B 1 148 ? 11.438 21.328 10.734 1 98.88 148 ILE B C 1
ATOM 3015 O O . ILE B 1 148 ? 12.25 20.688 11.406 1 98.88 148 ILE B O 1
ATOM 3019 N N . PRO B 1 149 ? 11.062 22.516 11.031 1 98.5 149 PRO B N 1
ATOM 3020 C CA . PRO B 1 149 ? 11.695 23.109 12.211 1 98.5 149 PRO B CA 1
ATOM 3021 C C . PRO B 1 149 ? 11.289 22.438 13.516 1 98.5 149 PRO B C 1
ATOM 3023 O O . PRO B 1 149 ? 10.094 22.25 13.766 1 98.5 149 PRO B O 1
ATOM 3026 N N . PRO B 1 150 ? 12.273 22.109 14.352 1 98.5 150 PRO B N 1
ATOM 3027 C CA . PRO B 1 150 ? 11.945 21.438 15.609 1 98.5 150 PRO B CA 1
ATOM 3028 C C . PRO B 1 150 ? 11.039 22.266 16.516 1 98.5 150 PRO B C 1
ATOM 3030 O O . PRO B 1 150 ? 10.359 21.734 17.375 1 98.5 150 PRO B O 1
ATOM 3033 N N . GLU B 1 151 ? 10.984 23.578 16.266 1 98.38 151 GLU B N 1
ATOM 3034 C CA . GLU B 1 151 ? 10.148 24.484 17.047 1 98.38 151 GLU B CA 1
ATOM 3035 C C . GLU B 1 151 ? 8.672 24.125 16.922 1 98.38 151 GLU B C 1
ATOM 3037 O O . GLU B 1 151 ? 7.871 24.422 17.797 1 98.38 151 GLU B O 1
ATOM 3042 N N . LEU B 1 152 ? 8.312 23.453 15.836 1 98.5 152 LEU B N 1
ATOM 3043 C CA . LEU B 1 152 ? 6.926 23.016 15.664 1 98.5 152 LEU B CA 1
ATOM 3044 C C . LEU B 1 152 ? 6.516 22.047 16.766 1 98.5 152 LEU B C 1
ATOM 3046 O O . LEU B 1 152 ? 5.332 21.922 17.078 1 98.5 152 LEU B O 1
ATOM 3050 N N . CYS B 1 153 ? 7.5 21.391 17.344 1 98.69 153 CYS B N 1
ATOM 3051 C CA . CYS B 1 153 ? 7.223 20.375 18.359 1 98.69 153 CYS B CA 1
ATOM 3052 C C . CYS B 1 153 ? 6.84 21.016 19.688 1 98.69 153 CYS B C 1
ATOM 3054 O O . CYS B 1 153 ? 6.535 20.328 20.656 1 98.69 153 CYS B O 1
ATOM 3056 N N . ARG B 1 154 ? 6.785 22.375 19.734 1 98.19 154 ARG B N 1
ATOM 3057 C CA . ARG B 1 154 ? 6.34 23.109 20.922 1 98.19 154 ARG B CA 1
ATOM 3058 C C . ARG B 1 154 ? 4.824 23.266 20.922 1 98.19 154 ARG B C 1
ATOM 3060 O O . ARG B 1 154 ? 4.242 23.656 21.938 1 98.19 154 ARG B O 1
ATOM 3067 N N . LEU B 1 155 ? 4.211 22.953 19.812 1 98.38 155 LEU B N 1
ATOM 3068 C CA . LEU B 1 155 ? 2.777 23.172 19.672 1 98.38 155 LEU B CA 1
ATOM 3069 C C . LEU B 1 155 ? 1.98 22.062 20.344 1 98.38 155 LEU B C 1
ATOM 3071 O O . LEU B 1 155 ? 1.344 21.25 19.672 1 98.38 155 LEU B O 1
ATOM 3075 N N . SER B 1 156 ? 1.816 22.156 21.594 1 97.19 156 SER B N 1
ATOM 3076 C CA . SER B 1 156 ? 1.307 21.062 22.438 1 97.19 156 SER B CA 1
ATOM 3077 C C . SER B 1 156 ? -0.183 20.844 22.188 1 97.19 156 SER B C 1
ATOM 3079 O O . SER B 1 156 ? -0.714 19.766 22.516 1 97.19 156 SER B O 1
ATOM 3081 N N . LYS B 1 157 ? -0.837 21.844 21.562 1 98.5 157 LYS B N 1
ATOM 3082 C CA . LYS B 1 157 ? -2.279 21.719 21.359 1 98.5 157 LYS B CA 1
ATOM 3083 C C . LYS B 1 157 ? -2.602 21.234 19.953 1 98.5 157 LYS B C 1
ATOM 3085 O O . LYS B 1 157 ? -3.771 21.047 19.609 1 98.5 157 LYS B O 1
ATOM 3090 N N . LEU B 1 158 ? -1.593 21.016 19.188 1 98.69 158 LEU B N 1
ATOM 3091 C CA . LEU B 1 158 ? -1.784 20.641 17.781 1 98.69 158 LEU B CA 1
ATOM 3092 C C . LEU B 1 158 ? -2.479 19.281 17.672 1 98.69 158 LEU B C 1
ATOM 3094 O O . LEU B 1 158 ? -2.031 18.297 18.266 1 98.69 158 LEU B O 1
ATOM 3098 N N . GLU B 1 159 ? -3.582 19.234 16.969 1 98.81 159 GLU B N 1
ATOM 3099 C CA . GLU B 1 159 ? -4.344 18.016 16.719 1 98.81 159 GLU B CA 1
ATOM 3100 C C . GLU B 1 159 ? -4.105 17.484 15.305 1 98.81 159 GLU B C 1
ATOM 3102 O O . GLU B 1 159 ? -4.199 16.281 15.062 1 98.81 159 GLU B O 1
ATOM 3107 N N . SER B 1 160 ? -3.857 18.406 14.422 1 98.69 160 SER B N 1
ATOM 3108 C CA . SER B 1 160 ? -3.635 18.047 13.023 1 98.69 160 SER B CA 1
ATOM 3109 C C . SER B 1 160 ? -2.443 18.812 12.445 1 98.69 160 SER B C 1
ATOM 3111 O O . SER B 1 160 ? -2.396 20.047 12.508 1 98.69 160 SER B O 1
ATOM 3113 N N . LEU B 1 161 ? -1.476 18.094 11.922 1 98.69 161 LEU B N 1
ATOM 3114 C CA . LEU B 1 161 ? -0.307 18.641 11.242 1 98.69 161 LEU B CA 1
ATOM 3115 C C . LEU B 1 161 ? -0.163 18.062 9.844 1 98.69 161 LEU B C 1
ATOM 3117 O O . LEU B 1 161 ? 0.142 16.875 9.688 1 98.69 161 LEU B O 1
ATOM 3121 N N . SER B 1 162 ? -0.402 18.859 8.82 1 98.5 162 SER B N 1
ATOM 3122 C CA . SER B 1 162 ? -0.302 18.422 7.43 1 98.5 162 SER B CA 1
ATOM 3123 C C . SER B 1 162 ? 0.799 19.188 6.695 1 98.5 162 SER B C 1
ATOM 3125 O O . SER B 1 162 ? 0.673 20.391 6.445 1 98.5 162 SER B O 1
ATOM 3127 N N . LEU B 1 163 ? 1.855 18.469 6.352 1 98.56 163 LEU B N 1
ATOM 3128 C CA . LEU B 1 163 ? 3.002 19.047 5.664 1 98.56 163 LEU B CA 1
ATOM 3129 C C . LEU B 1 163 ? 3.234 18.375 4.32 1 98.56 163 LEU B C 1
ATOM 3131 O O . LEU B 1 163 ? 4.238 18.625 3.652 1 98.56 163 LEU B O 1
ATOM 3135 N N . ASN B 1 164 ? 2.391 17.547 3.951 1 97.75 164 ASN B N 1
ATOM 3136 C CA . ASN B 1 164 ? 2.604 16.641 2.82 1 97.75 164 ASN B CA 1
ATOM 3137 C C . ASN B 1 164 ? 2.619 17.406 1.497 1 97.75 164 ASN B C 1
ATOM 3139 O O . ASN B 1 164 ? 2.104 18.516 1.41 1 97.75 164 ASN B O 1
ATOM 3143 N N . SER B 1 165 ? 3.154 16.734 0.451 1 97.38 165 SER B N 1
ATOM 3144 C CA . SER B 1 165 ? 3.174 17.234 -0.922 1 97.38 165 SER B CA 1
ATOM 3145 C C . SER B 1 165 ? 3.891 18.578 -1.017 1 97.38 165 SER B C 1
ATOM 3147 O O . SER B 1 165 ? 3.32 19.547 -1.498 1 97.38 165 SER B O 1
ATOM 3149 N N . ASN B 1 166 ? 5.105 18.578 -0.534 1 98.62 166 ASN B N 1
ATOM 3150 C CA . ASN B 1 166 ? 6.094 19.656 -0.625 1 98.62 166 ASN B CA 1
ATOM 3151 C C . ASN B 1 166 ? 7.457 19.125 -1.051 1 98.62 166 ASN B C 1
ATOM 3153 O O . ASN B 1 166 ? 7.547 18.094 -1.717 1 98.62 166 ASN B O 1
ATOM 3157 N N . SER B 1 167 ? 8.508 19.906 -0.807 1 98.75 167 SER B N 1
ATOM 3158 C CA . SER B 1 167 ? 9.883 19.484 -1.052 1 98.75 167 SER B CA 1
ATOM 3159 C C . SER B 1 167 ? 10.719 19.562 0.219 1 98.75 167 SER B C 1
ATOM 3161 O O . SER B 1 167 ? 11.883 19.969 0.179 1 98.75 167 SER B O 1
ATOM 3163 N N . LEU B 1 168 ? 10.07 19.25 1.278 1 98.81 168 LEU B N 1
ATOM 3164 C CA . LEU B 1 168 ? 10.766 19.297 2.559 1 98.81 168 LEU B CA 1
ATOM 3165 C C . LEU B 1 168 ? 11.844 18.234 2.637 1 98.81 168 LEU B C 1
ATOM 3167 O O . LEU B 1 168 ? 11.664 17.109 2.141 1 98.81 168 LEU B O 1
ATOM 3171 N N . ARG B 1 169 ? 12.914 18.609 3.24 1 98.75 169 ARG B N 1
ATOM 3172 C CA . ARG B 1 169 ? 14.07 17.734 3.402 1 98.75 169 ARG B CA 1
ATOM 3173 C C . ARG B 1 169 ? 14.438 17.578 4.871 1 98.75 169 ARG B C 1
ATOM 3175 O O . ARG B 1 169 ? 13.828 18.203 5.742 1 98.75 169 ARG B O 1
ATOM 3182 N N . GLY B 1 170 ? 15.398 16.688 5.098 1 98.62 170 GLY B N 1
ATOM 3183 C CA . GLY B 1 170 ? 15.859 16.469 6.461 1 98.62 170 GLY B CA 1
ATOM 3184 C C . GLY B 1 170 ? 15.047 15.43 7.207 1 98.62 170 GLY B C 1
ATOM 3185 O O . GLY B 1 170 ? 14.258 14.703 6.605 1 98.62 170 GLY B O 1
ATOM 3186 N N . ALA B 1 171 ? 15.344 15.383 8.508 1 98.75 171 ALA B N 1
ATOM 3187 C CA . ALA B 1 171 ? 14.75 14.344 9.344 1 98.75 171 ALA B CA 1
ATOM 3188 C C . ALA B 1 171 ? 13.438 14.82 9.953 1 98.75 171 ALA B C 1
ATOM 3190 O O . ALA B 1 171 ? 13.195 16.016 10.07 1 98.75 171 ALA B O 1
ATOM 3191 N N . ILE B 1 172 ? 12.578 13.875 10.312 1 98.81 172 ILE B N 1
ATOM 3192 C CA . ILE B 1 172 ? 11.492 14.164 11.25 1 98.81 172 ILE B CA 1
ATOM 3193 C C . ILE B 1 172 ? 12.07 14.531 12.609 1 98.81 172 ILE B C 1
ATOM 3195 O O . ILE B 1 172 ? 12.914 13.812 13.148 1 98.81 172 ILE B O 1
ATOM 3199 N N . PRO B 1 173 ? 11.594 15.641 13.156 1 98.75 173 PRO B N 1
ATOM 3200 C CA . PRO B 1 173 ? 12.18 16.062 14.43 1 98.75 173 PRO B CA 1
ATOM 3201 C C . PRO B 1 173 ? 12.039 15.008 15.523 1 98.75 173 PRO B C 1
ATOM 3203 O O . PRO B 1 173 ? 10.977 14.398 15.664 1 98.75 173 PRO B O 1
ATOM 3206 N N . ASP B 1 174 ? 13.117 14.82 16.344 1 98.44 174 ASP B N 1
ATOM 3207 C CA . ASP B 1 174 ? 13.148 13.812 17.391 1 98.44 174 ASP B CA 1
ATOM 3208 C C . ASP B 1 174 ? 12.078 14.078 18.438 1 98.44 174 ASP B C 1
ATOM 3210 O O . ASP B 1 174 ? 11.57 13.148 19.078 1 98.44 174 ASP B O 1
ATOM 3214 N N . ASP B 1 175 ? 11.703 15.359 18.516 1 98.5 175 ASP B N 1
ATOM 3215 C CA . ASP B 1 175 ? 10.773 15.766 19.562 1 98.5 175 ASP B CA 1
ATOM 3216 C C . ASP B 1 175 ? 9.336 15.727 19.062 1 98.5 175 ASP B C 1
ATOM 3218 O O . ASP B 1 175 ? 8.43 16.25 19.719 1 98.5 175 ASP B O 1
ATOM 3222 N N . ILE B 1 176 ? 9.055 15.078 17.969 1 98.75 176 ILE B N 1
ATOM 3223 C CA . ILE B 1 176 ? 7.711 15.039 17.391 1 98.75 176 ILE B CA 1
ATOM 3224 C C . ILE B 1 176 ? 6.742 14.438 18.406 1 98.75 176 ILE B C 1
ATOM 3226 O O . ILE B 1 176 ? 5.555 14.773 18.422 1 98.75 176 ILE B O 1
ATOM 3230 N N . GLY B 1 177 ? 7.258 13.594 19.297 1 98.69 177 GLY B N 1
ATOM 3231 C CA . GLY B 1 177 ? 6.469 12.93 20.328 1 98.69 177 GLY B CA 1
ATOM 3232 C C . GLY B 1 177 ? 5.949 13.891 21.391 1 98.69 177 GLY B C 1
ATOM 3233 O O . GLY B 1 177 ? 5.094 13.523 22.188 1 98.69 177 GLY B O 1
ATOM 3234 N N . ASN B 1 178 ? 6.406 15.164 21.375 1 98.62 178 ASN B N 1
ATOM 3235 C CA . ASN B 1 178 ? 5.922 16.172 22.297 1 98.62 178 ASN B CA 1
ATOM 3236 C C . ASN B 1 178 ? 4.531 16.672 21.922 1 98.62 178 ASN B C 1
ATOM 3238 O O . ASN B 1 178 ? 3.857 17.328 22.719 1 98.62 178 ASN B O 1
ATOM 3242 N N . LEU B 1 179 ? 4.129 16.391 20.719 1 98.75 179 LEU B N 1
ATOM 3243 C CA . LEU B 1 179 ? 2.811 16.812 20.266 1 98.75 179 LEU B CA 1
ATOM 3244 C C . LEU B 1 179 ? 1.736 15.82 20.703 1 98.75 179 LEU B C 1
ATOM 3246 O O . LEU B 1 179 ? 1.069 15.211 19.875 1 98.75 179 LEU B O 1
ATOM 3250 N N . THR B 1 180 ? 1.479 15.805 21.969 1 98.31 180 THR B N 1
ATOM 3251 C CA . THR B 1 180 ? 0.723 14.719 22.578 1 98.31 180 THR B CA 1
ATOM 3252 C C . THR B 1 180 ? -0.753 14.805 22.203 1 98.31 180 THR B C 1
ATOM 3254 O O . THR B 1 180 ? -1.499 13.836 22.359 1 98.31 180 THR B O 1
ATOM 3257 N N . ALA B 1 181 ? -1.179 15.984 21.656 1 98.62 181 ALA B N 1
ATOM 3258 C CA . ALA B 1 181 ? -2.574 16.125 21.25 1 98.62 181 ALA B CA 1
ATOM 3259 C C . ALA B 1 181 ? -2.77 15.711 19.797 1 98.62 181 ALA B C 1
ATOM 3261 O O . ALA B 1 181 ? -3.898 15.664 19.297 1 98.62 181 ALA B O 1
ATOM 3262 N N . LEU B 1 182 ? -1.729 15.383 19.141 1 98.75 182 LEU B N 1
ATOM 3263 C CA . LEU B 1 182 ? -1.743 15.156 17.688 1 98.75 182 LEU B CA 1
ATOM 3264 C C . LEU B 1 182 ? -2.547 13.906 17.344 1 98.75 182 LEU B C 1
ATOM 3266 O O . LEU B 1 182 ? -2.295 12.828 17.891 1 98.75 182 LEU B O 1
ATOM 3270 N N . ALA B 1 183 ? -3.555 14.039 16.469 1 98.56 183 ALA B N 1
ATOM 3271 C CA . ALA B 1 183 ? -4.383 12.938 15.977 1 98.56 183 ALA B CA 1
ATOM 3272 C C . ALA B 1 183 ? -4.059 12.617 14.523 1 98.56 183 ALA B C 1
ATOM 3274 O O . ALA B 1 183 ? -4.164 11.461 14.102 1 98.56 183 ALA B O 1
ATOM 3275 N N . TYR B 1 184 ? -3.701 13.641 13.773 1 97.88 184 TYR B N 1
ATOM 3276 C CA . TYR B 1 184 ? -3.441 13.508 12.344 1 97.88 184 TYR B CA 1
ATOM 3277 C C . TYR B 1 184 ? -2.068 14.07 11.984 1 97.88 184 TYR B C 1
ATOM 3279 O O . TYR B 1 184 ? -1.806 15.258 12.188 1 97.88 184 TYR B O 1
ATOM 3287 N N . LEU B 1 185 ? -1.203 13.219 11.438 1 98.06 185 LEU B N 1
ATOM 3288 C CA . LEU B 1 185 ? 0.124 13.609 10.984 1 98.06 185 LEU B CA 1
ATOM 3289 C C . LEU B 1 185 ? 0.361 13.156 9.547 1 98.06 185 LEU B C 1
ATOM 3291 O O . LEU B 1 185 ? 0.518 11.961 9.281 1 98.06 185 LEU B O 1
ATOM 3295 N N . THR B 1 186 ? 0.395 14.102 8.594 1 97.56 186 THR B N 1
ATOM 3296 C CA . THR B 1 186 ? 0.646 13.766 7.191 1 97.56 186 THR B CA 1
ATOM 3297 C C . THR B 1 186 ? 1.909 14.461 6.691 1 97.56 186 THR B C 1
ATOM 3299 O O . THR B 1 186 ? 1.991 15.688 6.691 1 97.56 186 THR B O 1
ATOM 3302 N N . LEU B 1 187 ? 2.863 13.594 6.23 1 97.69 187 LEU B N 1
ATOM 3303 C CA . LEU B 1 187 ? 4.18 14.039 5.789 1 97.69 187 LEU B CA 1
ATOM 3304 C C . LEU B 1 187 ? 4.496 13.508 4.395 1 97.69 187 LEU B C 1
ATOM 3306 O O . LEU B 1 187 ? 5.594 13.719 3.879 1 97.69 187 LEU B O 1
ATOM 3310 N N . TYR B 1 188 ? 3.59 12.836 3.838 1 95.44 188 TYR B N 1
ATOM 3311 C CA . TYR B 1 188 ? 3.885 12.055 2.641 1 95.44 188 TYR B CA 1
ATOM 3312 C C . TYR B 1 188 ? 4.238 12.961 1.471 1 95.44 188 TYR B C 1
ATOM 3314 O O . TYR B 1 188 ? 3.922 14.156 1.487 1 95.44 188 TYR B O 1
ATOM 3322 N N . ASP B 1 189 ? 4.902 12.445 0.439 1 94.94 189 ASP B N 1
ATOM 3323 C CA . ASP B 1 189 ? 5.254 13.133 -0.799 1 94.94 189 ASP B CA 1
ATOM 3324 C C . ASP B 1 189 ? 6.121 14.359 -0.52 1 94.94 189 ASP B C 1
ATOM 3326 O O . ASP B 1 189 ? 5.816 15.461 -0.976 1 94.94 189 ASP B O 1
ATOM 3330 N N . ASN B 1 190 ? 7.176 14.141 0.258 1 98.06 190 ASN B N 1
ATOM 3331 C CA . ASN B 1 190 ? 8.305 15.039 0.483 1 98.06 190 ASN B CA 1
ATOM 3332 C C . ASN B 1 190 ? 9.633 14.367 0.168 1 98.06 190 ASN B C 1
ATOM 3334 O O . ASN B 1 190 ? 9.68 13.406 -0.608 1 98.06 190 ASN B O 1
ATOM 3338 N N . GLU B 1 191 ? 10.695 14.977 0.623 1 98.31 191 GLU B N 1
ATOM 3339 C CA . GLU B 1 191 ? 12.039 14.422 0.464 1 98.31 191 GLU B CA 1
ATOM 3340 C C . GLU B 1 191 ? 12.703 14.188 1.817 1 98.31 191 GLU B C 1
ATOM 3342 O O . GLU B 1 191 ? 13.906 14.414 1.972 1 98.31 191 GLU B O 1
ATOM 3347 N N . LEU B 1 192 ? 11.891 13.789 2.732 1 98.5 192 LEU B N 1
ATOM 3348 C CA . LEU B 1 192 ? 12.391 13.586 4.086 1 98.5 192 LEU B CA 1
ATOM 3349 C C . LEU B 1 192 ? 13.344 12.398 4.141 1 98.5 192 LEU B C 1
ATOM 3351 O O . LEU B 1 192 ? 13.258 11.484 3.314 1 98.5 192 LEU B O 1
ATOM 3355 N N . SER B 1 193 ? 14.281 12.453 5.113 1 98.31 193 SER B N 1
ATOM 3356 C CA . SER B 1 193 ? 15.281 11.406 5.293 1 98.31 193 SER B CA 1
ATOM 3357 C C . SER B 1 193 ? 15.398 10.992 6.758 1 98.31 193 SER B C 1
ATOM 3359 O O . SER B 1 193 ? 14.656 11.492 7.605 1 98.31 193 SER B O 1
ATOM 3361 N N . GLY B 1 194 ? 16.25 9.961 6.953 1 97.75 194 GLY B N 1
ATOM 3362 C CA . GLY B 1 194 ? 16.422 9.477 8.312 1 97.75 194 GLY B CA 1
ATOM 3363 C C . GLY B 1 194 ? 15.414 8.422 8.711 1 97.75 194 GLY B C 1
ATOM 3364 O O . GLY B 1 194 ? 14.828 7.758 7.855 1 97.75 194 GLY B O 1
ATOM 3365 N N . ALA B 1 195 ? 15.328 8.234 10.055 1 97.75 195 ALA B N 1
ATOM 3366 C CA . ALA B 1 195 ? 14.43 7.223 10.602 1 97.75 195 ALA B CA 1
ATOM 3367 C C . ALA B 1 195 ? 13.18 7.859 11.188 1 97.75 195 ALA B C 1
ATOM 3369 O O . ALA B 1 195 ? 13.148 9.07 11.438 1 97.75 195 ALA B O 1
ATOM 3370 N N . ILE B 1 196 ? 12.102 7.086 11.336 1 98.06 196 ILE B N 1
ATOM 3371 C CA . ILE B 1 196 ? 10.984 7.512 12.164 1 98.06 196 ILE B CA 1
ATOM 3372 C C . ILE B 1 196 ? 11.406 7.539 13.625 1 98.06 196 ILE B C 1
ATOM 3374 O O . ILE B 1 196 ? 11.859 6.527 14.164 1 98.06 196 ILE B O 1
ATOM 3378 N N . PRO B 1 197 ? 11.242 8.719 14.266 1 98.5 197 PRO B N 1
ATOM 3379 C CA . PRO B 1 197 ? 11.727 8.82 15.648 1 98.5 197 PRO B CA 1
ATOM 3380 C C . PRO B 1 197 ? 10.945 7.93 16.609 1 98.5 197 PRO B C 1
ATOM 3382 O O . PRO B 1 197 ? 9.727 7.789 16.469 1 98.5 197 PRO B O 1
ATOM 3385 N N . ALA B 1 198 ? 11.672 7.395 17.609 1 98.38 198 ALA B N 1
ATOM 3386 C CA . ALA B 1 198 ? 11.055 6.539 18.625 1 98.38 198 ALA B CA 1
ATOM 3387 C C . ALA B 1 198 ? 9.992 7.301 19.406 1 98.38 198 ALA B C 1
ATOM 3389 O O . ALA B 1 198 ? 9.016 6.711 19.875 1 98.38 198 ALA B O 1
ATOM 3390 N N . SER B 1 199 ? 10.117 8.609 19.484 1 98.69 199 SER B N 1
ATOM 3391 C CA . SER B 1 199 ? 9.219 9.43 20.281 1 98.69 199 SER B CA 1
ATOM 3392 C C . SER B 1 199 ? 7.801 9.406 19.734 1 98.69 199 SER B C 1
ATOM 3394 O O . SER B 1 199 ? 6.855 9.812 20.406 1 98.69 199 SER B O 1
ATOM 3396 N N . ILE B 1 200 ? 7.613 8.883 18.516 1 98.44 200 ILE B N 1
ATOM 3397 C CA . ILE B 1 200 ? 6.293 8.773 17.906 1 98.44 200 ILE B CA 1
ATOM 3398 C C . ILE B 1 200 ? 5.371 7.965 18.812 1 98.44 200 ILE B C 1
ATOM 3400 O O . ILE B 1 200 ? 4.16 8.188 18.828 1 98.44 200 ILE B O 1
ATOM 3404 N N . GLY B 1 201 ? 5.969 7.066 19.562 1 98.38 201 GLY B N 1
ATOM 3405 C CA . GLY B 1 201 ? 5.215 6.207 20.469 1 98.38 201 GLY B CA 1
ATOM 3406 C C . GLY B 1 201 ? 4.5 6.969 21.562 1 98.38 201 GLY B C 1
ATOM 3407 O O . GLY B 1 201 ? 3.596 6.438 22.203 1 98.38 201 GLY B O 1
ATOM 3408 N N . ASN B 1 202 ? 4.898 8.242 21.781 1 98.56 202 ASN B N 1
ATOM 3409 C CA . ASN B 1 202 ? 4.289 9.094 22.797 1 98.56 202 ASN B CA 1
ATOM 3410 C C . ASN B 1 202 ? 2.971 9.688 22.328 1 98.56 202 ASN B C 1
ATOM 3412 O O . ASN B 1 202 ? 2.219 10.258 23.109 1 98.56 202 ASN B O 1
ATOM 3416 N N . LEU B 1 203 ? 2.689 9.562 21.031 1 98.62 203 LEU B N 1
ATOM 3417 C CA . LEU B 1 203 ? 1.484 10.156 20.469 1 98.62 203 LEU B CA 1
ATOM 3418 C C . LEU B 1 203 ? 0.287 9.227 20.641 1 98.62 203 LEU B C 1
ATOM 3420 O O . LEU B 1 203 ? -0.198 8.648 19.656 1 98.62 203 LEU B O 1
ATOM 3424 N N . LYS B 1 204 ? -0.249 9.195 21.828 1 98.25 204 LYS B N 1
ATOM 3425 C CA . LYS B 1 204 ? -1.289 8.25 22.219 1 98.25 204 LYS B CA 1
ATOM 3426 C C . LYS B 1 204 ? -2.602 8.547 21.5 1 98.25 204 LYS B C 1
ATOM 3428 O O . LYS B 1 204 ? -3.463 7.672 21.391 1 98.25 204 LYS B O 1
ATOM 3433 N N . ARG B 1 205 ? -2.736 9.789 20.953 1 98.38 205 ARG B N 1
ATOM 3434 C CA . ARG B 1 205 ? -3.98 10.188 20.297 1 98.38 205 ARG B CA 1
ATOM 3435 C C . ARG B 1 205 ? -3.877 10.023 18.781 1 98.38 205 ARG B C 1
ATOM 3437 O O . ARG B 1 205 ? -4.859 10.227 18.062 1 98.38 205 ARG B O 1
ATOM 3444 N N . LEU B 1 206 ? -2.686 9.641 18.312 1 98.44 206 LEU B N 1
ATOM 3445 C CA . LEU B 1 206 ? -2.447 9.586 16.875 1 98.44 206 LEU B CA 1
ATOM 3446 C C . LEU B 1 206 ? -3.338 8.539 16.203 1 98.44 206 LEU B C 1
ATOM 3448 O O . LEU B 1 206 ? -3.355 7.383 16.625 1 98.44 206 LEU B O 1
ATOM 3452 N N . GLN B 1 207 ? -4.09 8.961 15.227 1 97.44 207 GLN B N 1
ATOM 3453 C CA . GLN B 1 207 ? -4.984 8.086 14.477 1 97.44 207 GLN B CA 1
ATOM 3454 C C . GLN B 1 207 ? -4.43 7.805 13.078 1 97.44 207 GLN B C 1
ATOM 3456 O O . GLN B 1 207 ? -4.605 6.707 12.547 1 97.44 207 GLN B O 1
ATOM 3461 N N . VAL B 1 208 ? -3.801 8.797 12.539 1 96.56 208 VAL B N 1
ATOM 3462 C CA . VAL B 1 208 ? -3.285 8.695 11.18 1 96.56 208 VAL B CA 1
ATOM 3463 C C . VAL B 1 208 ? -1.816 9.109 11.148 1 96.56 208 VAL B C 1
ATOM 3465 O O . VAL B 1 208 ? -1.46 10.188 11.641 1 96.56 208 VAL B O 1
ATOM 3468 N N . LEU B 1 209 ? -0.989 8.297 10.609 1 96.62 209 LEU B N 1
ATOM 3469 C CA . LEU B 1 209 ? 0.394 8.609 10.266 1 96.62 209 LEU B CA 1
ATOM 3470 C C . LEU B 1 209 ? 0.684 8.258 8.812 1 96.62 209 LEU B C 1
ATOM 3472 O O . LEU B 1 209 ? 0.694 7.078 8.445 1 96.62 209 LEU B O 1
ATOM 3476 N N . ARG B 1 210 ? 0.861 9.242 7.988 1 95.56 210 ARG B N 1
ATOM 3477 C CA . ARG B 1 210 ? 1.229 9.023 6.594 1 95.56 210 ARG B CA 1
ATOM 3478 C C . ARG B 1 210 ? 2.533 9.742 6.254 1 95.56 210 ARG B C 1
ATOM 3480 O O . ARG B 1 210 ? 2.643 10.953 6.418 1 95.56 210 ARG B O 1
ATOM 3487 N N . ALA B 1 211 ? 3.484 8.992 5.82 1 96.06 211 ALA B N 1
ATOM 3488 C CA . ALA B 1 211 ? 4.781 9.562 5.457 1 96.06 211 ALA B CA 1
ATOM 3489 C C . ALA B 1 211 ? 5.336 8.906 4.199 1 96.06 211 ALA B C 1
ATOM 3491 O O . ALA B 1 211 ? 6.547 8.945 3.953 1 96.06 211 ALA B O 1
ATOM 3492 N N . GLY B 1 212 ? 4.457 8.273 3.529 1 92.81 212 GLY B N 1
ATOM 3493 C CA . GLY B 1 212 ? 4.867 7.605 2.305 1 92.81 212 GLY B CA 1
ATOM 3494 C C . GLY B 1 212 ? 5.453 8.555 1.275 1 92.81 212 GLY B C 1
ATOM 3495 O O . GLY B 1 212 ? 5.273 9.773 1.373 1 92.81 212 GLY B O 1
ATOM 3496 N N . GLY B 1 213 ? 6.18 7.949 0.298 1 90.62 213 GLY B N 1
ATOM 3497 C CA . GLY B 1 213 ? 6.715 8.758 -0.783 1 90.62 213 GLY B CA 1
ATOM 3498 C C . GLY B 1 213 ? 8.008 9.461 -0.417 1 90.62 213 GLY B C 1
ATOM 3499 O O . GLY B 1 213 ? 8.617 10.141 -1.252 1 90.62 213 GLY B O 1
ATOM 3500 N N . ASN B 1 214 ? 8.398 9.422 0.85 1 94.81 214 ASN B N 1
ATOM 3501 C CA . ASN B 1 214 ? 9.703 9.906 1.283 1 94.81 214 ASN B CA 1
ATOM 3502 C C . ASN B 1 214 ? 10.766 8.812 1.166 1 94.81 214 ASN B C 1
ATOM 3504 O O . ASN B 1 214 ? 11.016 8.078 2.123 1 94.81 214 ASN B O 1
ATOM 3508 N N . GLN B 1 215 ? 11.445 8.758 0.089 1 91.94 215 GLN B N 1
ATOM 3509 C CA . GLN B 1 215 ? 12.367 7.668 -0.217 1 91.94 215 GLN B CA 1
ATOM 3510 C C . GLN B 1 215 ? 13.562 7.676 0.73 1 91.94 215 GLN B C 1
ATOM 3512 O O . GLN B 1 215 ? 14.195 6.641 0.956 1 91.94 215 GLN B O 1
ATOM 3517 N N . GLY B 1 216 ? 13.828 8.82 1.204 1 95.44 216 GLY B N 1
ATOM 3518 C CA . GLY B 1 216 ? 14.977 8.984 2.08 1 95.44 216 GLY B CA 1
ATOM 3519 C C . GLY B 1 216 ? 14.734 8.477 3.49 1 95.44 216 GLY B C 1
ATOM 3520 O O . GLY B 1 216 ? 15.672 8.336 4.277 1 95.44 216 GLY B O 1
ATOM 3521 N N . LEU B 1 217 ? 13.461 8.25 3.805 1 95.62 217 LEU B N 1
ATOM 3522 C CA . LEU B 1 217 ? 13.172 7.637 5.098 1 95.62 217 LEU B CA 1
ATOM 3523 C C . LEU B 1 217 ? 13.672 6.195 5.133 1 95.62 217 LEU B C 1
ATOM 3525 O O . LEU B 1 217 ? 13.352 5.402 4.246 1 95.62 217 LEU B O 1
ATOM 3529 N N . LYS B 1 218 ? 14.438 5.887 6.125 1 94.38 218 LYS B N 1
ATOM 3530 C CA . LYS B 1 218 ? 15.109 4.59 6.188 1 94.38 218 LYS B CA 1
ATOM 3531 C C . LYS B 1 218 ? 14.992 3.979 7.582 1 94.38 218 LYS B C 1
ATOM 3533 O O . LYS B 1 218 ? 14.438 4.602 8.492 1 94.38 218 LYS B O 1
ATOM 3538 N N . GLY B 1 219 ? 15.508 2.688 7.645 1 92.69 219 GLY B N 1
ATOM 3539 C CA . GLY B 1 219 ? 15.5 1.994 8.922 1 92.69 219 GLY B CA 1
ATOM 3540 C C . GLY B 1 219 ? 14.211 1.254 9.195 1 92.69 219 GLY B C 1
ATOM 3541 O O . GLY B 1 219 ? 13.289 1.274 8.367 1 92.69 219 GLY B O 1
ATOM 3542 N N . PRO B 1 220 ? 14.25 0.582 10.391 1 92.62 220 PRO B N 1
ATOM 3543 C CA . PRO B 1 220 ? 13.047 -0.164 10.773 1 92.62 220 PRO B CA 1
ATOM 3544 C C . PRO B 1 220 ? 11.961 0.731 11.367 1 92.62 220 PRO B C 1
ATOM 3546 O O . PRO B 1 220 ? 12.242 1.868 11.758 1 92.62 220 PRO B O 1
ATOM 3549 N N . LEU B 1 221 ? 10.711 0.223 11.266 1 95 221 LEU B N 1
ATOM 3550 C CA . LEU B 1 221 ? 9.68 0.831 12.094 1 95 221 LEU B CA 1
ATOM 3551 C C . LEU B 1 221 ? 10.055 0.748 13.57 1 95 221 LEU B C 1
ATOM 3553 O O . LEU B 1 221 ? 10.406 -0.324 14.07 1 95 221 LEU B O 1
ATOM 3557 N N . PRO B 1 222 ? 10.094 1.922 14.266 1 96.69 222 PRO B N 1
ATOM 3558 C CA . PRO B 1 222 ? 10.484 1.842 15.672 1 96.69 222 PRO B CA 1
ATOM 3559 C C . PRO B 1 222 ? 9.5 1.042 16.516 1 96.69 222 PRO B C 1
ATOM 3561 O O . PRO B 1 222 ? 8.281 1.191 16.359 1 96.69 222 PRO B O 1
ATOM 3564 N N . PRO B 1 223 ? 10.039 0.207 17.453 1 97.06 223 PRO B N 1
ATOM 3565 C CA . PRO B 1 223 ? 9.148 -0.595 18.281 1 97.06 223 PRO B CA 1
ATOM 3566 C C . PRO B 1 223 ? 8.164 0.257 19.094 1 97.06 223 PRO B C 1
ATOM 3568 O O . PRO B 1 223 ? 7.07 -0.205 19.422 1 97.06 223 PRO B O 1
ATOM 3571 N N . GLU B 1 224 ? 8.469 1.46 19.328 1 98.44 224 GLU B N 1
ATOM 3572 C CA . GLU B 1 224 ? 7.633 2.377 20.094 1 98.44 224 GLU B CA 1
ATOM 3573 C C . GLU B 1 224 ? 6.328 2.684 19.359 1 98.44 224 GLU B C 1
ATOM 3575 O O . GLU B 1 224 ? 5.383 3.195 19.969 1 98.44 224 GLU B O 1
ATOM 3580 N N . ILE B 1 225 ? 6.223 2.316 18.078 1 97.5 225 ILE B N 1
ATOM 3581 C CA . ILE B 1 225 ? 5.016 2.562 17.297 1 97.5 225 ILE B CA 1
ATOM 3582 C C . ILE B 1 225 ? 3.818 1.9 17.969 1 97.5 225 ILE B C 1
ATOM 3584 O O . ILE B 1 225 ? 2.686 2.375 17.844 1 97.5 225 ILE B O 1
ATOM 3588 N N . GLY B 1 226 ? 4.086 0.818 18.703 1 96.81 226 GLY B N 1
ATOM 3589 C CA . GLY B 1 226 ? 3.037 0.106 19.406 1 96.81 226 GLY B CA 1
ATOM 3590 C C . GLY B 1 226 ? 2.336 0.96 20.453 1 96.81 226 GLY B C 1
ATOM 3591 O O . GLY B 1 226 ? 1.242 0.621 20.906 1 96.81 226 GLY B O 1
ATOM 3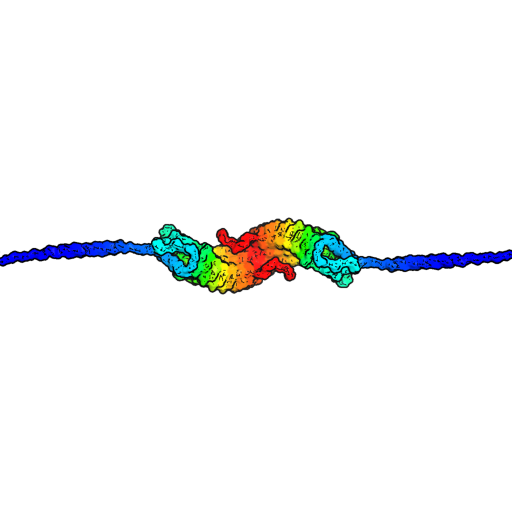592 N N . GLY B 1 227 ? 2.947 2.062 20.797 1 97.5 227 GLY B N 1
ATOM 3593 C CA . GLY B 1 227 ? 2.373 2.977 21.781 1 97.5 227 GLY B CA 1
ATOM 3594 C C . GLY B 1 227 ? 1.266 3.84 21.203 1 97.5 227 GLY B C 1
ATOM 3595 O O . GLY B 1 227 ? 0.503 4.457 21.953 1 97.5 227 GLY B O 1
ATOM 3596 N N . CYS B 1 228 ? 1.204 3.918 19.875 1 97.62 228 CYS B N 1
ATOM 3597 C CA . CYS B 1 228 ? 0.149 4.691 19.234 1 97.62 228 CYS B CA 1
ATOM 3598 C C . CYS B 1 228 ? -1.171 3.932 19.25 1 97.62 228 CYS B C 1
ATOM 3600 O O . CYS B 1 228 ? -1.662 3.516 18.188 1 97.62 228 CYS B O 1
ATOM 3602 N N . ALA B 1 229 ? -1.79 3.893 20.375 1 95.06 229 ALA B N 1
ATOM 3603 C CA . ALA B 1 229 ? -2.908 3.008 20.688 1 95.06 229 ALA B CA 1
ATOM 3604 C C . ALA B 1 229 ? -4.113 3.311 19.797 1 95.06 229 ALA B C 1
ATOM 3606 O O . ALA B 1 229 ? -4.949 2.436 19.562 1 95.06 229 ALA B O 1
ATOM 3607 N N . ASN B 1 230 ? -4.203 4.562 19.312 1 97 230 ASN B N 1
ATOM 3608 C CA . ASN B 1 230 ? -5.379 4.965 18.547 1 97 230 ASN B CA 1
ATOM 3609 C C . ASN B 1 230 ? -5.102 4.961 17.047 1 97 230 ASN B C 1
ATOM 3611 O O . ASN B 1 230 ? -5.949 5.371 16.25 1 97 230 ASN B O 1
ATOM 3615 N N . LEU B 1 231 ? -3.945 4.43 16.656 1 96.56 231 LEU B N 1
ATOM 3616 C CA . LEU B 1 231 ? -3.547 4.461 15.258 1 96.56 231 LEU B CA 1
ATOM 3617 C C . LEU B 1 231 ? -4.457 3.578 14.414 1 96.56 231 LEU B C 1
ATOM 3619 O O . LEU B 1 231 ? -4.602 2.385 14.688 1 96.56 231 LEU B O 1
ATOM 3623 N N . THR B 1 232 ? -5.125 4.164 13.43 1 93.81 232 THR B N 1
ATOM 3624 C CA . THR B 1 232 ? -6.016 3.438 12.539 1 93.81 232 THR B CA 1
ATOM 3625 C C . THR B 1 232 ? -5.395 3.299 11.148 1 93.81 232 THR B C 1
ATOM 3627 O O . THR B 1 232 ? -5.742 2.387 10.398 1 93.81 232 THR B O 1
ATOM 3630 N N . MET B 1 233 ? -4.508 4.207 10.867 1 93.12 233 MET B N 1
ATOM 3631 C CA . MET B 1 233 ? -3.887 4.23 9.547 1 93.12 233 MET B CA 1
ATOM 3632 C C . MET B 1 233 ? -2.387 4.48 9.648 1 93.12 233 MET B C 1
ATOM 3634 O O . MET B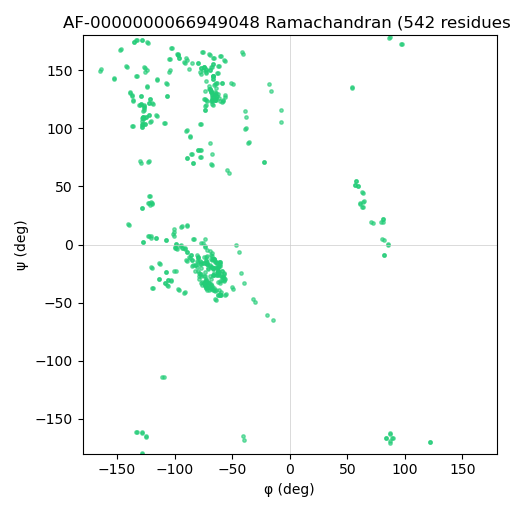 1 233 ? -1.959 5.457 10.273 1 93.12 233 MET B O 1
ATOM 3638 N N . LEU B 1 234 ? -1.626 3.611 9.008 1 93.94 234 LEU B N 1
ATOM 3639 C CA . LEU B 1 234 ? -0.177 3.736 8.898 1 93.94 234 LEU B CA 1
ATOM 3640 C C . LEU B 1 234 ? 0.264 3.621 7.441 1 93.9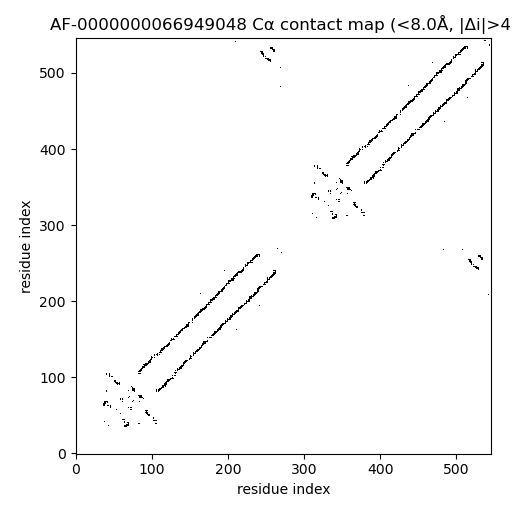4 234 LEU B C 1
ATOM 3642 O O . LEU B 1 234 ? 0.251 2.527 6.871 1 93.94 234 LEU B O 1
ATOM 3646 N N . GLY B 1 235 ? 0.551 4.77 6.824 1 92.25 235 GLY B N 1
ATOM 3647 C CA . GLY B 1 235 ? 0.965 4.805 5.43 1 92.25 235 GLY B CA 1
ATOM 3648 C C . GLY B 1 235 ? 2.432 5.152 5.254 1 92.25 235 GLY B C 1
ATOM 3649 O O . GLY B 1 235 ? 2.816 6.316 5.367 1 92.25 235 GLY B O 1
ATOM 3650 N N . LEU B 1 236 ? 3.223 4.203 4.949 1 92.56 236 LEU B N 1
ATOM 3651 C CA . LEU B 1 236 ? 4.66 4.367 4.758 1 92.56 236 LEU B CA 1
ATOM 3652 C C . LEU B 1 236 ? 5.102 3.771 3.428 1 92.56 236 LEU B C 1
ATOM 3654 O O . LEU B 1 236 ? 6.207 3.229 3.322 1 92.56 236 LEU B O 1
ATOM 3658 N N . ALA B 1 237 ? 4.223 3.824 2.514 1 87.94 237 ALA B N 1
ATOM 3659 C CA . ALA B 1 237 ? 4.496 3.277 1.188 1 87.94 237 ALA B CA 1
ATOM 3660 C C . ALA B 1 237 ? 5.59 4.074 0.48 1 87.94 237 ALA B C 1
ATOM 3662 O O . ALA B 1 237 ? 5.641 5.301 0.586 1 87.94 237 ALA B O 1
ATOM 3663 N N . GLU B 1 238 ? 6.406 3.301 -0.32 1 87.94 238 GLU B N 1
ATOM 3664 C CA . GLU B 1 238 ? 7.418 3.918 -1.17 1 87.94 238 GLU B CA 1
ATOM 3665 C C . GLU B 1 238 ? 8.438 4.699 -0.339 1 87.94 238 GLU B C 1
ATOM 3667 O O . GLU B 1 238 ? 8.773 5.84 -0.668 1 87.94 238 GLU B O 1
ATOM 3672 N N . THR B 1 239 ? 8.727 4.23 0.778 1 90.62 239 THR B N 1
ATOM 3673 C CA . THR B 1 239 ? 9.836 4.711 1.587 1 90.62 239 THR B CA 1
ATOM 3674 C C . THR B 1 239 ? 11.023 3.752 1.501 1 90.62 239 THR B C 1
ATOM 3676 O O . THR B 1 239 ? 10.93 2.697 0.87 1 90.62 239 THR B O 1
ATOM 3679 N N . GLY B 1 240 ? 12.148 4.227 2.027 1 89 240 GLY B N 1
ATOM 3680 C CA . GLY B 1 240 ? 13.312 3.357 2.076 1 89 240 GLY B CA 1
ATOM 3681 C C . GLY B 1 240 ? 13.383 2.529 3.346 1 89 240 GLY B C 1
ATOM 3682 O O . GLY B 1 240 ? 14.445 1.998 3.686 1 89 240 GLY B O 1
ATOM 3683 N N . MET B 1 241 ? 12.25 2.467 4.016 1 88.62 241 MET B N 1
ATOM 3684 C CA . MET B 1 241 ? 12.227 1.72 5.27 1 88.62 241 MET B CA 1
ATOM 3685 C C . MET B 1 241 ? 12.516 0.242 5.031 1 88.62 241 MET B C 1
ATOM 3687 O O . MET B 1 241 ? 12.195 -0.294 3.969 1 88.62 241 MET B O 1
ATOM 3691 N N . SER B 1 242 ? 13.172 -0.361 6.043 1 87.06 242 SER B N 1
ATOM 3692 C CA . SER B 1 242 ? 13.594 -1.752 5.914 1 87.06 242 SER B CA 1
ATOM 3693 C C . SER B 1 242 ? 13.555 -2.471 7.258 1 87.06 242 SER B C 1
ATOM 3695 O O . SER B 1 242 ? 13.281 -1.853 8.289 1 87.06 242 SER B O 1
ATOM 3697 N N . GLY B 1 243 ? 13.672 -3.818 7.121 1 86.94 243 GLY B N 1
ATOM 3698 C CA . GLY B 1 243 ? 13.633 -4.633 8.32 1 86.94 243 GLY B CA 1
ATOM 3699 C C . GLY B 1 243 ? 12.266 -5.23 8.594 1 86.94 243 GLY B C 1
ATOM 3700 O O . GLY B 1 243 ? 11.281 -4.867 7.945 1 86.94 243 GLY B O 1
ATOM 3701 N N . SER B 1 244 ? 12.242 -6.117 9.609 1 89.31 244 SER B N 1
ATOM 3702 C CA . SER B 1 244 ? 10.984 -6.738 10.008 1 89.31 244 SER B CA 1
ATOM 3703 C C . SER B 1 244 ? 10.125 -5.781 10.828 1 89.31 244 SER B C 1
ATOM 3705 O O . SER B 1 244 ? 10.641 -4.832 11.422 1 89.31 244 SER B O 1
ATOM 3707 N N . LEU B 1 245 ? 8.828 -6.023 10.719 1 91 245 LEU B N 1
ATOM 3708 C CA . LEU B 1 245 ? 7.941 -5.262 11.586 1 91 245 LEU B CA 1
ATOM 3709 C C . LEU B 1 245 ? 8.164 -5.629 13.047 1 91 245 LEU B C 1
ATOM 3711 O O . LEU B 1 245 ? 8.383 -6.797 13.375 1 91 245 LEU B O 1
ATOM 3715 N N . PRO B 1 246 ? 8.172 -4.574 13.867 1 92.5 246 PRO B N 1
ATOM 3716 C CA . PRO B 1 246 ? 8.289 -4.914 15.289 1 92.5 246 PRO B CA 1
ATOM 3717 C C . PRO B 1 246 ? 7.066 -5.664 15.82 1 92.5 246 PRO B C 1
ATOM 3719 O O . PRO B 1 246 ? 5.953 -5.461 15.328 1 92.5 246 PRO B O 1
ATOM 3722 N N . ASP B 1 247 ? 7.27 -6.461 16.922 1 91.75 247 ASP B N 1
ATOM 3723 C CA . ASP B 1 247 ? 6.191 -7.254 17.5 1 91.75 247 ASP B CA 1
ATOM 3724 C C . ASP B 1 247 ? 5.105 -6.359 18.094 1 91.75 247 ASP B C 1
ATOM 3726 O O . ASP B 1 247 ? 3.943 -6.762 18.172 1 91.75 247 ASP B O 1
ATOM 3730 N N . THR B 1 248 ? 5.461 -5.176 18.359 1 95.12 248 THR B N 1
ATOM 3731 C CA . THR B 1 248 ? 4.531 -4.254 19 1 95.12 248 THR B CA 1
ATOM 3732 C C . THR B 1 248 ? 3.451 -3.803 18.031 1 95.12 248 THR B C 1
ATOM 3734 O O . THR B 1 248 ? 2.443 -3.217 18.438 1 95.12 248 THR B O 1
ATOM 3737 N N . ILE B 1 249 ? 3.637 -4.125 16.734 1 92.44 249 ILE B N 1
ATOM 3738 C CA . ILE B 1 249 ? 2.6 -3.822 15.766 1 92.44 249 ILE B CA 1
ATOM 3739 C C . ILE B 1 249 ? 1.289 -4.488 16.172 1 92.44 249 ILE B C 1
ATOM 3741 O O . ILE B 1 249 ? 0.206 -3.971 15.898 1 92.44 249 ILE B O 1
ATOM 3745 N N . GLY B 1 250 ? 1.414 -5.625 16.828 1 91.44 250 GLY B N 1
ATOM 3746 C CA . GLY B 1 250 ? 0.25 -6.348 17.328 1 91.44 250 GLY B CA 1
ATOM 3747 C C . GLY B 1 250 ? -0.52 -5.586 18.391 1 91.44 250 GLY B C 1
ATOM 3748 O O . GLY B 1 250 ? -1.662 -5.93 18.703 1 91.44 250 GLY B O 1
ATOM 3749 N N . GLN B 1 251 ? 0.086 -4.551 18.953 1 93.25 251 GLN B N 1
ATOM 3750 C CA . GLN B 1 251 ? -0.539 -3.75 20 1 93.25 251 GLN B CA 1
ATOM 3751 C C . GLN B 1 251 ? -1.424 -2.66 19.391 1 93.25 251 GLN B C 1
ATOM 3753 O O . GLN B 1 251 ? -2.201 -2.023 20.109 1 93.25 251 GLN B O 1
ATOM 3758 N N . LEU B 1 252 ? -1.28 -2.432 18.094 1 94 252 LEU B N 1
ATOM 3759 C CA . LEU B 1 252 ? -2.117 -1.448 17.422 1 94 252 LEU B CA 1
ATOM 3760 C C . LEU B 1 252 ? -3.512 -2.006 17.156 1 94 252 LEU B C 1
ATOM 3762 O O . LEU B 1 252 ? -3.85 -2.348 16.031 1 94 252 LEU B O 1
ATOM 3766 N N . SER B 1 253 ? -4.332 -1.978 18.141 1 91.31 253 SER B N 1
ATOM 3767 C CA . SER B 1 253 ? -5.594 -2.711 18.172 1 91.31 253 SER B CA 1
ATOM 3768 C C . SER B 1 253 ? -6.617 -2.078 17.234 1 91.31 253 SER B C 1
ATOM 3770 O O . SER B 1 253 ? -7.625 -2.705 16.891 1 91.31 253 SER B O 1
ATOM 3772 N N . ARG B 1 254 ? -6.32 -0.799 16.828 1 93.19 254 ARG B N 1
ATOM 3773 C CA . ARG B 1 254 ? -7.316 -0.107 16.031 1 93.19 254 ARG B CA 1
ATOM 3774 C C . ARG B 1 254 ? -6.859 0.007 14.578 1 93.19 254 ARG B C 1
ATOM 3776 O O . ARG B 1 254 ? -7.555 0.593 13.742 1 93.19 254 ARG B O 1
ATOM 3783 N N . ILE B 1 255 ? -5.727 -0.577 14.258 1 92 255 ILE B N 1
ATOM 3784 C CA . ILE B 1 255 ? -5.145 -0.416 12.93 1 92 255 ILE B CA 1
ATOM 3785 C C . ILE B 1 255 ? -6.023 -1.112 11.891 1 92 255 ILE B C 1
ATOM 3787 O O . ILE B 1 255 ? -6.418 -2.266 12.078 1 92 255 ILE B O 1
ATOM 3791 N N . GLN B 1 256 ? -6.363 -0.398 10.875 1 86.31 256 GLN B N 1
ATOM 3792 C CA . GLN B 1 256 ? -7.203 -0.908 9.797 1 86.31 256 GLN B CA 1
ATOM 3793 C C . GLN B 1 256 ? -6.461 -0.88 8.461 1 86.31 256 GLN B C 1
ATOM 3795 O O . GLN B 1 256 ? -6.695 -1.729 7.598 1 86.31 256 GLN B O 1
ATOM 3800 N N . THR B 1 257 ? -5.711 0.16 8.352 1 88.06 257 THR B N 1
ATOM 3801 C CA . THR B 1 257 ? -4.98 0.379 7.109 1 88.06 257 THR B CA 1
ATOM 3802 C C . THR B 1 257 ? -3.479 0.457 7.371 1 88.06 257 THR B C 1
ATOM 3804 O O . THR B 1 257 ? -3.033 1.208 8.242 1 88.06 257 THR B O 1
ATOM 3807 N N . ILE B 1 258 ? -2.734 -0.381 6.676 1 90 258 ILE B N 1
ATOM 3808 C CA . ILE B 1 258 ? -1.28 -0.355 6.797 1 90 258 ILE B CA 1
ATOM 3809 C C . ILE B 1 258 ? -0.644 -0.527 5.422 1 90 258 ILE B C 1
ATOM 3811 O O . ILE B 1 258 ? -1.103 -1.341 4.617 1 90 258 ILE B O 1
ATOM 3815 N N . ALA B 1 259 ? 0.231 0.301 5.129 1 88.75 259 ALA B N 1
ATOM 3816 C CA . ALA B 1 259 ? 0.992 0.216 3.883 1 88.75 259 ALA B CA 1
ATOM 3817 C C . ALA B 1 259 ? 2.477 0.474 4.129 1 88.75 259 ALA B C 1
ATOM 3819 O O . ALA B 1 259 ? 2.883 1.612 4.371 1 88.75 259 ALA B O 1
ATOM 3820 N N . ILE B 1 260 ? 3.17 -0.52 4.156 1 87.56 260 ILE B N 1
ATOM 3821 C CA . ILE B 1 260 ? 4.621 -0.451 4.266 1 87.56 260 ILE B CA 1
ATOM 3822 C C . ILE B 1 260 ? 5.262 -1.264 3.143 1 87.56 260 ILE B C 1
ATOM 3824 O O . ILE B 1 260 ? 5.238 -2.496 3.168 1 87.56 260 ILE B O 1
ATOM 3828 N N . TYR B 1 261 ? 5.832 -0.538 2.207 1 84.06 261 TYR B N 1
ATOM 3829 C CA . TYR B 1 261 ? 6.539 -1.214 1.125 1 84.06 261 TYR B CA 1
ATOM 3830 C C . TYR B 1 261 ? 7.445 -0.245 0.376 1 84.06 261 TYR B C 1
ATOM 3832 O O . TYR B 1 261 ? 7.242 0.971 0.426 1 84.06 261 TYR B O 1
ATOM 3840 N N . THR B 1 262 ? 8.523 -0.656 -0.201 1 72.56 262 THR B N 1
ATOM 3841 C CA . THR B 1 262 ? 9.461 0.143 -0.986 1 72.56 262 THR B CA 1
ATOM 3842 C C . THR B 1 262 ? 9.023 0.199 -2.449 1 72.56 262 THR B C 1
ATOM 3844 O O . THR B 1 262 ? 8.125 -0.535 -2.863 1 72.56 262 THR B O 1
ATOM 3847 N N . THR B 1 263 ? 9.359 1.425 -3.404 1 57.03 263 THR B N 1
ATOM 3848 C CA . THR B 1 263 ? 9.039 1.484 -4.824 1 57.03 263 THR B CA 1
ATOM 3849 C C . THR B 1 263 ? 9.055 0.089 -5.441 1 57.03 263 THR B C 1
ATOM 3851 O O . THR B 1 263 ? 8.531 -0.115 -6.539 1 57.03 263 THR B O 1
ATOM 3854 N N . LEU B 1 264 ? 9.938 -0.298 -5.129 1 49.22 264 LEU B N 1
ATOM 3855 C CA . LEU B 1 264 ? 10.266 -1.489 -5.898 1 49.22 264 LEU B CA 1
ATOM 3856 C C . LEU B 1 264 ? 9.062 -2.418 -6.016 1 49.22 264 LEU B C 1
ATOM 3858 O O . LEU B 1 264 ? 9.156 -3.494 -6.609 1 49.22 264 LEU B O 1
ATOM 3862 N N . LEU B 1 265 ? 8.016 -1.832 -5.34 1 44.28 265 LEU B N 1
ATOM 3863 C CA . LEU B 1 265 ? 6.977 -2.805 -5.66 1 44.28 265 LEU B CA 1
ATOM 3864 C C . LEU B 1 265 ? 6.344 -2.496 -7.012 1 44.28 265 LEU B C 1
ATOM 3866 O O . LEU B 1 265 ? 5.203 -2.889 -7.27 1 44.28 265 LEU B O 1
ATOM 3870 N N . SER B 1 266 ? 6.465 -1.143 -7.672 1 38.44 266 SER B N 1
ATOM 3871 C CA . SER B 1 266 ? 5.684 -0.84 -8.867 1 38.44 266 SER B CA 1
ATOM 3872 C C . SER B 1 266 ? 5.211 -2.115 -9.555 1 38.44 266 SER B C 1
ATOM 3874 O O . SER B 1 266 ? 4.43 -2.061 -10.508 1 38.44 266 SER B O 1
ATOM 3876 N N . GLY B 1 267 ? 6.141 -3.115 -10.07 1 34.19 267 GLY B N 1
ATOM 3877 C CA . GLY B 1 267 ? 5.516 -4.191 -10.828 1 34.19 267 GLY B CA 1
ATOM 3878 C C . GLY B 1 267 ? 4.211 -4.668 -10.219 1 34.19 267 GLY B C 1
ATOM 3879 O O . GLY B 1 267 ? 3.77 -4.141 -9.195 1 34.19 267 GLY B O 1
ATOM 3880 N N . ARG B 1 268 ? 3.443 -5.957 -10.523 1 34.34 268 ARG B N 1
ATOM 3881 C CA . ARG B 1 268 ? 3.051 -7.145 -9.773 1 34.34 268 ARG B CA 1
ATOM 3882 C C . ARG B 1 268 ? 3.875 -7.289 -8.5 1 34.34 268 ARG B C 1
ATOM 3884 O O . ARG B 1 268 ? 4.922 -6.652 -8.359 1 34.34 268 ARG B O 1
ATOM 3891 N N . ILE B 1 269 ? 3.975 -7.57 -7.199 1 38.03 269 ILE B N 1
ATOM 3892 C CA . ILE B 1 269 ? 5.25 -8.008 -6.637 1 38.03 269 ILE B CA 1
ATOM 3893 C C . ILE B 1 269 ? 6.254 -8.242 -7.762 1 38.03 269 ILE B C 1
ATOM 3895 O O . ILE B 1 269 ? 5.973 -8.984 -8.711 1 38.03 269 ILE B O 1
ATOM 3899 N N . PRO B 1 270 ? 7.551 -7.812 -8.383 1 33.31 270 PRO B N 1
ATOM 3900 C CA . PRO B 1 270 ? 8.266 -8.297 -9.562 1 33.31 270 PRO B CA 1
ATOM 3901 C C . PRO B 1 270 ? 8.18 -9.812 -9.727 1 33.31 270 PRO B C 1
ATOM 3903 O O . PRO B 1 270 ? 8.273 -10.547 -8.742 1 33.31 270 PRO B O 1
ATOM 3906 N N . ALA B 1 271 ? 7.535 -10.359 -10.602 1 28.48 271 ALA B N 1
ATOM 3907 C CA . ALA B 1 271 ? 7.699 -11.75 -11.016 1 28.48 271 ALA B CA 1
ATOM 3908 C C . ALA B 1 271 ? 9.172 -12.125 -11.109 1 28.48 271 ALA B C 1
ATOM 3910 O O . ALA B 1 271 ? 9.516 -13.289 -11.344 1 28.48 271 ALA B O 1
ATOM 3911 N N . SER B 1 272 ? 10.102 -11.25 -11.312 1 26.72 272 SER B N 1
ATOM 3912 C CA . SER B 1 272 ? 11.469 -11.664 -11.617 1 26.72 272 SER B CA 1
ATOM 3913 C C . SER B 1 272 ? 12.156 -12.227 -10.383 1 26.72 272 SER B C 1
ATOM 3915 O O . SER B 1 272 ? 13.344 -12.547 -10.422 1 26.72 272 SER B O 1
ATOM 3917 N N . ILE B 1 273 ? 11.797 -12.156 -9.242 1 22.94 273 ILE B N 1
ATOM 3918 C CA . ILE B 1 273 ? 12.844 -13.008 -8.695 1 22.94 273 ILE B CA 1
ATOM 3919 C C . ILE B 1 273 ? 12.844 -14.359 -9.422 1 22.94 273 ILE B C 1
ATOM 3921 O O . ILE B 1 273 ? 11.781 -14.961 -9.617 1 22.94 273 ILE B O 1
#

InterPro domains:
  IPR013210 Leucine-rich repeat-containing N-terminal, plant-type [PF08263] (39-78)
  IPR032675 Leucine-rich repeat domain superfamily [G3DSA:3.80.10.10] (37-191)
  IPR032675 Leucine-rich repeat domain superfamily [G3DSA:3.80.10.10] (192-273)
  IPR053211 DNA damage-repair/toleration-associated protein [PTHR48060] (25-272)
  IPR055414 Disease resistance R13L4/SHOC-2-like, LRR domain [PF23598] (109-211)

Radius of gyration: 42.55 Å; Cα contacts (8 Å, |Δi|>4): 1359; chains: 2; bounding box: 35×223×103 Å

pLDDT: mean 88.67, std 16.73, range [22.94, 98.88]

Foldseek 3Di:
DDDDDDPPPVVVVVVVVVVVVVVVVVVVVVPPPVLLWEPLQLQLVVVVLVQWDFDPCVFVQSDRSDNYCCPTPQWHADPPPSATATGADEQGATEGADREPSNVVNLARHAYYAQYNHQHEEEDYLRNLSSQNHQYDHHYHYAYEEEDHLSVLSNQNHAEDHHDHYAYEEEDDLSVLSNQNHAYDAQAHYQYAEEDHLSCLSNCNHAEDAHANHQRYEEEDHLSPLSNQNHQEAHHHQYHYDDDHHPSVVSNPNHNYHDDDHVVCVPPVPPPD/DDDDDDPPPVVVVVVVVVVVVVVVVVVVVVPPPPLLWEPLQLVLVVVVLVQWDFDPCVFVQSDRSDNYCCPTPQWHADPPPSATATGADEQGATEGADREPSNVVNLARHAYYAQYNHQYEEEDYLRNLSSQNHQYDHHYHYAYEEEDHPSVLSNQNHAEDHHDNYAYEEEDDLSVLSNQNHAYDAQAHYQYAEEDHLSVLSNCNHAEDAHANHQRYEEEDHLSPLSNQNHQEAHHHQYHYDDDHHPSVVSNPNHNYHDDDHVVCVPVNPPPD

Sequence (546 aa):
MPPPPPVAAAAAAARHALLLASVAVAVALLLVSPCHGVSEQGQALLRWKASLRPSGGALDSWRASDATPCRWLGVSCDARTGDVVGVTVTSVDLQGPLPAASLLPLARSLRTLVLSGTNLTGEIPPELGEYGELATLDVSKNQLTGAIPPELCRLSKLESLSLNSNSLRGAIPDDIGNLTALAYLTLYDNELSGAIPASIGNLKRLQVLRAGGNQGLKGPLPPEIGGCANLTMLGLAETGMSGSLPDTIGQLSRIQTIAIYTTLLSGRIPASIMPPPPPVAAAAAAARHALLLASVAVAVALLLVSPCHGVSEQGQALLRWKASLRPSGGALDSWRASDATPCRWLGVSCDARTGDVVGVTVTSVDLQGPLPAASLLPLARSLRTLVLSGTNLTGEIPPELGEYGELATLDVSKNQLTGAIPPELCRLSKLESLSLNSNSLRGAIPDDIGNLTALAYLTLYDNELSGAIPASIGNLKRLQVLRAGGNQGLKGPLPPEIGGCANLTMLGLAETGMSGSLPDTIGQLSRIQTIAIYTTLLSGRIPASI

Organism: Oryza sativa subsp. japonica (NCBI:txid39947)